Protein 2B68 (pdb70)

Organism: Magallana gigas (NCBI:txid29159)

InterPro domains:
  IPR001542 Defensin, invertebrate/fungal [PS51378] (23-60)
  IPR036574 Knottin, scorpion toxin-like superfamily [G3DSA:3.30.30.10] (29-65)
  IPR036574 Knottin, scorpion toxin-like superfamily [SSF57095] (23-61)

Nearest PDB structures (foldseek):
  2b68-assembly1_A  TM=9.540E-01  e=2.354E-07  Magallana gigas
  2mfj-assembly1_A  TM=7.494E-01  e=2.157E+00  Blomia tropicalis
  2kp0-assembly1_A  TM=7.037E-01  e=1.868E+00  synthetic construct
  2e0h-assembly1_A  TM=7.333E-01  e=3.834E+00  Olivierus martensii
  8vqc-assembly1_H  TM=6.838E-01  e=2.876E+00  Leiurus hebraeus

Sequence (43 aa):
GFGCPGNQLKCNNHCKSISCRAGYCDAATLWLRCTCTDCNGKKGFGCPGNQLKCNNHCKSISCRAGYCDAATLWLRCTCTDCNGKKGFGCPGNQLKCNNHCKSISCRAGYCDAATLWLRCTCTDCNGKKGFGCPGNQLKCNNHCKSISCRAGYCDAATLWLRCTCTDCNGKKGFGCPGNQLKCNNHCKSISCRAGYCDAATLWLRCTCTDCNGKKGFGCPGNQLKCNNHCKSISCRAGYCDAATLWLRCTCTDCNGKKGFGCPGNQLKCNNHCKSISCRAGYCDAATLWLRCTCTDCNGKKGFGCPGNQLKCNNHCKSISCRAGYCDAATLWLRCTCTDCNGKKGFGCPGNQLKCNNHCKSISCRAGYCDAATLWLRCTCTDCNGKKGFGCPGNQLKCNNHCKSISCRAGYCDAATLWLRCTCTDCNGKK

CATH classification: 3.30.30.10

Structure (mmCIF, N/CA/C/O backbone):
data_2B68
#
_entry.id   2B68
#
loop_
_atom_site.group_PDB
_atom_site.id
_atom_site.type_symbol
_atom_site.label_atom_id
_atom_site.label_alt_id
_atom_site.label_comp_id
_atom_site.label_asym_id
_atom_site.label_entity_id
_atom_site.label_seq_id
_atom_site.pdbx_PDB_ins_code
_atom_site.Cartn_x
_atom_site.Cartn_y
_atom_site.Cartn_z
_atom_site.occupancy
_atom_site.B_iso_or_equiv
_atom_site.auth_seq_id
_atom_site.auth_comp_id
_atom_site.auth_asym_id
_atom_site.auth_atom_id
_atom_site.pdbx_PDB_model_num
ATOM 1 N N . GLY A 1 1 ? 1.325 0.000 0.000 1.00 0.00 1 GLY A N 1
ATOM 2 C CA . GLY A 1 1 ? 2.073 0.000 -1.245 1.00 0.00 1 GLY A CA 1
ATOM 3 C C . GLY A 1 1 ? 3.578 -0.085 -0.981 1.00 0.00 1 GLY A C 1
ATOM 4 O O . GLY A 1 1 ? 4.053 -1.049 -0.383 1.00 0.00 1 GLY A O 1
ATOM 8 N N . PHE A 1 2 ? 4.286 0.937 -1.440 1.00 0.00 2 PHE A N 1
ATOM 9 C CA . PHE A 1 2 ? 5.726 0.990 -1.260 1.00 0.00 2 PHE A CA 1
ATOM 10 C C . PHE A 1 2 ? 6.268 2.384 -1.585 1.00 0.00 2 PHE A C 1
ATOM 11 O O . PHE A 1 2 ? 7.375 2.518 -2.105 1.00 0.00 2 PHE A O 1
ATOM 28 N N . GLY A 1 3 ? 5.464 3.386 -1.263 1.00 0.00 3 GLY A N 1
ATOM 29 C CA . GLY A 1 3 ? 5.849 4.765 -1.514 1.00 0.00 3 GLY A CA 1
ATOM 30 C C . GLY A 1 3 ? 4.628 5.687 -1.493 1.00 0.00 3 GLY A C 1
ATOM 31 O O . GLY A 1 3 ? 4.646 6.730 -0.841 1.00 0.00 3 GLY A O 1
ATOM 35 N N . CYS A 1 4 ? 3.598 5.270 -2.214 1.00 0.00 4 CYS A N 1
ATOM 36 C CA . CYS A 1 4 ? 2.372 6.045 -2.286 1.00 0.00 4 CYS A CA 1
ATOM 37 C C . CYS A 1 4 ? 1.743 6.080 -0.892 1.00 0.00 4 CYS A C 1
ATOM 38 O O . CYS A 1 4 ? 2.083 5.269 -0.033 1.00 0.00 4 CYS A O 1
ATOM 45 N N . PRO A 1 5 ? 0.812 7.055 -0.705 1.00 0.00 5 PRO A N 1
ATOM 46 C CA . PRO A 1 5 ? 0.468 7.975 -1.775 1.00 0.00 5 PRO A CA 1
ATOM 47 C C . PRO A 1 5 ? 1.569 9.018 -1.978 1.00 0.00 5 PRO A C 1
ATOM 48 O O . PRO A 1 5 ? 2.397 9.231 -1.093 1.00 0.00 5 PRO A O 1
ATOM 59 N N . GLY A 1 6 ? 1.543 9.640 -3.147 1.00 0.00 6 GLY A N 1
ATOM 60 C CA . GLY A 1 6 ? 2.529 10.656 -3.476 1.00 0.00 6 GLY A CA 1
ATOM 61 C C . GLY A 1 6 ? 3.901 10.027 -3.725 1.00 0.00 6 GLY A C 1
ATOM 62 O O . GLY A 1 6 ? 4.907 10.491 -3.190 1.00 0.00 6 GLY A O 1
ATOM 66 N N . ASN A 1 7 ? 3.899 8.980 -4.537 1.00 0.00 7 ASN A N 1
ATOM 67 C CA . ASN A 1 7 ? 5.131 8.283 -4.863 1.00 0.00 7 ASN A CA 1
ATOM 68 C C . ASN A 1 7 ? 4.834 7.179 -5.880 1.00 0.00 7 ASN A C 1
ATOM 69 O O . ASN A 1 7 ? 4.789 6.001 -5.528 1.00 0.00 7 ASN A O 1
ATOM 80 N N . GLN A 1 8 ? 4.639 7.599 -7.121 1.00 0.00 8 GLN A N 1
ATOM 81 C CA . GLN A 1 8 ? 4.347 6.661 -8.192 1.00 0.00 8 GLN A CA 1
ATOM 82 C C . GLN A 1 8 ? 5.644 6.197 -8.859 1.00 0.00 8 GLN A C 1
ATOM 83 O O . GLN A 1 8 ? 5.684 5.132 -9.473 1.00 0.00 8 GLN A O 1
ATOM 97 N N . LEU A 1 9 ? 6.673 7.020 -8.716 1.00 0.00 9 LEU A N 1
ATOM 98 C CA . LEU A 1 9 ? 7.967 6.708 -9.297 1.00 0.00 9 LEU A CA 1
ATOM 99 C C . LEU A 1 9 ? 8.691 5.698 -8.405 1.00 0.00 9 LEU A C 1
ATOM 100 O O . LEU A 1 9 ? 9.566 4.969 -8.870 1.00 0.00 9 LEU A O 1
ATOM 116 N N . LYS A 1 10 ? 8.300 5.688 -7.139 1.00 0.00 10 LYS A N 1
ATOM 117 C CA . LYS A 1 10 ? 8.901 4.779 -6.177 1.00 0.00 10 LYS A CA 1
ATOM 118 C C . LYS A 1 10 ? 8.415 3.356 -6.453 1.00 0.00 10 LYS A C 1
ATOM 119 O O . LYS A 1 10 ? 9.092 2.387 -6.113 1.00 0.00 10 LYS A O 1
ATOM 137 N N . CYS A 1 11 ? 7.244 3.274 -7.068 1.00 0.00 11 CYS A N 1
ATOM 138 C CA . CYS A 1 11 ? 6.658 1.984 -7.394 1.00 0.00 11 CYS A CA 1
ATOM 139 C C . CYS A 1 11 ? 7.349 1.446 -8.648 1.00 0.00 11 CYS A C 1
ATOM 140 O O . CYS A 1 11 ? 7.524 0.237 -8.794 1.00 0.00 11 CYS A O 1
ATOM 147 N N . ASN A 1 12 ? 7.724 2.370 -9.521 1.00 0.00 12 ASN A N 1
ATOM 148 C CA . ASN A 1 12 ? 8.393 2.003 -10.758 1.00 0.00 12 ASN A CA 1
ATOM 149 C C . ASN A 1 12 ? 9.831 1.580 -10.449 1.00 0.00 12 ASN A C 1
ATOM 150 O O . ASN A 1 12 ? 10.325 0.598 -11.001 1.00 0.00 12 ASN A O 1
ATOM 161 N N . ASN A 1 13 ? 10.462 2.343 -9.569 1.00 0.00 13 ASN A N 1
ATOM 162 C CA . ASN A 1 13 ? 11.833 2.060 -9.181 1.00 0.00 13 ASN A CA 1
ATOM 163 C C . ASN A 1 13 ? 11.869 0.775 -8.351 1.00 0.00 13 ASN A C 1
ATOM 164 O O . ASN A 1 13 ? 12.823 0.003 -8.438 1.00 0.00 13 ASN A O 1
ATOM 175 N N . HIS A 1 14 ? 10.818 0.585 -7.567 1.00 0.00 14 HIS A N 1
ATOM 176 C CA . HIS A 1 14 ? 10.718 -0.593 -6.723 1.00 0.00 14 HIS A CA 1
ATOM 177 C C . HIS A 1 14 ? 10.428 -1.821 -7.588 1.00 0.00 14 HIS A C 1
ATOM 178 O O . HIS A 1 14 ? 10.878 -2.923 -7.279 1.00 0.00 14 HIS A O 1
ATOM 192 N N . CYS A 1 15 ? 9.678 -1.589 -8.656 1.00 0.00 15 CYS A N 1
ATOM 193 C CA . CYS A 1 15 ? 9.323 -2.663 -9.568 1.00 0.00 15 CYS A CA 1
ATOM 194 C C . CYS A 1 15 ? 10.543 -2.978 -10.437 1.00 0.00 15 CYS A C 1
ATOM 195 O O . CYS A 1 15 ? 10.697 -4.103 -10.911 1.00 0.00 15 CYS A O 1
ATOM 202 N N . LYS A 1 16 ? 11.378 -1.966 -10.619 1.00 0.00 16 LYS A N 1
ATOM 203 C CA . LYS A 1 16 ? 12.578 -2.121 -11.422 1.00 0.00 16 LYS A CA 1
ATOM 204 C C . LYS A 1 16 ? 13.678 -2.758 -10.570 1.00 0.00 16 LYS A C 1
ATOM 205 O O . LYS A 1 16 ? 14.587 -3.395 -11.099 1.00 0.00 16 LYS A O 1
ATOM 223 N N . SER A 1 17 ? 13.558 -2.565 -9.264 1.00 0.00 17 SER A N 1
ATOM 224 C CA . SER A 1 17 ? 14.530 -3.113 -8.334 1.00 0.00 17 SER A CA 1
ATOM 225 C C . SER A 1 17 ? 14.182 -4.567 -8.010 1.00 0.00 17 SER A C 1
ATOM 226 O O . SER A 1 17 ? 15.070 -5.381 -7.760 1.00 0.00 17 SER A O 1
ATOM 234 N N . ILE A 1 18 ? 12.887 -4.849 -8.024 1.00 0.00 18 ILE A N 1
ATOM 235 C CA . ILE A 1 18 ? 12.411 -6.191 -7.734 1.00 0.00 18 ILE A CA 1
ATOM 236 C C . ILE A 1 18 ? 12.608 -7.075 -8.967 1.00 0.00 18 ILE A C 1
ATOM 237 O O . ILE A 1 18 ? 13.231 -8.133 -8.884 1.00 0.00 18 ILE A O 1
ATOM 253 N N . SER A 1 19 ? 12.067 -6.609 -10.083 1.00 0.00 19 SER A N 1
ATOM 254 C CA . SER A 1 19 ? 12.176 -7.344 -11.332 1.00 0.00 19 SER A CA 1
ATOM 255 C C . SER A 1 19 ? 10.927 -7.114 -12.185 1.00 0.00 19 SER A C 1
ATOM 256 O O . SER A 1 19 ? 10.138 -8.034 -12.398 1.00 0.00 19 SER A O 1
ATOM 264 N N . CYS A 1 20 ? 10.786 -5.882 -12.651 1.00 0.00 20 CYS A N 1
ATOM 265 C CA . CYS A 1 20 ? 9.646 -5.520 -13.476 1.00 0.00 20 CYS A CA 1
ATOM 266 C C . CYS A 1 20 ? 10.043 -4.323 -14.344 1.00 0.00 20 CYS A C 1
ATOM 267 O O . CYS A 1 20 ? 11.209 -3.935 -14.377 1.00 0.00 20 CYS A O 1
ATOM 274 N N . ARG A 1 21 ? 9.049 -3.772 -15.025 1.00 0.00 21 ARG A N 1
ATOM 275 C CA . ARG A 1 21 ? 9.279 -2.628 -15.891 1.00 0.00 21 ARG A CA 1
ATOM 276 C C . ARG A 1 21 ? 8.827 -1.340 -15.199 1.00 0.00 21 ARG A C 1
ATOM 277 O O . ARG A 1 21 ? 9.634 -0.441 -14.966 1.00 0.00 21 ARG A O 1
ATOM 297 N N . ALA A 1 22 ? 7.540 -1.292 -14.891 1.00 0.00 22 ALA A N 1
ATOM 298 C CA . ALA A 1 22 ? 6.971 -0.129 -14.231 1.00 0.00 22 ALA A CA 1
ATOM 299 C C . ALA A 1 22 ? 5.621 -0.505 -13.618 1.00 0.00 22 ALA A C 1
ATOM 300 O O . ALA A 1 22 ? 4.848 -1.250 -14.219 1.00 0.00 22 ALA A O 1
ATOM 307 N N . GLY A 1 23 ? 5.378 0.028 -12.429 1.00 0.00 23 GLY A N 1
ATOM 308 C CA . GLY A 1 23 ? 4.134 -0.242 -11.728 1.00 0.00 23 GLY A CA 1
ATOM 309 C C . GLY A 1 23 ? 3.315 1.038 -11.551 1.00 0.00 23 GLY A C 1
ATOM 310 O O . GLY A 1 23 ? 3.506 2.007 -12.283 1.00 0.00 23 GLY A O 1
ATOM 314 N N . TYR A 1 24 ? 2.421 0.999 -10.574 1.00 0.00 24 TYR A N 1
ATOM 315 C CA . TYR A 1 24 ? 1.572 2.144 -10.291 1.00 0.00 24 TYR A CA 1
ATOM 316 C C . TYR A 1 24 ? 0.744 1.914 -9.025 1.00 0.00 24 TYR A C 1
ATOM 317 O O . TYR A 1 24 ? 0.545 0.774 -8.608 1.00 0.00 24 TYR A O 1
ATOM 335 N N . CYS A 1 25 ? 0.284 3.014 -8.449 1.00 0.00 25 CYS A N 1
ATOM 336 C CA . CYS A 1 25 ? -0.517 2.946 -7.239 1.00 0.00 25 CYS A CA 1
ATOM 337 C C . CYS A 1 25 ? -1.981 2.756 -7.642 1.00 0.00 25 CYS A C 1
ATOM 338 O O . CYS A 1 25 ? -2.532 3.562 -8.390 1.00 0.00 25 CYS A O 1
ATOM 345 N N . ASP A 1 26 ? -2.568 1.685 -7.128 1.00 0.00 26 ASP A N 1
ATOM 346 C CA . ASP A 1 26 ? -3.957 1.379 -7.426 1.00 0.00 26 ASP A CA 1
ATOM 347 C C . ASP A 1 26 ? -4.762 2.679 -7.479 1.00 0.00 26 ASP A C 1
ATOM 348 O O . ASP A 1 26 ? -5.132 3.226 -6.441 1.00 0.00 26 ASP A O 1
ATOM 358 N N . ALA A 1 27 ? -5.008 3.135 -8.698 1.00 0.00 27 ALA A N 1
ATOM 359 C CA . ALA A 1 27 ? -5.762 4.361 -8.900 1.00 0.00 27 ALA A CA 1
ATOM 360 C C . ALA A 1 27 ? -7.215 4.136 -8.476 1.00 0.00 27 ALA A C 1
ATOM 361 O O . ALA A 1 27 ? -8.007 5.077 -8.438 1.00 0.00 27 ALA A O 1
ATOM 368 N N . ALA A 1 28 ? -7.521 2.885 -8.167 1.00 0.00 28 ALA A N 1
ATOM 369 C CA . ALA A 1 28 ? -8.865 2.525 -7.747 1.00 0.00 28 ALA A CA 1
ATOM 370 C C . ALA A 1 28 ? -8.905 2.412 -6.222 1.00 0.00 28 ALA A C 1
ATOM 371 O O . ALA A 1 28 ? -9.941 2.081 -5.647 1.00 0.00 28 ALA A O 1
ATOM 378 N N . THR A 1 29 ? -7.764 2.692 -5.610 1.00 0.00 29 THR A N 1
ATOM 379 C CA . THR A 1 29 ? -7.656 2.626 -4.162 1.00 0.00 29 THR A CA 1
ATOM 380 C C . THR A 1 29 ? -7.161 3.961 -3.603 1.00 0.00 29 THR A C 1
ATOM 381 O O . THR A 1 29 ? -6.591 4.009 -2.514 1.00 0.00 29 THR A O 1
ATOM 392 N N . LEU A 1 30 ? -7.397 5.013 -4.373 1.00 0.00 30 LEU A N 1
ATOM 393 C CA . LEU A 1 30 ? -6.983 6.345 -3.968 1.00 0.00 30 LEU A CA 1
ATOM 394 C C . LEU A 1 30 ? -5.455 6.431 -3.999 1.00 0.00 30 LEU A C 1
ATOM 395 O O . LEU A 1 30 ? -4.861 7.239 -3.288 1.00 0.00 30 LEU A O 1
ATOM 411 N N . TRP A 1 31 ? -4.864 5.586 -4.831 1.00 0.00 31 TRP A N 1
ATOM 412 C CA . TRP A 1 31 ? -3.417 5.557 -4.964 1.00 0.00 31 TRP A CA 1
ATOM 413 C C . TRP A 1 31 ? -2.818 5.370 -3.569 1.00 0.00 31 TRP A C 1
ATOM 414 O O . TRP A 1 31 ? -2.604 6.342 -2.846 1.00 0.00 31 TRP A O 1
ATOM 435 N N . LEU A 1 32 ? -2.563 4.114 -3.233 1.00 0.00 32 LEU A N 1
ATOM 436 C CA . LEU A 1 32 ? -1.993 3.787 -1.937 1.00 0.00 32 LEU A CA 1
ATOM 437 C C . LEU A 1 32 ? -1.025 2.612 -2.092 1.00 0.00 32 LEU A C 1
ATOM 438 O O . LEU A 1 32 ? 0.106 2.667 -1.612 1.00 0.00 32 LEU A O 1
ATOM 454 N N . ARG A 1 33 ? -1.505 1.576 -2.765 1.00 0.00 33 ARG A N 1
ATOM 455 C CA . ARG A 1 33 ? -0.697 0.390 -2.989 1.00 0.00 33 ARG A CA 1
ATOM 456 C C . ARG A 1 33 ? 0.390 0.677 -4.027 1.00 0.00 33 ARG A C 1
ATOM 457 O O . ARG A 1 33 ? 0.435 1.765 -4.600 1.00 0.00 33 ARG A O 1
ATOM 477 N N . CYS A 1 34 ? 1.239 -0.318 -4.238 1.00 0.00 34 CYS A N 1
ATOM 478 C CA . CYS A 1 34 ? 2.323 -0.186 -5.197 1.00 0.00 34 CYS A CA 1
ATOM 479 C C . CYS A 1 34 ? 2.359 -1.450 -6.058 1.00 0.00 34 CYS A C 1
ATOM 480 O O . CYS A 1 34 ? 3.128 -2.370 -5.784 1.00 0.00 34 CYS A O 1
ATOM 487 N N . THR A 1 35 ? 1.517 -1.456 -7.081 1.00 0.00 35 THR A N 1
ATOM 488 C CA . THR A 1 35 ? 1.443 -2.592 -7.984 1.00 0.00 35 THR A CA 1
ATOM 489 C C . THR A 1 35 ? 2.582 -2.538 -9.003 1.00 0.00 35 THR A C 1
ATOM 490 O O . THR A 1 35 ? 3.193 -1.489 -9.203 1.00 0.00 35 THR A O 1
ATOM 501 N N . CYS A 1 36 ? 2.835 -3.682 -9.622 1.00 0.00 36 CYS A N 1
ATOM 502 C CA . CYS A 1 36 ? 3.890 -3.779 -10.616 1.00 0.00 36 CYS A CA 1
ATOM 503 C C . CYS A 1 36 ? 3.271 -4.264 -11.928 1.00 0.00 36 CYS A C 1
ATOM 504 O O . CYS A 1 36 ? 2.533 -5.248 -11.945 1.00 0.00 36 CYS A O 1
ATOM 511 N N . THR A 1 37 ? 3.593 -3.550 -12.997 1.00 0.00 37 THR A N 1
ATOM 512 C CA . THR A 1 37 ? 3.078 -3.895 -14.311 1.00 0.00 37 THR A CA 1
ATOM 513 C C . THR A 1 37 ? 4.224 -4.030 -15.315 1.00 0.00 37 THR A C 1
ATOM 514 O O . THR A 1 37 ? 5.229 -3.327 -15.214 1.00 0.00 37 THR A O 1
ATOM 525 N N . ASP A 1 38 ? 4.036 -4.938 -16.261 1.00 0.00 38 ASP A N 1
ATOM 526 C CA . ASP A 1 38 ? 5.042 -5.174 -17.283 1.00 0.00 38 ASP A CA 1
ATOM 527 C C . ASP A 1 38 ? 6.350 -5.603 -16.615 1.00 0.00 38 ASP A C 1
ATOM 528 O O . ASP A 1 38 ? 6.973 -4.820 -15.900 1.00 0.00 38 ASP A O 1
ATOM 538 N N . CYS A 1 39 ? 6.728 -6.847 -16.871 1.00 0.00 39 CYS A N 1
ATOM 539 C CA . CYS A 1 39 ? 7.950 -7.390 -16.304 1.00 0.00 39 CYS A CA 1
ATOM 540 C C . CYS A 1 39 ? 8.671 -8.189 -17.392 1.00 0.00 39 CYS A C 1
ATOM 541 O O . CYS A 1 39 ? 8.032 -8.773 -18.265 1.00 0.00 39 CYS A O 1
ATOM 548 N N . ASN A 1 40 ? 9.993 -8.189 -17.303 1.00 0.00 40 ASN A N 1
ATOM 549 C CA . ASN A 1 40 ? 10.808 -8.906 -18.269 1.00 0.00 40 ASN A CA 1
ATOM 550 C C . ASN A 1 40 ? 11.463 -10.108 -17.585 1.00 0.00 40 ASN A C 1
ATOM 551 O O . ASN A 1 40 ? 12.644 -10.065 -17.243 1.00 0.00 40 ASN A O 1
ATOM 562 N N . GLY A 1 41 ? 10.667 -11.151 -17.405 1.00 0.00 41 GLY A N 1
ATOM 563 C CA . GLY A 1 41 ? 11.154 -12.363 -16.767 1.00 0.00 41 GLY A CA 1
ATOM 564 C C . GLY A 1 41 ? 10.192 -13.530 -17.000 1.00 0.00 41 GLY A C 1
ATOM 565 O O . GLY A 1 41 ? 9.671 -14.109 -16.049 1.00 0.00 41 GLY A O 1
ATOM 569 N N . LYS A 1 42 ? 9.987 -13.841 -18.272 1.00 0.00 42 LYS A N 1
ATOM 570 C CA . LYS A 1 42 ? 9.097 -14.928 -18.642 1.00 0.00 42 LYS A CA 1
ATOM 571 C C . LYS A 1 42 ? 9.726 -15.730 -19.783 1.00 0.00 42 LYS A C 1
ATOM 572 O O . LYS A 1 42 ? 10.065 -15.173 -20.825 1.00 0.00 42 LYS A O 1
ATOM 590 N N . LYS A 1 43 ? 9.863 -17.027 -19.546 1.00 0.00 43 LYS A N 1
ATOM 591 C CA . LYS A 1 43 ? 10.446 -17.911 -20.541 1.00 0.00 43 LYS A CA 1
ATOM 592 C C . LYS A 1 43 ? 11.659 -17.229 -21.176 1.00 0.00 43 LYS A C 1
ATOM 593 O O . LYS A 1 43 ? 11.909 -17.384 -22.370 1.00 0.00 43 LYS A O 1
ATOM 611 N N . GLY A 1 1 ? 1.552 1.202 1.183 1.00 0.00 1 GLY A N 2
ATOM 612 C CA . GLY A 1 1 ? 2.083 1.330 -0.163 1.00 0.00 1 GLY A CA 2
ATOM 613 C C . GLY A 1 1 ? 3.613 1.312 -0.153 1.00 0.00 1 GLY A C 2
ATOM 614 O O . GLY A 1 1 ? 4.232 1.496 0.893 1.00 0.00 1 GLY A O 2
ATOM 618 N N . PHE A 1 2 ? 4.178 1.090 -1.331 1.00 0.00 2 PHE A N 2
ATOM 619 C CA . PHE A 1 2 ? 5.624 1.045 -1.470 1.00 0.00 2 PHE A CA 2
ATOM 620 C C . PHE A 1 2 ? 6.189 2.436 -1.761 1.00 0.00 2 PHE A C 2
ATOM 621 O O . PHE A 1 2 ? 7.284 2.564 -2.307 1.00 0.00 2 PHE A O 2
ATOM 638 N N . GLY A 1 3 ? 5.418 3.445 -1.383 1.00 0.00 3 GLY A N 2
ATOM 639 C CA . GLY A 1 3 ? 5.828 4.823 -1.596 1.00 0.00 3 GLY A CA 2
ATOM 640 C C . GLY A 1 3 ? 4.616 5.755 -1.640 1.00 0.00 3 GLY A C 2
ATOM 641 O O . GLY A 1 3 ? 4.632 6.828 -1.038 1.00 0.00 3 GLY A O 2
ATOM 645 N N . CYS A 1 4 ? 3.595 5.313 -2.357 1.00 0.00 4 CYS A N 2
ATOM 646 C CA . CYS A 1 4 ? 2.376 6.094 -2.488 1.00 0.00 4 CYS A CA 2
ATOM 647 C C . CYS A 1 4 ? 1.662 6.099 -1.135 1.00 0.00 4 CYS A C 2
ATOM 648 O O . CYS A 1 4 ? 1.934 5.256 -0.282 1.00 0.00 4 CYS A O 2
ATOM 655 N N . PRO A 1 5 ? 0.737 7.082 -0.977 1.00 0.00 5 PRO A N 2
ATOM 656 C CA . PRO A 1 5 ? 0.475 8.041 -2.038 1.00 0.00 5 PRO A CA 2
ATOM 657 C C . PRO A 1 5 ? 1.602 9.069 -2.138 1.00 0.00 5 PRO A C 2
ATOM 658 O O . PRO A 1 5 ? 2.346 9.276 -1.181 1.00 0.00 5 PRO A O 2
ATOM 669 N N . GLY A 1 6 ? 1.694 9.687 -3.307 1.00 0.00 6 GLY A N 2
ATOM 670 C CA . GLY A 1 6 ? 2.719 10.690 -3.544 1.00 0.00 6 GLY A CA 2
ATOM 671 C C . GLY A 1 6 ? 4.090 10.038 -3.733 1.00 0.00 6 GLY A C 2
ATOM 672 O O . GLY A 1 6 ? 5.046 10.382 -3.040 1.00 0.00 6 GLY A O 2
ATOM 676 N N . ASN A 1 7 ? 4.142 9.107 -4.676 1.00 0.00 7 ASN A N 2
ATOM 677 C CA . ASN A 1 7 ? 5.381 8.405 -4.965 1.00 0.00 7 ASN A CA 2
ATOM 678 C C . ASN A 1 7 ? 5.100 7.278 -5.962 1.00 0.00 7 ASN A C 2
ATOM 679 O O . ASN A 1 7 ? 5.053 6.108 -5.584 1.00 0.00 7 ASN A O 2
ATOM 690 N N . GLN A 1 8 ? 4.924 7.668 -7.215 1.00 0.00 8 GLN A N 2
ATOM 691 C CA . GLN A 1 8 ? 4.651 6.706 -8.268 1.00 0.00 8 GLN A CA 2
ATOM 692 C C . GLN A 1 8 ? 5.958 6.235 -8.909 1.00 0.00 8 GLN A C 2
ATOM 693 O O . GLN A 1 8 ? 5.987 5.207 -9.585 1.00 0.00 8 GLN A O 2
ATOM 707 N N . LEU A 1 9 ? 7.009 7.008 -8.673 1.00 0.00 9 LEU A N 2
ATOM 708 C CA . LEU A 1 9 ? 8.315 6.682 -9.219 1.00 0.00 9 LEU A CA 2
ATOM 709 C C . LEU A 1 9 ? 8.993 5.645 -8.321 1.00 0.00 9 LEU A C 2
ATOM 710 O O . LEU A 1 9 ? 9.877 4.916 -8.767 1.00 0.00 9 LEU A O 2
ATOM 726 N N . LYS A 1 10 ? 8.553 5.613 -7.072 1.00 0.00 10 LYS A N 2
ATOM 727 C CA . LYS A 1 10 ? 9.106 4.677 -6.108 1.00 0.00 10 LYS A CA 2
ATOM 728 C C . LYS A 1 10 ? 8.582 3.271 -6.408 1.00 0.00 10 LYS A C 2
ATOM 729 O O . LYS A 1 10 ? 9.232 2.279 -6.081 1.00 0.00 10 LYS A O 2
ATOM 747 N N . CYS A 1 11 ? 7.412 3.231 -7.028 1.00 0.00 11 CYS A N 2
ATOM 748 C CA . CYS A 1 11 ? 6.793 1.964 -7.377 1.00 0.00 11 CYS A CA 2
ATOM 749 C C . CYS A 1 11 ? 7.488 1.417 -8.627 1.00 0.00 11 CYS A C 2
ATOM 750 O O . CYS A 1 11 ? 7.615 0.204 -8.790 1.00 0.00 11 CYS A O 2
ATOM 757 N N . ASN A 1 12 ? 7.920 2.339 -9.475 1.00 0.00 12 ASN A N 2
ATOM 758 C CA . ASN A 1 12 ? 8.599 1.963 -10.704 1.00 0.00 12 ASN A CA 2
ATOM 759 C C . ASN A 1 12 ? 10.051 1.601 -10.389 1.00 0.00 12 ASN A C 2
ATOM 760 O O . ASN A 1 12 ? 10.640 0.750 -11.055 1.00 0.00 12 ASN A O 2
ATOM 771 N N . ASN A 1 13 ? 10.586 2.264 -9.375 1.00 0.00 13 ASN A N 2
ATOM 772 C CA . ASN A 1 13 ? 11.959 2.021 -8.963 1.00 0.00 13 ASN A CA 2
ATOM 773 C C . ASN A 1 13 ? 12.024 0.722 -8.158 1.00 0.00 13 ASN A C 2
ATOM 774 O O . ASN A 1 13 ? 13.040 0.029 -8.171 1.00 0.00 13 ASN A O 2
ATOM 785 N N . HIS A 1 14 ? 10.926 0.431 -7.476 1.00 0.00 14 HIS A N 2
ATOM 786 C CA . HIS A 1 14 ? 10.845 -0.773 -6.666 1.00 0.00 14 HIS A CA 2
ATOM 787 C C . HIS A 1 14 ? 10.513 -1.970 -7.559 1.00 0.00 14 HIS A C 2
ATOM 788 O O . HIS A 1 14 ? 10.951 -3.088 -7.292 1.00 0.00 14 HIS A O 2
ATOM 802 N N . CYS A 1 15 ? 9.740 -1.695 -8.600 1.00 0.00 15 CYS A N 2
ATOM 803 C CA . CYS A 1 15 ? 9.343 -2.736 -9.533 1.00 0.00 15 CYS A CA 2
ATOM 804 C C . CYS A 1 15 ? 10.535 -3.047 -10.441 1.00 0.00 15 CYS A C 2
ATOM 805 O O . CYS A 1 15 ? 10.720 -4.189 -10.858 1.00 0.00 15 CYS A O 2
ATOM 812 N N . LYS A 1 16 ? 11.312 -2.010 -10.718 1.00 0.00 16 LYS A N 2
ATOM 813 C CA . LYS A 1 16 ? 12.482 -2.159 -11.569 1.00 0.00 16 LYS A CA 2
ATOM 814 C C . LYS A 1 16 ? 13.638 -2.726 -10.744 1.00 0.00 16 LYS A C 2
ATOM 815 O O . LYS A 1 16 ? 14.517 -3.398 -11.281 1.00 0.00 16 LYS A O 2
ATOM 833 N N . SER A 1 17 ? 13.600 -2.434 -9.452 1.00 0.00 17 SER A N 2
ATOM 834 C CA . SER A 1 17 ? 14.635 -2.907 -8.548 1.00 0.00 17 SER A CA 2
ATOM 835 C C . SER A 1 17 ? 14.411 -4.385 -8.223 1.00 0.00 17 SER A C 2
ATOM 836 O O . SER A 1 17 ? 15.368 -5.140 -8.057 1.00 0.00 17 SER A O 2
ATOM 844 N N . ILE A 1 18 ? 13.141 -4.754 -8.143 1.00 0.00 18 ILE A N 2
ATOM 845 C CA . ILE A 1 18 ? 12.779 -6.130 -7.842 1.00 0.00 18 ILE A CA 2
ATOM 846 C C . ILE A 1 18 ? 12.988 -6.992 -9.088 1.00 0.00 18 ILE A C 2
ATOM 847 O O . ILE A 1 18 ? 13.712 -7.986 -9.045 1.00 0.00 18 ILE A O 2
ATOM 863 N N . SER A 1 19 ? 12.341 -6.582 -10.168 1.00 0.00 19 SER A N 2
ATOM 864 C CA . SER A 1 19 ? 12.446 -7.305 -11.425 1.00 0.00 19 SER A CA 2
ATOM 865 C C . SER A 1 19 ? 11.149 -7.160 -12.222 1.00 0.00 19 SER A C 2
ATOM 866 O O . SER A 1 19 ? 10.435 -8.138 -12.437 1.00 0.00 19 SER A O 2
ATOM 874 N N . CYS A 1 20 ? 10.883 -5.931 -12.641 1.00 0.00 20 CYS A N 2
ATOM 875 C CA . CYS A 1 20 ? 9.684 -5.646 -13.410 1.00 0.00 20 CYS A CA 2
ATOM 876 C C . CYS A 1 20 ? 9.946 -4.402 -14.263 1.00 0.00 20 CYS A C 2
ATOM 877 O O . CYS A 1 20 ? 11.056 -3.875 -14.274 1.00 0.00 20 CYS A O 2
ATOM 884 N N . ARG A 1 21 ? 8.903 -3.971 -14.957 1.00 0.00 21 ARG A N 2
ATOM 885 C CA . ARG A 1 21 ? 9.005 -2.799 -15.810 1.00 0.00 21 ARG A CA 2
ATOM 886 C C . ARG A 1 21 ? 8.688 -1.531 -15.013 1.00 0.00 21 ARG A C 2
ATOM 887 O O . ARG A 1 21 ? 9.543 -0.661 -14.859 1.00 0.00 21 ARG A O 2
ATOM 907 N N . ALA A 1 22 ? 7.457 -1.469 -14.528 1.00 0.00 22 ALA A N 2
ATOM 908 C CA . ALA A 1 22 ? 7.017 -0.322 -13.752 1.00 0.00 22 ALA A CA 2
ATOM 909 C C . ALA A 1 22 ? 5.615 -0.593 -13.201 1.00 0.00 22 ALA A C 2
ATOM 910 O O . ALA A 1 22 ? 4.812 -1.268 -13.844 1.00 0.00 22 ALA A O 2
ATOM 917 N N . GLY A 1 23 ? 5.363 -0.052 -12.019 1.00 0.00 23 GLY A N 2
ATOM 918 C CA . GLY A 1 23 ? 4.072 -0.227 -11.374 1.00 0.00 23 GLY A CA 2
ATOM 919 C C . GLY A 1 23 ? 3.359 1.116 -11.205 1.00 0.00 23 GLY A C 2
ATOM 920 O O . GLY A 1 23 ? 3.891 2.159 -11.580 1.00 0.00 23 GLY A O 2
ATOM 924 N N . TYR A 1 24 ? 2.163 1.046 -10.638 1.00 0.00 24 TYR A N 2
ATOM 925 C CA . TYR A 1 24 ? 1.371 2.244 -10.413 1.00 0.00 24 TYR A CA 2
ATOM 926 C C . TYR A 1 24 ? 0.573 2.137 -9.112 1.00 0.00 24 TYR A C 2
ATOM 927 O O . TYR A 1 24 ? 0.382 1.042 -8.585 1.00 0.00 24 TYR A O 2
ATOM 945 N N . CYS A 1 25 ? 0.129 3.289 -8.631 1.00 0.00 25 CYS A N 2
ATOM 946 C CA . CYS A 1 25 ? -0.644 3.338 -7.401 1.00 0.00 25 CYS A CA 2
ATOM 947 C C . CYS A 1 25 ? -2.111 3.071 -7.745 1.00 0.00 25 CYS A C 2
ATOM 948 O O . CYS A 1 25 ? -2.739 3.854 -8.455 1.00 0.00 25 CYS A O 2
ATOM 955 N N . ASP A 1 26 ? -2.614 1.961 -7.224 1.00 0.00 26 ASP A N 2
ATOM 956 C CA . ASP A 1 26 ? -3.994 1.579 -7.467 1.00 0.00 26 ASP A CA 2
ATOM 957 C C . ASP A 1 26 ? -4.872 2.833 -7.469 1.00 0.00 26 ASP A C 2
ATOM 958 O O . ASP A 1 26 ? -5.229 3.347 -6.410 1.00 0.00 26 ASP A O 2
ATOM 968 N N . ALA A 1 27 ? -5.195 3.289 -8.670 1.00 0.00 27 ALA A N 2
ATOM 969 C CA . ALA A 1 27 ? -6.024 4.472 -8.824 1.00 0.00 27 ALA A CA 2
ATOM 970 C C . ALA A 1 27 ? -7.452 4.151 -8.377 1.00 0.00 27 ALA A C 2
ATOM 971 O O . ALA A 1 27 ? -8.303 5.036 -8.321 1.00 0.00 27 ALA A O 2
ATOM 978 N N . ALA A 1 28 ? -7.670 2.880 -8.071 1.00 0.00 28 ALA A N 2
ATOM 979 C CA . ALA A 1 28 ? -8.980 2.431 -7.631 1.00 0.00 28 ALA A CA 2
ATOM 980 C C . ALA A 1 28 ? -8.971 2.257 -6.111 1.00 0.00 28 ALA A C 2
ATOM 981 O O . ALA A 1 28 ? -9.977 1.866 -5.522 1.00 0.00 28 ALA A O 2
ATOM 988 N N . THR A 1 29 ? -7.824 2.559 -5.520 1.00 0.00 29 THR A N 2
ATOM 989 C CA . THR A 1 29 ? -7.672 2.441 -4.079 1.00 0.00 29 THR A CA 2
ATOM 990 C C . THR A 1 29 ? -7.175 3.762 -3.487 1.00 0.00 29 THR A C 2
ATOM 991 O O . THR A 1 29 ? -6.496 3.770 -2.462 1.00 0.00 29 THR A O 2
ATOM 1002 N N . LEU A 1 30 ? -7.536 4.847 -4.157 1.00 0.00 30 LEU A N 2
ATOM 1003 C CA . LEU A 1 30 ? -7.137 6.170 -3.709 1.00 0.00 30 LEU A CA 2
ATOM 1004 C C . LEU A 1 30 ? -5.613 6.291 -3.783 1.00 0.00 30 LEU A C 2
ATOM 1005 O O . LEU A 1 30 ? -4.998 6.959 -2.954 1.00 0.00 30 LEU A O 2
ATOM 1021 N N . TRP A 1 31 ? -5.047 5.634 -4.786 1.00 0.00 31 TRP A N 2
ATOM 1022 C CA . TRP A 1 31 ? -3.608 5.659 -4.980 1.00 0.00 31 TRP A CA 2
ATOM 1023 C C . TRP A 1 31 ? -2.944 5.436 -3.619 1.00 0.00 31 TRP A C 2
ATOM 1024 O O . TRP A 1 31 ? -2.628 6.394 -2.915 1.00 0.00 31 TRP A O 2
ATOM 1045 N N . LEU A 1 32 ? -2.752 4.167 -3.290 1.00 0.00 32 LEU A N 2
ATOM 1046 C CA . LEU A 1 32 ? -2.130 3.808 -2.027 1.00 0.00 32 LEU A CA 2
ATOM 1047 C C . LEU A 1 32 ? -1.163 2.644 -2.252 1.00 0.00 32 LEU A C 2
ATOM 1048 O O . LEU A 1 32 ? 0.007 2.725 -1.881 1.00 0.00 32 LEU A O 2
ATOM 1064 N N . ARG A 1 33 ? -1.686 1.590 -2.858 1.00 0.00 33 ARG A N 2
ATOM 1065 C CA . ARG A 1 33 ? -0.883 0.412 -3.139 1.00 0.00 33 ARG A CA 2
ATOM 1066 C C . ARG A 1 33 ? 0.120 0.705 -4.256 1.00 0.00 33 ARG A C 2
ATOM 1067 O O . ARG A 1 33 ? 0.171 1.822 -4.771 1.00 0.00 33 ARG A O 2
ATOM 1087 N N . CYS A 1 34 ? 0.891 -0.316 -4.598 1.00 0.00 34 CYS A N 2
ATOM 1088 C CA . CYS A 1 34 ? 1.890 -0.181 -5.646 1.00 0.00 34 CYS A CA 2
ATOM 1089 C C . CYS A 1 34 ? 1.950 -1.497 -6.425 1.00 0.00 34 CYS A C 2
ATOM 1090 O O . CYS A 1 34 ? 2.729 -2.386 -6.087 1.00 0.00 34 CYS A O 2
ATOM 1097 N N . THR A 1 35 ? 1.116 -1.578 -7.451 1.00 0.00 35 THR A N 2
ATOM 1098 C CA . THR A 1 35 ? 1.065 -2.770 -8.280 1.00 0.00 35 THR A CA 2
ATOM 1099 C C . THR A 1 35 ? 2.149 -2.717 -9.359 1.00 0.00 35 THR A C 2
ATOM 1100 O O . THR A 1 35 ? 2.293 -1.711 -10.051 1.00 0.00 35 THR A O 2
ATOM 1111 N N . CYS A 1 36 ? 2.886 -3.814 -9.467 1.00 0.00 36 CYS A N 2
ATOM 1112 C CA . CYS A 1 36 ? 3.953 -3.904 -10.448 1.00 0.00 36 CYS A CA 2
ATOM 1113 C C . CYS A 1 36 ? 3.352 -4.398 -11.766 1.00 0.00 36 CYS A C 2
ATOM 1114 O O . CYS A 1 36 ? 2.830 -5.510 -11.836 1.00 0.00 36 CYS A O 2
ATOM 1121 N N . THR A 1 37 ? 3.446 -3.548 -12.778 1.00 0.00 37 THR A N 2
ATOM 1122 C CA . THR A 1 37 ? 2.918 -3.885 -14.090 1.00 0.00 37 THR A CA 2
ATOM 1123 C C . THR A 1 37 ? 4.058 -4.041 -15.099 1.00 0.00 37 THR A C 2
ATOM 1124 O O . THR A 1 37 ? 5.051 -3.318 -15.036 1.00 0.00 37 THR A O 2
ATOM 1135 N N . ASP A 1 38 ? 3.876 -4.991 -16.005 1.00 0.00 38 ASP A N 2
ATOM 1136 C CA . ASP A 1 38 ? 4.877 -5.252 -17.026 1.00 0.00 38 ASP A CA 2
ATOM 1137 C C . ASP A 1 38 ? 6.186 -5.670 -16.355 1.00 0.00 38 ASP A C 2
ATOM 1138 O O . ASP A 1 38 ? 6.576 -5.101 -15.337 1.00 0.00 38 ASP A O 2
ATOM 1148 N N . CYS A 1 39 ? 6.830 -6.662 -16.954 1.00 0.00 39 CYS A N 2
ATOM 1149 C CA . CYS A 1 39 ? 8.088 -7.163 -16.426 1.00 0.00 39 CYS A CA 2
ATOM 1150 C C . CYS A 1 39 ? 8.866 -7.810 -17.574 1.00 0.00 39 CYS A C 2
ATOM 1151 O O . CYS A 1 39 ? 8.286 -8.164 -18.599 1.00 0.00 39 CYS A O 2
ATOM 1158 N N . ASN A 1 40 ? 10.166 -7.947 -17.363 1.00 0.00 40 ASN A N 2
ATOM 1159 C CA . ASN A 1 40 ? 11.029 -8.545 -18.367 1.00 0.00 40 ASN A CA 2
ATOM 1160 C C . ASN A 1 40 ? 11.537 -9.896 -17.857 1.00 0.00 40 ASN A C 2
ATOM 1161 O O . ASN A 1 40 ? 12.697 -10.021 -17.469 1.00 0.00 40 ASN A O 2
ATOM 1172 N N . GLY A 1 41 ? 10.642 -10.872 -17.874 1.00 0.00 41 GLY A N 2
ATOM 1173 C CA . GLY A 1 41 ? 10.984 -12.208 -17.418 1.00 0.00 41 GLY A CA 2
ATOM 1174 C C . GLY A 1 41 ? 9.727 -13.006 -17.063 1.00 0.00 41 GLY A C 2
ATOM 1175 O O . GLY A 1 41 ? 8.638 -12.704 -17.549 1.00 0.00 41 GLY A O 2
ATOM 1179 N N . LYS A 1 42 ? 9.920 -14.010 -16.221 1.00 0.00 42 LYS A N 2
ATOM 1180 C CA . LYS A 1 42 ? 8.816 -14.853 -15.795 1.00 0.00 42 LYS A CA 2
ATOM 1181 C C . LYS A 1 42 ? 8.219 -15.558 -17.016 1.00 0.00 42 LYS A C 2
ATOM 1182 O O . LYS A 1 42 ? 7.668 -14.910 -17.904 1.00 0.00 42 LYS A O 2
ATOM 1200 N N . LYS A 1 43 ? 8.350 -16.876 -17.020 1.00 0.00 43 LYS A N 2
ATOM 1201 C CA . LYS A 1 43 ? 7.831 -17.677 -18.116 1.00 0.00 43 LYS A CA 2
ATOM 1202 C C . LYS A 1 43 ? 6.855 -18.718 -17.565 1.00 0.00 43 LYS A C 2
ATOM 1203 O O . LYS A 1 43 ? 6.675 -19.780 -18.157 1.00 0.00 43 LYS A O 2
ATOM 1221 N N . GLY A 1 1 ? 2.076 1.521 -0.749 1.00 0.00 1 GLY A N 3
ATOM 1222 C CA . GLY A 1 1 ? 2.782 0.273 -0.515 1.00 0.00 1 GLY A CA 3
ATOM 1223 C C . GLY A 1 1 ? 4.267 0.525 -0.242 1.00 0.00 1 GLY A C 3
ATOM 1224 O O . GLY A 1 1 ? 4.737 0.329 0.877 1.00 0.00 1 GLY A O 3
ATOM 1228 N N . PHE A 1 2 ? 4.962 0.955 -1.285 1.00 0.00 2 PHE A N 3
ATOM 1229 C CA . PHE A 1 2 ? 6.383 1.235 -1.171 1.00 0.00 2 PHE A CA 3
ATOM 1230 C C . PHE A 1 2 ? 6.691 2.679 -1.575 1.00 0.00 2 PHE A C 3
ATOM 1231 O O . PHE A 1 2 ? 7.740 2.955 -2.155 1.00 0.00 2 PHE A O 3
ATOM 1248 N N . GLY A 1 3 ? 5.756 3.562 -1.253 1.00 0.00 3 GLY A N 3
ATOM 1249 C CA . GLY A 1 3 ? 5.914 4.970 -1.576 1.00 0.00 3 GLY A CA 3
ATOM 1250 C C . GLY A 1 3 ? 4.564 5.690 -1.562 1.00 0.00 3 GLY A C 3
ATOM 1251 O O . GLY A 1 3 ? 4.426 6.747 -0.948 1.00 0.00 3 GLY A O 3
ATOM 1255 N N . CYS A 1 4 ? 3.603 5.090 -2.248 1.00 0.00 4 CYS A N 3
ATOM 1256 C CA . CYS A 1 4 ? 2.269 5.660 -2.322 1.00 0.00 4 CYS A CA 3
ATOM 1257 C C . CYS A 1 4 ? 1.620 5.548 -0.941 1.00 0.00 4 CYS A C 3
ATOM 1258 O O . CYS A 1 4 ? 1.930 4.634 -0.178 1.00 0.00 4 CYS A O 3
ATOM 1265 N N . PRO A 1 5 ? 0.708 6.516 -0.654 1.00 0.00 5 PRO A N 3
ATOM 1266 C CA . PRO A 1 5 ? 0.400 7.563 -1.613 1.00 0.00 5 PRO A CA 3
ATOM 1267 C C . PRO A 1 5 ? 1.527 8.595 -1.679 1.00 0.00 5 PRO A C 3
ATOM 1268 O O . PRO A 1 5 ? 2.306 8.729 -0.737 1.00 0.00 5 PRO A O 3
ATOM 1279 N N . GLY A 1 6 ? 1.577 9.298 -2.801 1.00 0.00 6 GLY A N 3
ATOM 1280 C CA . GLY A 1 6 ? 2.596 10.315 -3.003 1.00 0.00 6 GLY A CA 3
ATOM 1281 C C . GLY A 1 6 ? 3.945 9.679 -3.342 1.00 0.00 6 GLY A C 3
ATOM 1282 O O . GLY A 1 6 ? 4.933 9.901 -2.644 1.00 0.00 6 GLY A O 3
ATOM 1286 N N . ASN A 1 7 ? 3.944 8.902 -4.415 1.00 0.00 7 ASN A N 3
ATOM 1287 C CA . ASN A 1 7 ? 5.156 8.232 -4.855 1.00 0.00 7 ASN A CA 3
ATOM 1288 C C . ASN A 1 7 ? 4.799 7.184 -5.911 1.00 0.00 7 ASN A C 3
ATOM 1289 O O . ASN A 1 7 ? 4.722 5.994 -5.609 1.00 0.00 7 ASN A O 3
ATOM 1300 N N . GLN A 1 8 ? 4.592 7.664 -7.129 1.00 0.00 8 GLN A N 3
ATOM 1301 C CA . GLN A 1 8 ? 4.245 6.783 -8.231 1.00 0.00 8 GLN A CA 3
ATOM 1302 C C . GLN A 1 8 ? 5.509 6.319 -8.958 1.00 0.00 8 GLN A C 3
ATOM 1303 O O . GLN A 1 8 ? 5.485 5.322 -9.677 1.00 0.00 8 GLN A O 3
ATOM 1317 N N . LEU A 1 9 ? 6.582 7.066 -8.745 1.00 0.00 9 LEU A N 3
ATOM 1318 C CA . LEU A 1 9 ? 7.854 6.744 -9.371 1.00 0.00 9 LEU A CA 3
ATOM 1319 C C . LEU A 1 9 ? 8.605 5.735 -8.501 1.00 0.00 9 LEU A C 3
ATOM 1320 O O . LEU A 1 9 ? 9.443 4.983 -8.998 1.00 0.00 9 LEU A O 3
ATOM 1336 N N . LYS A 1 10 ? 8.277 5.749 -7.217 1.00 0.00 10 LYS A N 3
ATOM 1337 C CA . LYS A 1 10 ? 8.911 4.844 -6.273 1.00 0.00 10 LYS A CA 3
ATOM 1338 C C . LYS A 1 10 ? 8.407 3.421 -6.520 1.00 0.00 10 LYS A C 3
ATOM 1339 O O . LYS A 1 10 ? 9.064 2.452 -6.143 1.00 0.00 10 LYS A O 3
ATOM 1357 N N . CYS A 1 11 ? 7.245 3.341 -7.152 1.00 0.00 11 CYS A N 3
ATOM 1358 C CA . CYS A 1 11 ? 6.645 2.052 -7.453 1.00 0.00 11 CYS A CA 3
ATOM 1359 C C . CYS A 1 11 ? 7.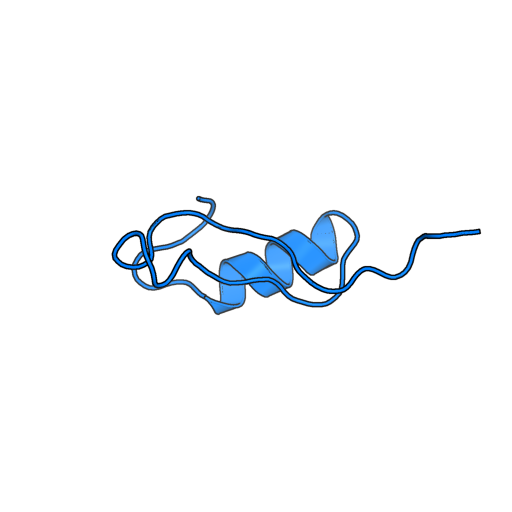346 1.473 -8.684 1.00 0.00 11 CYS A C 3
ATOM 1360 O O . CYS A 1 11 ? 7.563 0.265 -8.768 1.00 0.00 11 CYS A O 3
ATOM 1367 N N . ASN A 1 12 ? 7.681 2.362 -9.609 1.00 0.00 12 ASN A N 3
ATOM 1368 C CA . ASN A 1 12 ? 8.352 1.953 -10.830 1.00 0.00 12 ASN A CA 3
ATOM 1369 C C . ASN A 1 12 ? 9.813 1.621 -10.518 1.00 0.00 12 ASN A C 3
ATOM 1370 O O . ASN A 1 12 ? 10.381 0.698 -11.098 1.00 0.00 12 ASN A O 3
ATOM 1381 N N . ASN A 1 13 ? 10.378 2.393 -9.602 1.00 0.00 13 ASN A N 3
ATOM 1382 C CA . ASN A 1 13 ? 11.761 2.193 -9.205 1.00 0.00 13 ASN A CA 3
ATOM 1383 C C . ASN A 1 13 ? 11.868 0.915 -8.370 1.00 0.00 13 ASN A C 3
ATOM 1384 O O . ASN A 1 13 ? 12.861 0.193 -8.458 1.00 0.00 13 ASN A O 3
ATOM 1395 N N . HIS A 1 14 ? 10.833 0.673 -7.580 1.00 0.00 14 HIS A N 3
ATOM 1396 C CA . HIS A 1 14 ? 10.798 -0.505 -6.732 1.00 0.00 14 HIS A CA 3
ATOM 1397 C C . HIS A 1 14 ? 10.532 -1.746 -7.586 1.00 0.00 14 HIS A C 3
ATOM 1398 O O . HIS A 1 14 ? 11.028 -2.830 -7.283 1.00 0.00 14 HIS A O 3
ATOM 1412 N N . CYS A 1 15 ? 9.751 -1.545 -8.637 1.00 0.00 15 CYS A N 3
ATOM 1413 C CA . CYS A 1 15 ? 9.413 -2.634 -9.537 1.00 0.00 15 CYS A CA 3
ATOM 1414 C C . CYS A 1 15 ? 10.641 -2.947 -10.395 1.00 0.00 15 CYS A C 3
ATOM 1415 O O . CYS A 1 15 ? 10.849 -4.091 -10.793 1.00 0.00 15 CYS A O 3
ATOM 1422 N N . LYS A 1 16 ? 11.423 -1.909 -10.652 1.00 0.00 16 LYS A N 3
ATOM 1423 C CA . LYS A 1 16 ? 12.625 -2.059 -11.455 1.00 0.00 16 LYS A CA 3
ATOM 1424 C C . LYS A 1 16 ? 13.749 -2.623 -10.582 1.00 0.00 16 LYS A C 3
ATOM 1425 O O . LYS A 1 16 ? 14.674 -3.257 -11.089 1.00 0.00 16 LYS A O 3
ATOM 1443 N N . SER A 1 17 ? 13.631 -2.372 -9.287 1.00 0.00 17 SER A N 3
ATOM 1444 C CA . SER A 1 17 ? 14.625 -2.848 -8.339 1.00 0.00 17 SER A CA 3
ATOM 1445 C C . SER A 1 17 ? 14.384 -4.326 -8.025 1.00 0.00 17 SER A C 3
ATOM 1446 O O . SER A 1 17 ? 15.330 -5.081 -7.811 1.00 0.00 17 SER A O 3
ATOM 1454 N N . ILE A 1 18 ? 13.111 -4.695 -8.009 1.00 0.00 18 ILE A N 3
ATOM 1455 C CA . ILE A 1 18 ? 12.734 -6.068 -7.725 1.00 0.00 18 ILE A CA 3
ATOM 1456 C C . ILE A 1 18 ? 12.964 -6.924 -8.971 1.00 0.00 18 ILE A C 3
ATOM 1457 O O . ILE A 1 18 ? 13.705 -7.905 -8.928 1.00 0.00 18 ILE A O 3
ATOM 1473 N N . SER A 1 19 ? 12.315 -6.522 -10.055 1.00 0.00 19 SER A N 3
ATOM 1474 C CA . SER A 1 19 ? 12.440 -7.240 -11.312 1.00 0.00 19 SER A CA 3
ATOM 1475 C C . SER A 1 19 ? 11.140 -7.129 -12.109 1.00 0.00 19 SER A C 3
ATOM 1476 O O . SER A 1 19 ? 10.434 -8.119 -12.294 1.00 0.00 19 SER A O 3
ATOM 1484 N N . CYS A 1 20 ? 10.863 -5.914 -12.562 1.00 0.00 20 CYS A N 3
ATOM 1485 C CA . CYS A 1 20 ? 9.659 -5.660 -13.336 1.00 0.00 20 CYS A CA 3
ATOM 1486 C C . CYS A 1 20 ? 9.928 -4.477 -14.268 1.00 0.00 20 CYS A C 3
ATOM 1487 O O . CYS A 1 20 ? 11.053 -3.984 -14.343 1.00 0.00 20 CYS A O 3
ATOM 1494 N N . ARG A 1 21 ? 8.877 -4.055 -14.955 1.00 0.00 21 ARG A N 3
ATOM 1495 C CA . ARG A 1 21 ? 8.986 -2.939 -15.878 1.00 0.00 21 ARG A CA 3
ATOM 1496 C C . ARG A 1 21 ? 8.654 -1.626 -15.166 1.00 0.00 21 ARG A C 3
ATOM 1497 O O . ARG A 1 21 ? 9.499 -0.736 -15.074 1.00 0.00 21 ARG A O 3
ATOM 1517 N N . ALA A 1 22 ? 7.425 -1.547 -14.680 1.00 0.00 22 ALA A N 3
ATOM 1518 C CA . ALA A 1 22 ? 6.972 -0.358 -13.978 1.00 0.00 22 ALA A CA 3
ATOM 1519 C C . ALA A 1 22 ? 5.603 -0.631 -13.352 1.00 0.00 22 ALA A C 3
ATOM 1520 O O . ALA A 1 22 ? 4.799 -1.377 -13.909 1.00 0.00 22 ALA A O 3
ATOM 1527 N N . GLY A 1 23 ? 5.380 -0.012 -12.202 1.00 0.00 23 GLY A N 3
ATOM 1528 C CA . GLY A 1 23 ? 4.122 -0.179 -11.493 1.00 0.00 23 GLY A CA 3
ATOM 1529 C C . GLY A 1 23 ? 3.403 1.162 -11.330 1.00 0.00 23 GLY A C 3
ATOM 1530 O O . GLY A 1 23 ? 3.873 2.186 -11.823 1.00 0.00 23 GLY A O 3
ATOM 1534 N N . TYR A 1 24 ? 2.275 1.111 -10.636 1.00 0.00 24 TYR A N 3
ATOM 1535 C CA . TYR A 1 24 ? 1.487 2.309 -10.402 1.00 0.00 24 TYR A CA 3
ATOM 1536 C C . TYR A 1 24 ? 0.692 2.196 -9.099 1.00 0.00 24 TYR A C 3
ATOM 1537 O O . TYR A 1 24 ? 0.578 1.112 -8.529 1.00 0.00 24 TYR A O 3
ATOM 1555 N N . CYS A 1 25 ? 0.164 3.330 -8.665 1.00 0.00 25 CYS A N 3
ATOM 1556 C CA . CYS A 1 25 ? -0.617 3.373 -7.440 1.00 0.00 25 CYS A CA 3
ATOM 1557 C C . CYS A 1 25 ? -2.083 3.122 -7.796 1.00 0.00 25 CYS A C 3
ATOM 1558 O O . CYS A 1 25 ? -2.704 3.925 -8.491 1.00 0.00 25 CYS A O 3
ATOM 1565 N N . ASP A 1 26 ? -2.595 2.003 -7.305 1.00 0.00 26 ASP A N 3
ATOM 1566 C CA . ASP A 1 26 ? -3.977 1.636 -7.562 1.00 0.00 26 ASP A CA 3
ATOM 1567 C C . ASP A 1 26 ? -4.849 2.894 -7.533 1.00 0.00 26 ASP A C 3
ATOM 1568 O O . ASP A 1 26 ? -5.235 3.360 -6.463 1.00 0.00 26 ASP A O 3
ATOM 1578 N N . ALA A 1 27 ? -5.133 3.406 -8.722 1.00 0.00 27 ALA A N 3
ATOM 1579 C CA . ALA A 1 27 ? -5.950 4.600 -8.846 1.00 0.00 27 ALA A CA 3
ATOM 1580 C C . ALA A 1 27 ? -7.354 4.309 -8.312 1.00 0.00 27 ALA A C 3
ATOM 1581 O O . ALA A 1 27 ? -8.156 5.224 -8.132 1.00 0.00 27 ALA A O 3
ATOM 1588 N N . ALA A 1 28 ? -7.609 3.030 -8.075 1.00 0.00 28 ALA A N 3
ATOM 1589 C CA . ALA A 1 28 ? -8.902 2.608 -7.565 1.00 0.00 28 ALA A CA 3
ATOM 1590 C C . ALA A 1 28 ? -8.828 2.478 -6.043 1.00 0.00 28 ALA A C 3
ATOM 1591 O O . ALA A 1 28 ? -9.810 2.111 -5.399 1.00 0.00 28 ALA A O 3
ATOM 1598 N N . THR A 1 29 ? -7.655 2.786 -5.510 1.00 0.00 29 THR A N 3
ATOM 1599 C CA . THR A 1 29 ? -7.440 2.709 -4.076 1.00 0.00 29 THR A CA 3
ATOM 1600 C C . THR A 1 29 ? -6.868 4.027 -3.551 1.00 0.00 29 THR A C 3
ATOM 1601 O O . THR A 1 29 ? -6.232 4.055 -2.498 1.00 0.00 29 THR A O 3
ATOM 1612 N N . LEU A 1 30 ? -7.115 5.086 -4.307 1.00 0.00 30 LEU A N 3
ATOM 1613 C CA . LEU A 1 30 ? -6.632 6.403 -3.931 1.00 0.00 30 LEU A CA 3
ATOM 1614 C C . LEU A 1 30 ? -5.106 6.431 -4.034 1.00 0.00 30 LEU A C 3
ATOM 1615 O O . LEU A 1 30 ? -4.435 7.036 -3.199 1.00 0.00 30 LEU A O 3
ATOM 1631 N N . TRP A 1 31 ? -4.603 5.769 -5.066 1.00 0.00 31 TRP A N 3
ATOM 1632 C CA . TRP A 1 31 ? -3.168 5.710 -5.289 1.00 0.00 31 TRP A CA 3
ATOM 1633 C C . TRP A 1 31 ? -2.487 5.496 -3.936 1.00 0.00 31 TRP A C 3
ATOM 1634 O O . TRP A 1 31 ? -1.878 6.416 -3.391 1.00 0.00 31 TRP A O 3
ATOM 1655 N N . LEU A 1 32 ? -2.613 4.278 -3.432 1.00 0.00 32 LEU A N 3
ATOM 1656 C CA . LEU A 1 32 ? -2.017 3.931 -2.152 1.00 0.00 32 LEU A CA 3
ATOM 1657 C C . LEU A 1 32 ? -1.132 2.695 -2.326 1.00 0.00 32 LEU A C 3
ATOM 1658 O O . LEU A 1 32 ? -0.016 2.649 -1.808 1.00 0.00 32 LEU A O 3
ATOM 1674 N N . ARG A 1 33 ? -1.662 1.724 -3.055 1.00 0.00 33 ARG A N 3
ATOM 1675 C CA . ARG A 1 33 ? -0.934 0.491 -3.302 1.00 0.00 33 ARG A CA 3
ATOM 1676 C C . ARG A 1 33 ? 0.177 0.727 -4.329 1.00 0.00 33 ARG A C 3
ATOM 1677 O O . ARG A 1 33 ? 0.323 1.833 -4.845 1.00 0.00 33 ARG A O 3
ATOM 1697 N N . CYS A 1 34 ? 0.929 -0.331 -4.593 1.00 0.00 34 CYS A N 3
ATOM 1698 C CA . CYS A 1 34 ? 2.020 -0.252 -5.549 1.00 0.00 34 CYS A CA 3
ATOM 1699 C C . CYS A 1 34 ? 2.036 -1.545 -6.367 1.00 0.00 34 CYS A C 3
ATOM 1700 O O . CYS A 1 34 ? 2.755 -2.486 -6.033 1.00 0.00 34 CYS A O 3
ATOM 1707 N N . THR A 1 35 ? 1.235 -1.550 -7.422 1.00 0.00 35 THR A N 3
ATOM 1708 C CA . THR A 1 35 ? 1.148 -2.712 -8.290 1.00 0.00 35 THR A CA 3
ATOM 1709 C C . THR A 1 35 ? 2.245 -2.665 -9.355 1.00 0.00 35 THR A C 3
ATOM 1710 O O . THR A 1 35 ? 2.457 -1.631 -9.987 1.00 0.00 35 THR A O 3
ATOM 1721 N N . CYS A 1 36 ? 2.913 -3.797 -9.522 1.00 0.00 36 CYS A N 3
ATOM 1722 C CA . CYS A 1 36 ? 3.983 -3.899 -10.500 1.00 0.00 36 CYS A CA 3
ATOM 1723 C C . CYS A 1 36 ? 3.395 -4.455 -11.798 1.00 0.00 36 CYS A C 3
ATOM 1724 O O . CYS A 1 36 ? 2.930 -5.592 -11.836 1.00 0.00 36 CYS A O 3
ATOM 1731 N N . THR A 1 37 ? 3.436 -3.626 -12.832 1.00 0.00 37 THR A N 3
ATOM 1732 C CA . THR A 1 37 ? 2.914 -4.021 -14.129 1.00 0.00 37 THR A CA 3
ATOM 1733 C C . THR A 1 37 ? 4.053 -4.186 -15.135 1.00 0.00 37 THR A C 3
ATOM 1734 O O . THR A 1 37 ? 5.029 -3.437 -15.103 1.00 0.00 37 THR A O 3
ATOM 1745 N N . ASP A 1 38 ? 3.894 -5.173 -16.004 1.00 0.00 38 ASP A N 3
ATOM 1746 C CA . ASP A 1 38 ? 4.898 -5.446 -17.019 1.00 0.00 38 ASP A CA 3
ATOM 1747 C C . ASP A 1 38 ? 6.217 -5.815 -16.337 1.00 0.00 38 ASP A C 3
ATOM 1748 O O . ASP A 1 38 ? 6.670 -5.115 -15.434 1.00 0.00 38 ASP A O 3
ATOM 1758 N N . CYS A 1 39 ? 6.797 -6.914 -16.797 1.00 0.00 39 CYS A N 3
ATOM 1759 C CA . CYS A 1 39 ? 8.055 -7.384 -16.243 1.00 0.00 39 CYS A CA 3
ATOM 1760 C C . CYS A 1 39 ? 8.826 -8.108 -17.349 1.00 0.00 39 CYS A C 3
ATOM 1761 O O . CYS A 1 39 ? 8.227 -8.657 -18.272 1.00 0.00 39 CYS A O 3
ATOM 1768 N N . ASN A 1 40 ? 10.145 -8.086 -17.218 1.00 0.00 40 ASN A N 3
ATOM 1769 C CA . ASN A 1 40 ? 11.004 -8.733 -18.196 1.00 0.00 40 ASN A CA 3
ATOM 1770 C C . ASN A 1 40 ? 11.317 -10.157 -17.729 1.00 0.00 40 ASN A C 3
ATOM 1771 O O . ASN A 1 40 ? 12.440 -10.448 -17.320 1.00 0.00 40 ASN A O 3
ATOM 1782 N N . GLY A 1 41 ? 10.303 -11.007 -17.807 1.00 0.00 41 GLY A N 3
ATOM 1783 C CA . GLY A 1 41 ? 10.456 -12.394 -17.398 1.00 0.00 41 GLY A CA 3
ATOM 1784 C C . GLY A 1 41 ? 9.183 -13.192 -17.684 1.00 0.00 41 GLY A C 3
ATOM 1785 O O . GLY A 1 41 ? 8.656 -13.866 -16.799 1.00 0.00 41 GLY A O 3
ATOM 1789 N N . LYS A 1 42 ? 8.725 -13.092 -18.922 1.00 0.00 42 LYS A N 3
ATOM 1790 C CA . LYS A 1 42 ? 7.524 -13.797 -19.336 1.00 0.00 42 LYS A CA 3
ATOM 1791 C C . LYS A 1 42 ? 6.364 -13.400 -18.421 1.00 0.00 42 LYS A C 3
ATOM 1792 O O . LYS A 1 42 ? 5.931 -14.190 -17.584 1.00 0.00 42 LYS A O 3
ATOM 1810 N N . LYS A 1 43 ? 5.894 -12.177 -18.613 1.00 0.00 43 LYS A N 3
ATOM 1811 C CA . LYS A 1 43 ? 4.792 -11.665 -17.815 1.00 0.00 43 LYS A CA 3
ATOM 1812 C C . LYS A 1 43 ? 5.126 -11.826 -16.331 1.00 0.00 43 LYS A C 3
ATOM 1813 O O . LYS A 1 43 ? 5.195 -10.842 -15.597 1.00 0.00 43 LYS A O 3
ATOM 1831 N N . GLY A 1 1 ? 5.642 0.744 3.256 1.00 0.00 1 GLY A N 4
ATOM 1832 C CA . GLY A 1 1 ? 5.417 1.949 2.477 1.00 0.00 1 GLY A CA 4
ATOM 1833 C C . GLY A 1 1 ? 6.349 1.999 1.263 1.00 0.00 1 GLY A C 4
ATOM 1834 O O . GLY A 1 1 ? 7.508 2.393 1.382 1.00 0.00 1 GLY A O 4
ATOM 1838 N N . PHE A 1 2 ? 5.807 1.593 0.124 1.00 0.00 2 PHE A N 4
ATOM 1839 C CA . PHE A 1 2 ? 6.574 1.587 -1.110 1.00 0.00 2 PHE A CA 4
ATOM 1840 C C . PHE A 1 2 ? 6.790 3.010 -1.629 1.00 0.00 2 PHE A C 4
ATOM 1841 O O . PHE A 1 2 ? 7.652 3.242 -2.476 1.00 0.00 2 PHE A O 4
ATOM 1858 N N . GLY A 1 3 ? 5.994 3.926 -1.099 1.00 0.00 3 GLY A N 4
ATOM 1859 C CA . GLY A 1 3 ? 6.087 5.321 -1.498 1.00 0.00 3 GLY A CA 4
ATOM 1860 C C . GLY A 1 3 ? 4.704 5.975 -1.532 1.00 0.00 3 GLY A C 4
ATOM 1861 O O . GLY A 1 3 ? 4.534 7.100 -1.066 1.00 0.00 3 GLY A O 4
ATOM 1865 N N . CYS A 1 4 ? 3.751 5.241 -2.088 1.00 0.00 4 CYS A N 4
ATOM 1866 C CA . CYS A 1 4 ? 2.389 5.735 -2.189 1.00 0.00 4 CYS A CA 4
ATOM 1867 C C . CYS A 1 4 ? 1.734 5.626 -0.810 1.00 0.00 4 CYS A C 4
ATOM 1868 O O . CYS A 1 4 ? 2.075 4.742 -0.026 1.00 0.00 4 CYS A O 4
ATOM 1875 N N . PRO A 1 5 ? 0.781 6.561 -0.549 1.00 0.00 5 PRO A N 4
ATOM 1876 C CA . PRO A 1 5 ? 0.438 7.573 -1.534 1.00 0.00 5 PRO A CA 4
ATOM 1877 C C . PRO A 1 5 ? 1.523 8.650 -1.614 1.00 0.00 5 PRO A C 4
ATOM 1878 O O . PRO A 1 5 ? 2.255 8.872 -0.651 1.00 0.00 5 PRO A O 4
ATOM 1889 N N . GLY A 1 6 ? 1.591 9.291 -2.772 1.00 0.00 6 GLY A N 4
ATOM 1890 C CA . GLY A 1 6 ? 2.573 10.339 -2.991 1.00 0.00 6 GLY A CA 4
ATOM 1891 C C . GLY A 1 6 ? 3.929 9.746 -3.381 1.00 0.00 6 GLY A C 4
ATOM 1892 O O . GLY A 1 6 ? 4.919 9.933 -2.676 1.00 0.00 6 GLY A O 4
ATOM 1896 N N . ASN A 1 7 ? 3.930 9.044 -4.505 1.00 0.00 7 ASN A N 4
ATOM 1897 C CA . ASN A 1 7 ? 5.148 8.423 -4.998 1.00 0.00 7 ASN A CA 4
ATOM 1898 C C . ASN A 1 7 ? 4.784 7.296 -5.966 1.00 0.00 7 ASN A C 4
ATOM 1899 O O . ASN A 1 7 ? 4.787 6.124 -5.591 1.00 0.00 7 ASN A O 4
ATOM 1910 N N . GLN A 1 8 ? 4.480 7.689 -7.195 1.00 0.00 8 GLN A N 4
ATOM 1911 C CA . GLN A 1 8 ? 4.115 6.726 -8.220 1.00 0.00 8 GLN A CA 4
ATOM 1912 C C . GLN A 1 8 ? 5.360 6.262 -8.979 1.00 0.00 8 GLN A C 4
ATOM 1913 O O . GLN A 1 8 ? 5.313 5.271 -9.707 1.00 0.00 8 GLN A O 4
ATOM 1927 N N . LEU A 1 9 ? 6.443 6.998 -8.782 1.00 0.00 9 LEU A N 4
ATOM 1928 C CA . LEU A 1 9 ? 7.698 6.673 -9.439 1.00 0.00 9 LEU A CA 4
ATOM 1929 C C . LEU A 1 9 ? 8.494 5.708 -8.558 1.00 0.00 9 LEU A C 4
ATOM 1930 O O . LEU A 1 9 ? 9.326 4.950 -9.057 1.00 0.00 9 LEU A O 4
ATOM 1946 N N . LYS A 1 10 ? 8.213 5.767 -7.265 1.00 0.00 10 LYS A N 4
ATOM 1947 C CA . LYS A 1 10 ? 8.893 4.908 -6.311 1.00 0.00 10 LYS A CA 4
ATOM 1948 C C . LYS A 1 10 ? 8.395 3.471 -6.481 1.00 0.00 10 LYS A C 4
ATOM 1949 O O . LYS A 1 10 ? 9.083 2.523 -6.105 1.00 0.00 10 LYS A O 4
ATOM 1967 N N . CYS A 1 11 ? 7.204 3.355 -7.049 1.00 0.00 11 CYS A N 4
ATOM 1968 C CA . CYS A 1 11 ? 6.606 2.049 -7.273 1.00 0.00 11 CYS A CA 4
ATOM 1969 C C . CYS A 1 11 ? 7.274 1.418 -8.496 1.00 0.00 11 CYS A C 4
ATOM 1970 O O . CYS A 1 11 ? 7.544 0.218 -8.510 1.00 0.00 11 CYS A O 4
ATOM 1977 N N . ASN A 1 12 ? 7.524 2.255 -9.492 1.00 0.00 12 ASN A N 4
ATOM 1978 C CA . ASN A 1 12 ? 8.156 1.795 -10.716 1.00 0.00 12 ASN A CA 4
ATOM 1979 C C . ASN A 1 12 ? 9.633 1.503 -10.444 1.00 0.00 12 ASN A C 4
ATOM 1980 O O . ASN A 1 12 ? 10.197 0.564 -11.005 1.00 0.00 12 ASN A O 4
ATOM 1991 N N . ASN A 1 13 ? 10.217 2.323 -9.583 1.00 0.00 13 ASN A N 4
ATOM 1992 C CA . ASN A 1 13 ? 11.617 2.164 -9.229 1.00 0.00 13 ASN A CA 4
ATOM 1993 C C . ASN A 1 13 ? 11.791 0.880 -8.417 1.00 0.00 13 ASN A C 4
ATOM 1994 O O . ASN A 1 13 ? 12.763 0.149 -8.605 1.00 0.00 13 ASN A O 4
ATOM 2005 N N . HIS A 1 14 ? 10.834 0.643 -7.533 1.00 0.00 14 HIS A N 4
ATOM 2006 C CA . HIS A 1 14 ? 10.870 -0.542 -6.691 1.00 0.00 14 HIS A CA 4
ATOM 2007 C C . HIS A 1 14 ? 10.588 -1.782 -7.540 1.00 0.00 14 HIS A C 4
ATOM 2008 O O . HIS A 1 14 ? 11.139 -2.852 -7.284 1.00 0.00 14 HIS A O 4
ATOM 2022 N N . CYS A 1 15 ? 9.729 -1.599 -8.531 1.00 0.00 15 CYS A N 4
ATOM 2023 C CA . CYS A 1 15 ? 9.367 -2.690 -9.420 1.00 0.00 15 CYS A CA 4
ATOM 2024 C C . CYS A 1 15 ? 10.564 -2.991 -10.325 1.00 0.00 15 CYS A C 4
ATOM 2025 O O . CYS A 1 15 ? 10.739 -4.123 -10.772 1.00 0.00 15 CYS A O 4
ATOM 2032 N N . LYS A 1 16 ? 11.357 -1.958 -10.566 1.00 0.00 16 LYS A N 4
ATOM 2033 C CA . LYS A 1 16 ? 12.532 -2.097 -11.409 1.00 0.00 16 LYS A CA 4
ATOM 2034 C C . LYS A 1 16 ? 13.675 -2.699 -10.588 1.00 0.00 16 LYS A C 4
ATOM 2035 O O . LYS A 1 16 ? 14.559 -3.355 -11.137 1.00 0.00 16 LYS A O 4
ATOM 2053 N N . SER A 1 17 ? 13.619 -2.453 -9.287 1.00 0.00 17 SER A N 4
ATOM 2054 C CA . SER A 1 17 ? 14.639 -2.962 -8.386 1.00 0.00 17 SER A CA 4
ATOM 2055 C C . SER A 1 17 ? 14.392 -4.445 -8.100 1.00 0.00 17 SER A C 4
ATOM 2056 O O . SER A 1 17 ? 15.336 -5.212 -7.926 1.00 0.00 17 SER A O 4
ATOM 2064 N N . ILE A 1 18 ? 13.116 -4.802 -8.063 1.00 0.00 18 ILE A N 4
ATOM 2065 C CA . ILE A 1 18 ? 12.733 -6.179 -7.802 1.00 0.00 18 ILE A CA 4
ATOM 2066 C C . ILE A 1 18 ? 12.922 -7.007 -9.075 1.00 0.00 18 ILE A C 4
ATOM 2067 O O . ILE A 1 18 ? 13.643 -8.003 -9.070 1.00 0.00 18 ILE A O 4
ATOM 2083 N N . SER A 1 19 ? 12.261 -6.564 -10.134 1.00 0.00 19 SER A N 4
ATOM 2084 C CA . SER A 1 19 ? 12.348 -7.251 -11.411 1.00 0.00 19 SER A CA 4
ATOM 2085 C C . SER A 1 19 ? 11.052 -7.052 -12.200 1.00 0.00 19 SER A C 4
ATOM 2086 O O . SER A 1 19 ? 10.300 -8.000 -12.416 1.00 0.00 19 SER A O 4
ATOM 2094 N N . CYS A 1 20 ? 10.832 -5.811 -12.611 1.00 0.00 20 CYS A N 4
ATOM 2095 C CA . CYS A 1 20 ? 9.640 -5.476 -13.372 1.00 0.00 20 CYS A CA 4
ATOM 2096 C C . CYS A 1 20 ? 9.961 -4.270 -14.259 1.00 0.00 20 CYS A C 4
ATOM 2097 O O . CYS A 1 20 ? 11.046 -3.698 -14.165 1.00 0.00 20 CYS A O 4
ATOM 2104 N N . ARG A 1 21 ? 8.997 -3.920 -15.097 1.00 0.00 21 ARG A N 4
ATOM 2105 C CA . ARG A 1 21 ? 9.163 -2.794 -15.999 1.00 0.00 21 ARG A CA 4
ATOM 2106 C C . ARG A 1 21 ? 8.760 -1.493 -15.303 1.00 0.00 21 ARG A C 4
ATOM 2107 O O . ARG A 1 21 ? 9.576 -0.582 -15.161 1.00 0.00 21 ARG A O 4
ATOM 2127 N N . ALA A 1 22 ? 7.504 -1.445 -14.888 1.00 0.00 22 ALA A N 4
ATOM 2128 C CA . ALA A 1 22 ? 6.982 -0.271 -14.210 1.00 0.00 22 ALA A CA 4
ATOM 2129 C C . ALA A 1 22 ? 5.606 -0.593 -13.625 1.00 0.00 22 ALA A C 4
ATOM 2130 O O . ALA A 1 22 ? 4.829 -1.334 -14.227 1.00 0.00 22 ALA A O 4
ATOM 2137 N N . GLY A 1 23 ? 5.345 -0.021 -12.459 1.00 0.00 23 GLY A N 4
ATOM 2138 C CA . GLY A 1 23 ? 4.075 -0.238 -11.786 1.00 0.00 23 GLY A CA 4
ATOM 2139 C C . GLY A 1 23 ? 3.311 1.078 -11.618 1.00 0.00 23 GLY A C 4
ATOM 2140 O O . GLY A 1 23 ? 3.511 2.017 -12.387 1.00 0.00 23 GLY A O 4
ATOM 2144 N N . TYR A 1 24 ? 2.454 1.102 -10.609 1.00 0.00 24 TYR A N 4
ATOM 2145 C CA . TYR A 1 24 ? 1.660 2.287 -10.331 1.00 0.00 24 TYR A CA 4
ATOM 2146 C C . TYR A 1 24 ? 0.844 2.112 -9.048 1.00 0.00 24 TYR A C 4
ATOM 2147 O O . TYR A 1 24 ? 0.738 1.005 -8.522 1.00 0.00 24 TYR A O 4
ATOM 2165 N N . CYS A 1 25 ? 0.292 3.221 -8.580 1.00 0.00 25 CYS A N 4
ATOM 2166 C CA . CYS A 1 25 ? -0.510 3.205 -7.368 1.00 0.00 25 CYS A CA 4
ATOM 2167 C C . CYS A 1 25 ? -1.971 2.972 -7.762 1.00 0.00 25 CYS A C 4
ATOM 2168 O O . CYS A 1 25 ? -2.551 3.763 -8.503 1.00 0.00 25 CYS A O 4
ATOM 2175 N N . ASP A 1 26 ? -2.522 1.883 -7.247 1.00 0.00 26 ASP A N 4
ATOM 2176 C CA . ASP A 1 26 ? -3.904 1.536 -7.535 1.00 0.00 26 ASP A CA 4
ATOM 2177 C C . ASP A 1 26 ? -4.750 2.810 -7.559 1.00 0.00 26 ASP A C 4
ATOM 2178 O O . ASP A 1 26 ? -5.160 3.308 -6.511 1.00 0.00 26 ASP A O 4
ATOM 2188 N N . ALA A 1 27 ? -4.988 3.302 -8.766 1.00 0.00 27 ALA A N 4
ATOM 2189 C CA . ALA A 1 27 ? -5.778 4.509 -8.941 1.00 0.00 27 ALA A CA 4
ATOM 2190 C C . ALA A 1 27 ? -7.210 4.247 -8.472 1.00 0.00 27 ALA A C 4
ATOM 2191 O O . ALA A 1 27 ? -8.010 5.175 -8.358 1.00 0.00 27 ALA A O 4
ATOM 2198 N N . ALA A 1 28 ? -7.492 2.978 -8.212 1.00 0.00 28 ALA A N 4
ATOM 2199 C CA . ALA A 1 28 ? -8.814 2.582 -7.758 1.00 0.00 28 ALA A CA 4
ATOM 2200 C C . ALA A 1 28 ? -8.807 2.452 -6.233 1.00 0.00 28 ALA A C 4
ATOM 2201 O O . ALA A 1 28 ? -9.808 2.057 -5.637 1.00 0.00 28 ALA A O 4
ATOM 2208 N N . THR A 1 29 ? -7.669 2.791 -5.647 1.00 0.00 29 THR A N 4
ATOM 2209 C CA . THR A 1 29 ? -7.519 2.716 -4.205 1.00 0.00 29 THR A CA 4
ATOM 2210 C C . THR A 1 29 ? -6.955 4.030 -3.658 1.00 0.00 29 THR A C 4
ATOM 2211 O O . THR A 1 29 ? -6.396 4.061 -2.563 1.00 0.00 29 THR A O 4
ATOM 2222 N N . LEU A 1 30 ? -7.123 5.082 -4.447 1.00 0.00 30 LEU A N 4
ATOM 2223 C CA . LEU A 1 30 ? -6.637 6.394 -4.055 1.00 0.00 30 LEU A CA 4
ATOM 2224 C C . LEU A 1 30 ? -5.108 6.400 -4.092 1.00 0.00 30 LEU A C 4
ATOM 2225 O O . LEU A 1 30 ? -4.465 7.009 -3.239 1.00 0.00 30 LEU A O 4
ATOM 2241 N N . TRP A 1 31 ? -4.569 5.714 -5.090 1.00 0.00 31 TRP A N 4
ATOM 2242 C CA . TRP A 1 31 ? -3.127 5.633 -5.248 1.00 0.00 31 TRP A CA 4
ATOM 2243 C C . TRP A 1 31 ? -2.509 5.440 -3.862 1.00 0.00 31 TRP A C 4
ATOM 2244 O O . TRP A 1 31 ? -1.878 6.351 -3.328 1.00 0.00 31 TRP A O 4
ATOM 2265 N N . LEU A 1 32 ? -2.713 4.249 -3.319 1.00 0.00 32 LEU A N 4
ATOM 2266 C CA . LEU A 1 32 ? -2.183 3.926 -2.005 1.00 0.00 32 LEU A CA 4
ATOM 2267 C C . LEU A 1 32 ? -1.265 2.706 -2.116 1.00 0.00 32 LEU A C 4
ATOM 2268 O O . LEU A 1 32 ? -0.206 2.663 -1.491 1.00 0.00 32 LEU A O 4
ATOM 2284 N N . ARG A 1 33 ? -1.704 1.745 -2.915 1.00 0.00 33 ARG A N 4
ATOM 2285 C CA . ARG A 1 33 ? -0.935 0.529 -3.115 1.00 0.00 33 ARG A CA 4
ATOM 2286 C C . ARG A 1 33 ? 0.202 0.777 -4.109 1.00 0.00 33 ARG A C 4
ATOM 2287 O O . ARG A 1 33 ? 0.308 1.863 -4.679 1.00 0.00 33 ARG A O 4
ATOM 2307 N N . CYS A 1 34 ? 1.024 -0.247 -4.287 1.00 0.00 34 CYS A N 4
ATOM 2308 C CA . CYS A 1 34 ? 2.149 -0.153 -5.202 1.00 0.00 34 CYS A CA 4
ATOM 2309 C C . CYS A 1 34 ? 2.188 -1.428 -6.047 1.00 0.00 34 CYS A C 4
ATOM 2310 O O . CYS A 1 34 ? 2.905 -2.372 -5.719 1.00 0.00 34 CYS A O 4
ATOM 2317 N N . THR A 1 35 ? 1.409 -1.415 -7.118 1.00 0.00 35 THR A N 4
ATOM 2318 C CA . THR A 1 35 ? 1.346 -2.558 -8.012 1.00 0.00 35 THR A CA 4
ATOM 2319 C C . THR A 1 35 ? 2.490 -2.507 -9.025 1.00 0.00 35 THR A C 4
ATOM 2320 O O . THR A 1 35 ? 3.079 -1.450 -9.250 1.00 0.00 35 THR A O 4
ATOM 2331 N N . CYS A 1 36 ? 2.773 -3.662 -9.611 1.00 0.00 36 CYS A N 4
ATOM 2332 C CA . CYS A 1 36 ? 3.837 -3.762 -10.595 1.00 0.00 36 CYS A CA 4
ATOM 2333 C C . CYS A 1 36 ? 3.237 -4.294 -11.898 1.00 0.00 36 CYS A C 4
ATOM 2334 O O . CYS A 1 36 ? 2.570 -5.327 -11.902 1.00 0.00 36 CYS A O 4
ATOM 2341 N N . THR A 1 37 ? 3.495 -3.563 -12.973 1.00 0.00 37 THR A N 4
ATOM 2342 C CA . THR A 1 37 ? 2.990 -3.949 -14.279 1.00 0.00 37 THR A CA 4
ATOM 2343 C C . THR A 1 37 ? 4.146 -4.145 -15.263 1.00 0.00 37 THR A C 4
ATOM 2344 O O . THR A 1 37 ? 5.140 -3.422 -15.209 1.00 0.00 37 THR A O 4
ATOM 2355 N N . ASP A 1 38 ? 3.977 -5.126 -16.137 1.00 0.00 38 ASP A N 4
ATOM 2356 C CA . ASP A 1 38 ? 4.994 -5.425 -17.130 1.00 0.00 38 ASP A CA 4
ATOM 2357 C C . ASP A 1 38 ? 6.296 -5.806 -16.423 1.00 0.00 38 ASP A C 4
ATOM 2358 O O . ASP A 1 38 ? 6.841 -5.018 -15.651 1.00 0.00 38 ASP A O 4
ATOM 2368 N N . CYS A 1 39 ? 6.756 -7.015 -16.710 1.00 0.00 39 CYS A N 4
ATOM 2369 C CA . CYS A 1 39 ? 7.984 -7.510 -16.111 1.00 0.00 39 CYS A CA 4
ATOM 2370 C C . CYS A 1 39 ? 8.719 -8.357 -17.152 1.00 0.00 39 CYS A C 4
ATOM 2371 O O . CYS A 1 39 ? 8.093 -8.947 -18.031 1.00 0.00 39 CYS A O 4
ATOM 2378 N N . ASN A 1 40 ? 10.037 -8.389 -17.017 1.00 0.00 40 ASN A N 4
ATOM 2379 C CA . ASN A 1 40 ? 10.864 -9.154 -17.935 1.00 0.00 40 ASN A CA 4
ATOM 2380 C C . ASN A 1 40 ? 11.503 -10.325 -17.184 1.00 0.00 40 ASN A C 4
ATOM 2381 O O . ASN A 1 40 ? 12.677 -10.269 -16.825 1.00 0.00 40 ASN A O 4
ATOM 2392 N N . GLY A 1 41 ? 10.700 -11.357 -16.971 1.00 0.00 41 GLY A N 4
ATOM 2393 C CA . GLY A 1 41 ? 11.172 -12.539 -16.270 1.00 0.00 41 GLY A CA 4
ATOM 2394 C C . GLY A 1 41 ? 10.045 -13.560 -16.095 1.00 0.00 41 GLY A C 4
ATOM 2395 O O . GLY A 1 41 ? 9.049 -13.281 -15.431 1.00 0.00 41 GLY A O 4
ATOM 2399 N N . LYS A 1 42 ? 10.242 -14.720 -16.702 1.00 0.00 42 LYS A N 4
ATOM 2400 C CA . LYS A 1 42 ? 9.254 -15.783 -16.623 1.00 0.00 42 LYS A CA 4
ATOM 2401 C C . LYS A 1 42 ? 9.536 -16.642 -15.388 1.00 0.00 42 LYS A C 4
ATOM 2402 O O . LYS A 1 42 ? 10.662 -17.091 -15.183 1.00 0.00 42 LYS A O 4
ATOM 2420 N N . LYS A 1 43 ? 8.491 -16.845 -14.597 1.00 0.00 43 LYS A N 4
ATOM 2421 C CA . LYS A 1 43 ? 8.611 -17.642 -13.389 1.00 0.00 43 LYS A CA 4
ATOM 2422 C C . LYS A 1 43 ? 7.450 -18.635 -13.320 1.00 0.00 43 LYS A C 4
ATOM 2423 O O . LYS A 1 43 ? 6.871 -18.847 -12.255 1.00 0.00 43 LYS A O 4
ATOM 2441 N N . GLY A 1 1 ? 2.767 -0.384 -1.149 1.00 0.00 1 GLY A N 5
ATOM 2442 C CA . GLY A 1 1 ? 3.012 1.027 -1.392 1.00 0.00 1 GLY A CA 5
ATOM 2443 C C . GLY A 1 1 ? 4.490 1.284 -1.692 1.00 0.00 1 GLY A C 5
ATOM 2444 O O . GLY A 1 1 ? 4.861 1.530 -2.839 1.00 0.00 1 GLY A O 5
ATOM 2448 N N . PHE A 1 2 ? 5.295 1.216 -0.641 1.00 0.00 2 PHE A N 5
ATOM 2449 C CA . PHE A 1 2 ? 6.724 1.437 -0.778 1.00 0.00 2 PHE A CA 5
ATOM 2450 C C . PHE A 1 2 ? 7.012 2.828 -1.347 1.00 0.00 2 PHE A C 5
ATOM 2451 O O . PHE A 1 2 ? 7.985 3.016 -2.075 1.00 0.00 2 PHE A O 5
ATOM 2468 N N . GLY A 1 3 ? 6.147 3.768 -0.994 1.00 0.00 3 GLY A N 5
ATOM 2469 C CA . GLY A 1 3 ? 6.296 5.136 -1.461 1.00 0.00 3 GLY A CA 5
ATOM 2470 C C . GLY A 1 3 ? 4.940 5.843 -1.525 1.00 0.00 3 GLY A C 5
ATOM 2471 O O . GLY A 1 3 ? 4.812 6.986 -1.085 1.00 0.00 3 GLY A O 5
ATOM 2475 N N . CYS A 1 4 ? 3.964 5.137 -2.074 1.00 0.00 4 CYS A N 5
ATOM 2476 C CA . CYS A 1 4 ? 2.624 5.683 -2.200 1.00 0.00 4 CYS A CA 5
ATOM 2477 C C . CYS A 1 4 ? 1.939 5.596 -0.835 1.00 0.00 4 CYS A C 5
ATOM 2478 O O . CYS A 1 4 ? 2.362 4.828 0.028 1.00 0.00 4 CYS A O 5
ATOM 2485 N N . PRO A 1 5 ? 0.864 6.415 -0.678 1.00 0.00 5 PRO A N 5
ATOM 2486 C CA . PRO A 1 5 ? 0.430 7.293 -1.751 1.00 0.00 5 PRO A CA 5
ATOM 2487 C C . PRO A 1 5 ? 1.368 8.494 -1.890 1.00 0.00 5 PRO A C 5
ATOM 2488 O O . PRO A 1 5 ? 2.090 8.834 -0.955 1.00 0.00 5 PRO A O 5
ATOM 2499 N N . GLY A 1 6 ? 1.325 9.103 -3.066 1.00 0.00 6 GLY A N 5
ATOM 2500 C CA . GLY A 1 6 ? 2.162 10.259 -3.340 1.00 0.00 6 GLY A CA 5
ATOM 2501 C C . GLY A 1 6 ? 3.599 9.834 -3.652 1.00 0.00 6 GLY A C 5
ATOM 2502 O O . GLY A 1 6 ? 4.549 10.400 -3.114 1.00 0.00 6 GLY A O 5
ATOM 2506 N N . ASN A 1 7 ? 3.712 8.839 -4.521 1.00 0.00 7 ASN A N 5
ATOM 2507 C CA . ASN A 1 7 ? 5.017 8.333 -4.911 1.00 0.00 7 ASN A CA 5
ATOM 2508 C C . ASN A 1 7 ? 4.836 7.087 -5.782 1.00 0.00 7 ASN A C 5
ATOM 2509 O O . ASN A 1 7 ? 4.965 5.963 -5.299 1.00 0.00 7 ASN A O 5
ATOM 2520 N N . GLN A 1 8 ? 4.539 7.330 -7.051 1.00 0.00 8 GLN A N 5
ATOM 2521 C CA . GLN A 1 8 ? 4.338 6.243 -7.993 1.00 0.00 8 GLN A CA 5
ATOM 2522 C C . GLN A 1 8 ? 5.660 5.878 -8.672 1.00 0.00 8 GLN A C 5
ATOM 2523 O O . GLN A 1 8 ? 5.857 4.735 -9.081 1.00 0.00 8 GLN A O 5
ATOM 2537 N N . LEU A 1 9 ? 6.531 6.871 -8.770 1.00 0.00 9 LEU A N 5
ATOM 2538 C CA . LEU A 1 9 ? 7.829 6.670 -9.392 1.00 0.00 9 LEU A CA 5
ATOM 2539 C C . LEU A 1 9 ? 8.672 5.744 -8.514 1.00 0.00 9 LEU A C 5
ATOM 2540 O O . LEU A 1 9 ? 9.547 5.036 -9.012 1.00 0.00 9 LEU A O 5
ATOM 2556 N N . LYS A 1 10 ? 8.381 5.779 -7.222 1.00 0.00 10 LYS A N 5
ATOM 2557 C CA . LYS A 1 10 ? 9.102 4.951 -6.270 1.00 0.00 10 LYS A CA 5
ATOM 2558 C C . LYS A 1 10 ? 8.680 3.492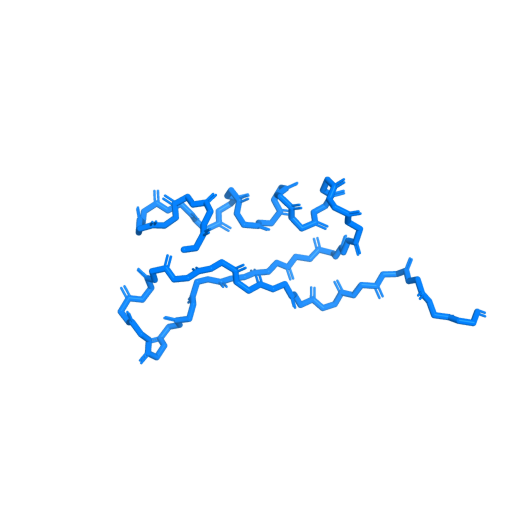 -6.446 1.00 0.00 10 LYS A C 5
ATOM 2559 O O . LYS A 1 10 ? 9.442 2.579 -6.133 1.00 0.00 10 LYS A O 5
ATOM 2577 N N . CYS A 1 11 ? 7.465 3.317 -6.947 1.00 0.00 11 CYS A N 5
ATOM 2578 C CA . CYS A 1 11 ? 6.932 1.984 -7.169 1.00 0.00 11 CYS A CA 5
ATOM 2579 C C . CYS A 1 11 ? 7.526 1.439 -8.470 1.00 0.00 11 CYS A C 5
ATOM 2580 O O . CYS A 1 11 ? 7.770 0.239 -8.591 1.00 0.00 11 CYS A O 5
ATOM 2587 N N . ASN A 1 12 ? 7.741 2.348 -9.411 1.00 0.00 12 ASN A N 5
ATOM 2588 C CA . ASN A 1 12 ? 8.301 1.974 -10.698 1.00 0.00 12 ASN A CA 5
ATOM 2589 C C . ASN A 1 12 ? 9.778 1.615 -10.522 1.00 0.00 12 A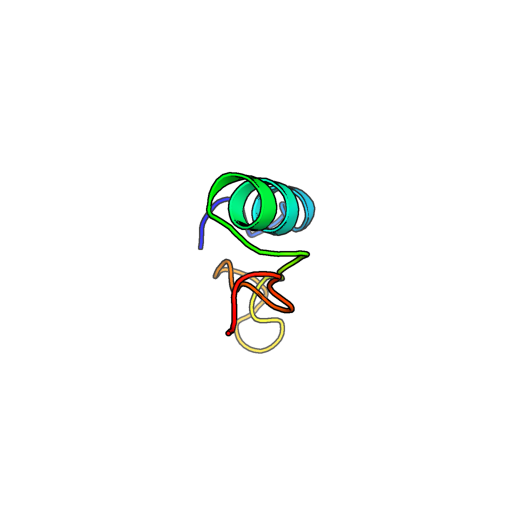SN A C 5
ATOM 2590 O O . ASN A 1 12 ? 10.271 0.675 -11.145 1.00 0.00 12 ASN A O 5
ATOM 2601 N N . ASN A 1 13 ? 10.443 2.384 -9.672 1.00 0.00 13 ASN A N 5
ATOM 2602 C CA . ASN A 1 13 ? 11.854 2.158 -9.407 1.00 0.00 13 ASN A CA 5
ATOM 2603 C C . ASN A 1 13 ? 12.015 0.893 -8.563 1.00 0.00 13 ASN A C 5
ATOM 2604 O O . ASN A 1 13 ? 12.966 0.136 -8.748 1.00 0.00 13 ASN A O 5
ATOM 2615 N N . HIS A 1 14 ? 11.068 0.701 -7.655 1.00 0.00 14 HIS A N 5
ATOM 2616 C CA . HIS A 1 14 ? 11.093 -0.461 -6.782 1.00 0.00 14 HIS A CA 5
ATOM 2617 C C . HIS A 1 14 ? 10.747 -1.715 -7.588 1.00 0.00 14 HIS A C 5
ATOM 2618 O O . HIS A 1 14 ? 11.201 -2.811 -7.262 1.00 0.00 14 HIS A O 5
ATOM 2632 N N . CYS A 1 15 ? 9.946 -1.512 -8.624 1.00 0.00 15 CYS A N 5
ATOM 2633 C CA . CYS A 1 15 ? 9.535 -2.613 -9.479 1.00 0.00 15 CYS A CA 5
ATOM 2634 C C . CYS A 1 15 ? 10.677 -2.921 -10.448 1.00 0.00 15 CYS A C 5
ATOM 2635 O O . CYS A 1 15 ? 10.841 -4.062 -10.877 1.00 0.00 15 CYS A O 5
ATOM 2642 N N . LYS A 1 16 ? 11.438 -1.884 -10.766 1.00 0.00 16 LYS A N 5
ATOM 2643 C CA . LYS A 1 16 ? 12.561 -2.029 -11.678 1.00 0.00 16 LYS A CA 5
ATOM 2644 C C . LYS A 1 16 ? 13.759 -2.598 -10.916 1.00 0.00 16 LYS A C 5
ATOM 2645 O O . LYS A 1 16 ? 14.654 -3.193 -11.515 1.00 0.00 16 LYS A O 5
ATOM 2663 N N . SER A 1 17 ? 13.738 -2.397 -9.606 1.00 0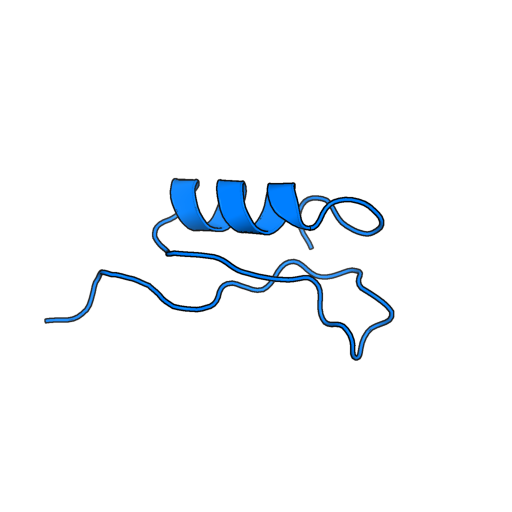.00 17 SER A N 5
ATOM 2664 C CA . SER A 1 17 ? 14.812 -2.883 -8.757 1.00 0.00 17 SER A CA 5
ATOM 2665 C C . SER A 1 17 ? 14.543 -4.333 -8.352 1.00 0.00 17 SER A C 5
ATOM 2666 O O . SER A 1 17 ? 15.474 -5.127 -8.219 1.00 0.00 17 SER A O 5
ATOM 2674 N N . ILE A 1 18 ? 13.267 -4.635 -8.166 1.00 0.00 18 ILE A N 5
ATOM 2675 C CA . ILE A 1 18 ? 12.864 -5.977 -7.779 1.00 0.00 18 ILE A CA 5
ATOM 2676 C C . ILE A 1 18 ? 12.999 -6.914 -8.980 1.00 0.00 18 ILE A C 5
ATOM 2677 O O . ILE A 1 18 ? 13.663 -7.945 -8.897 1.00 0.00 18 ILE A O 5
ATOM 2693 N N . SER A 1 19 ? 12.358 -6.520 -10.072 1.00 0.00 19 SER A N 5
ATOM 2694 C CA . SER A 1 19 ? 12.399 -7.311 -11.290 1.00 0.00 19 SER A CA 5
ATOM 2695 C C . SER A 1 19 ? 11.095 -7.137 -12.070 1.00 0.00 19 SER A C 5
ATOM 2696 O O . SER A 1 19 ? 10.326 -8.084 -12.220 1.00 0.00 19 SER A O 5
ATOM 2704 N N . CYS A 1 20 ? 10.886 -5.919 -12.547 1.00 0.00 20 CYS A N 5
ATOM 2705 C CA . CYS A 1 20 ? 9.688 -5.608 -13.308 1.00 0.00 20 CYS A CA 5
ATOM 2706 C C . CYS A 1 20 ? 9.980 -4.390 -14.187 1.00 0.00 20 CYS A C 5
ATOM 2707 O O . CYS A 1 20 ? 11.104 -3.889 -14.207 1.00 0.00 20 CYS A O 5
ATOM 2714 N N . ARG A 1 21 ? 8.949 -3.947 -14.892 1.00 0.00 21 ARG A N 5
ATOM 2715 C CA . ARG A 1 21 ? 9.081 -2.797 -15.769 1.00 0.00 21 ARG A CA 5
ATOM 2716 C C . ARG A 1 21 ? 8.714 -1.514 -15.021 1.00 0.00 21 ARG A C 5
ATOM 2717 O O . ARG A 1 21 ? 9.542 -0.615 -14.881 1.00 0.00 21 ARG A O 5
ATOM 2737 N N . ALA A 1 22 ? 7.472 -1.469 -14.561 1.00 0.00 22 ALA A N 5
ATOM 2738 C CA . ALA A 1 22 ? 6.985 -0.311 -13.831 1.00 0.00 22 ALA A CA 5
ATOM 2739 C C . ALA A 1 22 ? 5.588 -0.609 -13.285 1.00 0.00 22 ALA A C 5
ATOM 2740 O O . ALA A 1 22 ? 4.804 -1.311 -13.922 1.00 0.00 22 ALA A O 5
ATOM 2747 N N . GLY A 1 23 ? 5.317 -0.060 -12.109 1.00 0.00 23 GLY A N 5
ATOM 2748 C CA . GLY A 1 23 ? 4.028 -0.258 -11.469 1.00 0.00 23 GLY A CA 5
ATOM 2749 C C . GLY A 1 23 ? 3.323 1.079 -11.232 1.00 0.00 23 GLY A C 5
ATOM 2750 O O . GLY A 1 23 ? 3.902 2.139 -11.461 1.00 0.00 23 GLY A O 5
ATOM 2754 N N . TYR A 1 24 ? 2.083 0.984 -10.775 1.00 0.00 24 TYR A N 5
ATOM 2755 C CA . TYR A 1 24 ? 1.293 2.173 -10.504 1.00 0.00 24 TYR A CA 5
ATOM 2756 C C . TYR A 1 24 ? 0.459 2.000 -9.233 1.00 0.00 24 TYR A C 5
ATOM 2757 O O . TYR A 1 24 ? 0.074 0.884 -8.886 1.00 0.00 24 TYR A O 5
ATOM 2775 N N . CYS A 1 25 ? 0.207 3.120 -8.572 1.00 0.00 25 CYS A N 5
ATOM 2776 C CA . CYS A 1 25 ? -0.573 3.105 -7.346 1.00 0.00 25 CYS A CA 5
ATOM 2777 C C . CYS A 1 25 ? -2.050 2.965 -7.719 1.00 0.00 25 CYS A C 5
ATOM 2778 O O . CYS A 1 25 ? -2.599 3.807 -8.427 1.00 0.00 25 CYS A O 5
ATOM 2785 N N . ASP A 1 26 ? -2.654 1.894 -7.223 1.00 0.00 26 ASP A N 5
ATOM 2786 C CA . ASP A 1 26 ? -4.056 1.632 -7.495 1.00 0.00 26 ASP A CA 5
ATOM 2787 C C . ASP A 1 26 ? -4.815 2.959 -7.562 1.00 0.00 26 ASP A C 5
ATOM 2788 O O . ASP A 1 26 ? -5.061 3.590 -6.535 1.00 0.00 26 ASP A O 5
ATOM 2798 N N . ALA A 1 27 ? -5.164 3.344 -8.781 1.00 0.00 27 ALA A N 5
ATOM 2799 C CA . ALA A 1 27 ? -5.889 4.585 -8.995 1.00 0.00 27 ALA A CA 5
ATOM 2800 C C . ALA A 1 27 ? -7.334 4.413 -8.525 1.00 0.00 27 ALA A C 5
ATOM 2801 O O . ALA A 1 27 ? -8.127 5.352 -8.587 1.00 0.00 27 ALA A O 5
ATOM 2808 N N . ALA A 1 28 ? -7.635 3.207 -8.065 1.00 0.00 28 ALA A N 5
ATOM 2809 C CA . ALA A 1 28 ? -8.971 2.900 -7.587 1.00 0.00 28 ALA A CA 5
ATOM 2810 C C . ALA A 1 28 ? -8.934 2.718 -6.068 1.00 0.00 28 ALA A C 5
ATOM 2811 O O . ALA A 1 28 ? -9.932 2.332 -5.460 1.00 0.00 28 ALA A O 5
ATOM 2818 N N . THR A 1 29 ? -7.773 3.005 -5.498 1.00 0.00 29 THR A N 5
ATOM 2819 C CA . THR A 1 29 ? -7.593 2.878 -4.061 1.00 0.00 29 THR A CA 5
ATOM 2820 C C . THR A 1 29 ? -6.983 4.157 -3.485 1.00 0.00 29 THR A C 5
ATOM 2821 O O . THR A 1 29 ? -6.488 4.161 -2.359 1.00 0.00 29 THR A O 5
ATOM 2832 N N . LEU A 1 30 ? -7.039 5.213 -4.283 1.00 0.00 30 LEU A N 5
ATOM 2833 C CA . LEU A 1 30 ? -6.499 6.496 -3.867 1.00 0.00 30 LEU A CA 5
ATOM 2834 C C . LEU A 1 30 ? -4.982 6.496 -4.070 1.00 0.00 30 LEU A C 5
ATOM 2835 O O . LEU A 1 30 ? -4.269 7.278 -3.444 1.00 0.00 30 LEU A O 5
ATOM 2851 N N . TRP A 1 31 ? -4.535 5.610 -4.948 1.00 0.00 31 TRP A N 5
ATOM 2852 C CA . TRP A 1 31 ? -3.116 5.497 -5.241 1.00 0.00 31 TRP A CA 5
ATOM 2853 C C . TRP A 1 31 ? -2.384 5.209 -3.929 1.00 0.00 31 TRP A C 5
ATOM 2854 O O . TRP A 1 31 ? -1.332 5.788 -3.661 1.00 0.00 31 TRP A O 5
ATOM 2875 N N . LEU A 1 32 ? -2.968 4.313 -3.147 1.00 0.00 32 LEU A N 5
ATOM 2876 C CA . LEU A 1 32 ? -2.383 3.941 -1.870 1.00 0.00 32 LEU A CA 5
ATOM 2877 C C . LEU A 1 32 ? -1.533 2.682 -2.051 1.00 0.00 32 LEU A C 5
ATOM 2878 O O . LEU A 1 32 ? -0.530 2.502 -1.362 1.00 0.00 32 LEU A O 5
ATOM 2894 N N . ARG A 1 33 ? -1.963 1.844 -2.983 1.00 0.00 33 ARG A N 5
ATOM 2895 C CA . ARG A 1 33 ? -1.253 0.608 -3.263 1.00 0.00 33 ARG A CA 5
ATOM 2896 C C . ARG A 1 33 ? -0.141 0.855 -4.285 1.00 0.00 33 ARG A C 5
ATOM 2897 O O . ARG A 1 33 ? 0.115 1.996 -4.666 1.00 0.00 33 ARG A O 5
ATOM 2917 N N . CYS A 1 34 ? 0.490 -0.234 -4.701 1.00 0.00 34 CYS A N 5
ATOM 2918 C CA . CYS A 1 34 ? 1.567 -0.150 -5.672 1.00 0.00 34 CYS A CA 5
ATOM 2919 C C . CYS A 1 34 ? 1.688 -1.504 -6.374 1.00 0.00 34 CYS A C 5
ATOM 2920 O O . CYS A 1 34 ? 2.351 -2.410 -5.873 1.00 0.00 34 CYS A O 5
ATOM 2927 N N . THR A 1 35 ? 1.036 -1.598 -7.524 1.00 0.00 35 THR A N 5
ATOM 2928 C CA . THR A 1 35 ? 1.061 -2.825 -8.300 1.00 0.00 35 THR A CA 5
ATOM 2929 C C . THR A 1 35 ? 2.131 -2.745 -9.391 1.00 0.00 35 THR A C 5
ATOM 2930 O O . THR A 1 35 ? 2.183 -1.772 -10.143 1.00 0.00 35 THR A O 5
ATOM 2941 N N . CYS A 1 36 ? 2.957 -3.779 -9.444 1.00 0.00 36 CYS A N 5
ATOM 2942 C CA . CYS A 1 36 ? 4.022 -3.837 -10.430 1.00 0.00 36 CYS A CA 5
ATOM 2943 C C . CYS A 1 36 ? 3.444 -4.405 -11.729 1.00 0.00 36 CYS A C 5
ATOM 2944 O O . CYS A 1 36 ? 2.976 -5.542 -11.759 1.00 0.00 36 CYS A O 5
ATOM 2951 N N . THR A 1 37 ? 3.495 -3.587 -12.770 1.00 0.00 37 THR A N 5
ATOM 2952 C CA . THR A 1 37 ? 2.982 -3.994 -14.067 1.00 0.00 37 THR A CA 5
ATOM 2953 C C . THR A 1 37 ? 4.127 -4.141 -15.071 1.00 0.00 37 THR A C 5
ATOM 2954 O O . THR A 1 37 ? 5.110 -3.404 -15.009 1.00 0.00 37 THR A O 5
ATOM 2965 N N . ASP A 1 38 ? 3.961 -5.097 -15.972 1.00 0.00 38 ASP A N 5
ATOM 2966 C CA . ASP A 1 38 ? 4.969 -5.350 -16.988 1.00 0.00 38 ASP A CA 5
ATOM 2967 C C . ASP A 1 38 ? 6.281 -5.749 -16.310 1.00 0.00 38 ASP A C 5
ATOM 2968 O O . ASP A 1 38 ? 6.757 -5.053 -15.414 1.00 0.00 38 ASP A O 5
ATOM 2978 N N . CYS A 1 39 ? 6.829 -6.867 -16.764 1.00 0.00 39 CYS A N 5
ATOM 2979 C CA . CYS A 1 39 ? 8.077 -7.366 -16.212 1.00 0.00 39 CYS A CA 5
ATOM 2980 C C . CYS A 1 39 ? 8.834 -8.099 -17.322 1.00 0.00 39 CYS A C 5
ATOM 2981 O O . CYS A 1 39 ? 8.227 -8.588 -18.274 1.00 0.00 39 CYS A O 5
ATOM 2988 N N . ASN A 1 40 ? 10.147 -8.151 -17.163 1.00 0.00 40 ASN A N 5
ATOM 2989 C CA . ASN A 1 40 ? 10.994 -8.816 -18.141 1.00 0.00 40 ASN A CA 5
ATOM 2990 C C . ASN A 1 40 ? 11.354 -10.212 -17.630 1.00 0.00 40 ASN A C 5
ATOM 2991 O O . ASN A 1 40 ? 12.480 -10.44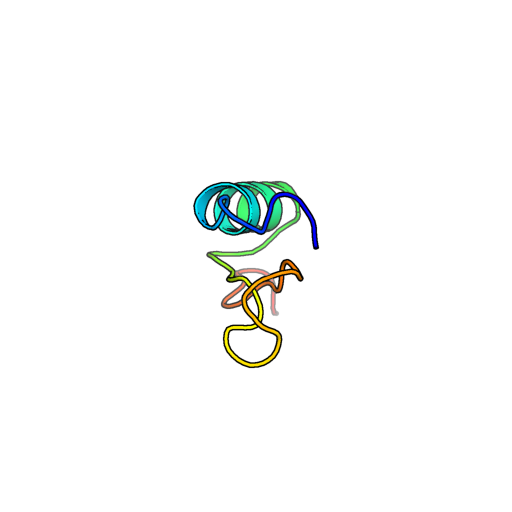7 -17.191 1.00 0.00 40 ASN A O 5
ATOM 3002 N N . GLY A 1 41 ? 10.377 -11.105 -17.705 1.00 0.00 41 GLY A N 5
ATOM 3003 C CA . GLY A 1 41 ? 10.577 -12.473 -17.256 1.00 0.00 41 GLY A CA 5
ATOM 3004 C C . GLY A 1 41 ? 10.152 -12.638 -15.796 1.00 0.00 41 GLY A C 5
ATOM 3005 O O . GLY A 1 41 ? 10.997 -12.748 -14.909 1.00 0.00 41 GLY A O 5
ATOM 3009 N N . LYS A 1 42 ? 8.844 -12.651 -15.591 1.00 0.00 42 LYS A N 5
ATOM 3010 C CA . LYS A 1 42 ? 8.297 -12.802 -14.254 1.00 0.00 42 LYS A CA 5
ATOM 3011 C C . LYS A 1 42 ? 6.769 -12.805 -14.330 1.00 0.00 42 LYS A C 5
ATOM 3012 O O . LYS A 1 42 ? 6.180 -12.045 -15.096 1.00 0.00 42 LYS A O 5
ATOM 3030 N N . LYS A 1 43 ? 6.170 -13.669 -13.523 1.00 0.00 43 LYS A N 5
ATOM 3031 C CA . LYS A 1 43 ? 4.722 -13.781 -13.489 1.00 0.00 43 LYS A CA 5
ATOM 3032 C C . LYS A 1 43 ? 4.310 -14.673 -12.316 1.00 0.00 43 LYS A C 5
ATOM 3033 O O . LYS A 1 43 ? 3.218 -14.523 -11.771 1.00 0.00 43 LYS A O 5
ATOM 3051 N N . GLY A 1 1 ? 2.101 -0.358 -1.744 1.00 0.00 1 GLY A N 6
ATOM 3052 C CA . GLY A 1 1 ? 2.247 1.065 -1.489 1.00 0.00 1 GLY A CA 6
ATOM 3053 C C . GLY A 1 1 ? 3.583 1.366 -0.807 1.00 0.00 1 GLY A C 6
ATOM 3054 O O . GLY A 1 1 ? 3.615 1.776 0.352 1.00 0.00 1 GLY A O 6
ATOM 3058 N N . PHE A 1 2 ? 4.655 1.150 -1.556 1.00 0.00 2 PHE A N 6
ATOM 3059 C CA . PHE A 1 2 ? 5.991 1.392 -1.039 1.00 0.00 2 PHE A CA 6
ATOM 3060 C C . PHE A 1 2 ? 6.200 2.877 -0.736 1.00 0.00 2 PHE A C 6
ATOM 3061 O O . PHE A 1 2 ? 6.748 3.231 0.307 1.00 0.00 2 PHE A O 6
ATOM 3078 N N . GLY A 1 3 ? 5.753 3.707 -1.667 1.00 0.00 3 GLY A N 6
ATOM 3079 C CA . GLY A 1 3 ? 5.885 5.146 -1.513 1.00 0.00 3 GLY A CA 6
ATOM 3080 C C . GLY A 1 3 ? 4.512 5.820 -1.465 1.00 0.00 3 GLY A C 6
ATOM 3081 O O . GLY A 1 3 ? 4.337 6.832 -0.787 1.00 0.00 3 GLY A O 6
ATOM 3085 N N . CYS A 1 4 ? 3.575 5.232 -2.194 1.00 0.00 4 CYS A N 6
ATOM 3086 C CA . CYS A 1 4 ? 2.223 5.764 -2.243 1.00 0.00 4 CYS A CA 6
ATOM 3087 C C . CYS A 1 4 ? 1.619 5.675 -0.840 1.00 0.00 4 CYS A C 6
ATOM 3088 O O . CYS A 1 4 ? 1.986 4.799 -0.057 1.00 0.00 4 CYS A O 6
ATOM 3095 N N . PRO A 1 5 ? 0.682 6.618 -0.556 1.00 0.00 5 PRO A N 6
ATOM 3096 C CA . PRO A 1 5 ? 0.307 7.619 -1.539 1.00 0.00 5 PRO A CA 6
ATOM 3097 C C . PRO A 1 5 ? 1.392 8.690 -1.673 1.00 0.00 5 PRO A C 6
ATOM 3098 O O . PRO A 1 5 ? 2.210 8.866 -0.773 1.00 0.00 5 PRO A O 6
ATOM 3109 N N . GLY A 1 6 ? 1.364 9.377 -2.806 1.00 0.00 6 GLY A N 6
ATOM 3110 C CA . GLY A 1 6 ? 2.335 10.425 -3.070 1.00 0.00 6 GLY A CA 6
ATOM 3111 C C . GLY A 1 6 ? 3.706 9.831 -3.401 1.00 0.00 6 GLY A C 6
ATOM 3112 O O . GLY A 1 6 ? 4.706 10.180 -2.776 1.00 0.00 6 GLY A O 6
ATOM 3116 N N . ASN A 1 7 ? 3.708 8.944 -4.385 1.00 0.00 7 ASN A N 6
ATOM 3117 C CA . ASN A 1 7 ? 4.940 8.298 -4.808 1.00 0.00 7 ASN A CA 6
ATOM 3118 C C . ASN A 1 7 ? 4.624 7.266 -5.892 1.00 0.00 7 ASN A C 6
ATOM 3119 O O . ASN A 1 7 ? 4.560 6.068 -5.614 1.00 0.00 7 ASN A O 6
ATOM 3130 N N . GLN A 1 8 ? 4.434 7.766 -7.104 1.00 0.00 8 GLN A N 6
ATOM 3131 C CA . GLN A 1 8 ? 4.125 6.903 -8.230 1.00 0.00 8 GLN A CA 6
ATOM 3132 C C . GLN A 1 8 ? 5.413 6.469 -8.934 1.00 0.00 8 GLN A C 6
ATOM 3133 O O . GLN A 1 8 ? 5.404 5.531 -9.731 1.00 0.00 8 GLN A O 6
ATOM 3147 N N . LEU A 1 9 ? 6.489 7.172 -8.616 1.00 0.00 9 LEU A N 6
ATOM 3148 C CA . LEU A 1 9 ? 7.782 6.873 -9.208 1.00 0.00 9 LEU A CA 6
ATOM 3149 C C . LEU A 1 9 ? 8.505 5.837 -8.345 1.00 0.00 9 LEU A C 6
ATOM 3150 O O . LEU A 1 9 ? 9.305 5.051 -8.853 1.00 0.00 9 LEU A O 6
ATOM 3166 N N . LYS A 1 10 ? 8.199 5.868 -7.057 1.00 0.00 10 LYS A N 6
ATOM 3167 C CA . LYS A 1 10 ? 8.809 4.942 -6.119 1.00 0.00 10 LYS A CA 6
ATOM 3168 C C . LYS A 1 10 ? 8.338 3.520 -6.433 1.00 0.00 10 LYS A C 6
ATOM 3169 O O . LYS A 1 10 ? 9.051 2.554 -6.167 1.00 0.00 10 LYS A O 6
ATOM 3187 N N . CYS A 1 11 ? 7.141 3.439 -6.994 1.00 0.00 11 CYS A N 6
ATOM 3188 C CA . CYS A 1 11 ? 6.566 2.152 -7.347 1.00 0.00 11 CYS A CA 6
ATOM 3189 C C . CYS A 1 11 ? 7.331 1.598 -8.550 1.00 0.00 11 CYS A C 6
ATOM 3190 O O . CYS A 1 11 ? 7.651 0.411 -8.594 1.00 0.00 11 CYS A O 6
ATOM 3197 N N . ASN A 1 12 ? 7.602 2.483 -9.498 1.00 0.00 12 ASN A N 6
ATOM 3198 C CA . ASN A 1 12 ? 8.323 2.097 -10.699 1.00 0.00 12 ASN A CA 6
ATOM 3199 C C . ASN A 1 12 ? 9.732 1.637 -10.316 1.00 0.00 12 ASN A C 6
ATOM 3200 O O . ASN A 1 12 ? 10.137 0.525 -10.650 1.00 0.00 12 ASN A O 6
ATOM 3211 N N . ASN A 1 13 ? 10.439 2.517 -9.622 1.00 0.00 13 ASN A N 6
ATOM 3212 C CA . ASN A 1 13 ? 11.794 2.215 -9.192 1.00 0.00 13 ASN A CA 6
ATOM 3213 C C . ASN A 1 13 ? 11.807 0.863 -8.475 1.00 0.00 13 ASN A C 6
ATOM 3214 O O . ASN A 1 13 ? 12.713 0.058 -8.680 1.00 0.00 13 ASN A O 6
ATOM 3225 N N . HIS A 1 14 ? 10.790 0.656 -7.650 1.00 0.00 14 HIS A N 6
ATOM 3226 C CA . HIS A 1 14 ? 10.674 -0.584 -6.902 1.00 0.00 14 HIS A CA 6
ATOM 3227 C C . HIS A 1 14 ? 10.572 -1.762 -7.874 1.00 0.00 14 HIS A C 6
ATOM 3228 O O . HIS A 1 14 ? 11.342 -2.715 -7.781 1.00 0.00 14 HIS A O 6
ATOM 3242 N N . CYS A 1 15 ? 9.616 -1.654 -8.784 1.00 0.00 15 CYS A N 6
ATOM 3243 C CA . CYS A 1 15 ? 9.403 -2.699 -9.773 1.00 0.00 15 CYS A CA 6
ATOM 3244 C C . CYS A 1 15 ? 10.746 -3.012 -10.436 1.00 0.00 15 CYS A C 6
ATOM 3245 O O . CYS A 1 15 ? 11.048 -4.171 -10.716 1.00 0.00 15 CYS A O 6
ATOM 3252 N N . LYS A 1 16 ? 11.515 -1.960 -10.668 1.00 0.00 16 LYS A N 6
ATOM 3253 C CA . LYS A 1 16 ? 12.819 -2.108 -11.294 1.00 0.00 16 LYS A CA 6
ATOM 3254 C C . LYS A 1 16 ? 13.767 -2.816 -10.324 1.00 0.00 16 LYS A C 6
ATOM 3255 O O . LYS A 1 16 ? 14.686 -3.516 -10.747 1.00 0.00 16 LYS A O 6
ATOM 3273 N N . SER A 1 17 ? 13.512 -2.608 -9.040 1.00 0.00 17 SER A N 6
ATOM 3274 C CA . SER A 1 17 ? 14.332 -3.218 -8.007 1.00 0.00 17 SER A CA 6
ATOM 3275 C C . SER A 1 17 ? 14.108 -4.731 -7.986 1.00 0.00 17 SER A C 6
ATOM 3276 O O . SER A 1 17 ? 15.053 -5.500 -7.808 1.00 0.00 17 SER A O 6
ATOM 3284 N N . ILE A 1 18 ? 12.854 -5.114 -8.170 1.00 0.00 18 ILE A N 6
ATOM 3285 C CA . ILE A 1 18 ? 12.494 -6.523 -8.174 1.00 0.00 18 ILE A CA 6
ATOM 3286 C C . ILE A 1 18 ? 12.806 -7.119 -9.549 1.00 0.00 18 ILE A C 6
ATOM 3287 O O . ILE A 1 18 ? 12.946 -8.334 -9.684 1.00 0.00 18 ILE A O 6
ATOM 3303 N N . SER A 1 19 ? 12.907 -6.238 -10.533 1.00 0.00 19 SER A N 6
ATOM 3304 C CA . SER A 1 19 ? 13.201 -6.663 -11.890 1.00 0.00 19 SER A CA 6
ATOM 3305 C C . SER A 1 19 ? 11.901 -6.986 -12.630 1.00 0.00 19 SER A C 6
ATOM 3306 O O . SER A 1 19 ? 11.650 -8.139 -12.975 1.00 0.00 19 SER A O 6
ATOM 3314 N N . CYS A 1 20 ? 11.110 -5.947 -12.852 1.00 0.00 20 CYS A N 6
ATOM 3315 C CA . CYS A 1 20 ? 9.843 -6.106 -13.544 1.00 0.00 20 CYS A CA 6
ATOM 3316 C C . CYS A 1 20 ? 9.827 -5.157 -14.743 1.00 0.00 20 CYS A C 6
ATOM 3317 O O . CYS A 1 20 ? 10.273 -5.518 -15.831 1.00 0.00 20 CYS A O 6
ATOM 3324 N N . ARG A 1 21 ? 9.309 -3.961 -14.505 1.00 0.00 21 ARG A N 6
ATOM 3325 C CA . ARG A 1 21 ? 9.230 -2.957 -15.552 1.00 0.00 21 ARG A CA 6
ATOM 3326 C C . ARG A 1 21 ? 8.826 -1.605 -14.961 1.00 0.00 21 ARG A C 6
ATOM 3327 O O . ARG A 1 21 ? 9.627 -0.672 -14.933 1.00 0.00 21 ARG A O 6
ATOM 3347 N N . ALA A 1 22 ? 7.583 -1.542 -14.505 1.00 0.00 22 ALA A N 6
ATOM 3348 C CA . ALA A 1 22 ? 7.063 -0.319 -13.916 1.00 0.00 22 ALA A CA 6
ATOM 3349 C C . ALA A 1 22 ? 5.652 -0.575 -13.384 1.00 0.00 22 ALA A C 6
ATOM 3350 O O . ALA A 1 22 ? 4.863 -1.276 -14.016 1.00 0.00 22 ALA A O 6
ATOM 3357 N N . GLY A 1 23 ? 5.376 0.007 -12.225 1.00 0.00 23 GLY A N 6
ATOM 3358 C CA . GLY A 1 23 ? 4.074 -0.149 -11.601 1.00 0.00 23 GLY A CA 6
ATOM 3359 C C . GLY A 1 23 ? 3.390 1.206 -11.412 1.00 0.00 23 GLY A C 6
ATOM 3360 O O . GLY A 1 23 ? 3.810 2.204 -11.996 1.00 0.00 23 GLY A O 6
ATOM 3364 N N . TYR A 1 24 ? 2.349 1.199 -10.593 1.00 0.00 24 TYR A N 6
ATOM 3365 C CA . TYR A 1 24 ? 1.603 2.415 -10.321 1.00 0.00 24 TYR A CA 6
ATOM 3366 C C . TYR A 1 24 ? 0.771 2.275 -9.045 1.00 0.00 24 TYR A C 6
ATOM 3367 O O . TYR A 1 24 ? 0.609 1.172 -8.524 1.00 0.00 24 TYR A O 6
ATOM 3385 N N . CYS A 1 25 ? 0.266 3.407 -8.577 1.00 0.00 25 CYS A N 6
ATOM 3386 C CA . CYS A 1 25 ? -0.545 3.423 -7.371 1.00 0.00 25 CYS A CA 6
ATOM 3387 C C . CYS A 1 25 ? -1.995 3.133 -7.764 1.00 0.00 25 CYS A C 6
ATOM 3388 O O . CYS A 1 25 ? -2.612 3.907 -8.494 1.00 0.00 25 CYS A O 6
ATOM 3395 N N . ASP A 1 26 ? -2.498 2.014 -7.262 1.00 0.00 26 ASP A N 6
ATOM 3396 C CA . ASP A 1 26 ? -3.864 1.612 -7.551 1.00 0.00 26 ASP A CA 6
ATOM 3397 C C . ASP A 1 26 ? -4.767 2.846 -7.543 1.00 0.00 26 ASP A C 6
ATOM 3398 O O . ASP A 1 26 ? -5.199 3.297 -6.483 1.00 0.00 26 ASP A O 6
ATOM 3408 N N . ALA A 1 27 ? -5.026 3.359 -8.736 1.00 0.00 27 ALA A N 6
ATOM 3409 C CA . ALA A 1 27 ? -5.870 4.533 -8.881 1.00 0.00 27 ALA A CA 6
ATOM 3410 C C . ALA A 1 27 ? -7.277 4.209 -8.372 1.00 0.00 27 ALA A C 6
ATOM 3411 O O . ALA A 1 27 ? -8.098 5.107 -8.195 1.00 0.00 27 ALA A O 6
ATOM 3418 N N . ALA A 1 28 ? -7.511 2.924 -8.153 1.00 0.00 28 ALA A N 6
ATOM 3419 C CA . ALA A 1 28 ? -8.804 2.470 -7.670 1.00 0.00 28 ALA A CA 6
ATOM 3420 C C . ALA A 1 28 ? -8.766 2.371 -6.143 1.00 0.00 28 ALA A C 6
ATOM 3421 O O . ALA A 1 28 ? -9.765 2.021 -5.516 1.00 0.00 28 ALA A O 6
ATOM 3428 N N . THR A 1 29 ? -7.603 2.682 -5.590 1.00 0.00 29 THR A N 6
ATOM 3429 C CA . THR A 1 29 ? -7.422 2.632 -4.149 1.00 0.00 29 THR A CA 6
ATOM 3430 C C . THR A 1 29 ? -6.905 3.975 -3.630 1.00 0.00 29 THR A C 6
ATOM 3431 O O . THR A 1 29 ? -6.312 4.041 -2.554 1.00 0.00 29 THR A O 6
ATOM 3442 N N . LEU A 1 30 ? -7.147 5.011 -4.418 1.00 0.00 30 LEU A N 6
ATOM 3443 C CA . LEU A 1 30 ? -6.712 6.348 -4.051 1.00 0.00 30 LEU A CA 6
ATOM 3444 C C . LEU A 1 30 ? -5.185 6.414 -4.099 1.00 0.00 30 LEU A C 6
ATOM 3445 O O . LEU A 1 30 ? -4.560 7.043 -3.246 1.00 0.00 30 LEU A O 6
ATOM 3461 N N . TRP A 1 31 ? -4.627 5.758 -5.105 1.00 0.00 31 TRP A N 6
ATOM 3462 C CA . TRP A 1 31 ? -3.184 5.734 -5.276 1.00 0.00 31 TRP A CA 6
ATOM 3463 C C . TRP A 1 31 ? -2.548 5.556 -3.896 1.00 0.00 31 TRP A C 6
ATOM 3464 O O . TRP A 1 31 ? -1.980 6.499 -3.344 1.00 0.00 31 TRP A O 6
ATOM 3485 N N . LEU A 1 32 ? -2.664 4.343 -3.378 1.00 0.00 32 LEU A N 6
ATOM 3486 C CA . LEU A 1 32 ? -2.107 4.031 -2.072 1.00 0.00 32 LEU A CA 6
ATOM 3487 C C . LEU A 1 32 ? -1.187 2.813 -2.194 1.00 0.00 32 LEU A C 6
ATOM 3488 O O . LEU A 1 32 ? -0.099 2.794 -1.621 1.00 0.00 32 LEU A O 6
ATOM 3504 N N . ARG A 1 33 ? -1.659 1.828 -2.944 1.00 0.00 33 ARG A N 6
ATOM 3505 C CA . ARG A 1 33 ? -0.892 0.610 -3.147 1.00 0.00 33 ARG A CA 6
ATOM 3506 C C . ARG A 1 33 ? 0.207 0.842 -4.186 1.00 0.00 33 ARG A C 6
ATOM 3507 O O . ARG A 1 33 ? 0.327 1.937 -4.733 1.00 0.00 33 ARG A O 6
ATOM 3527 N N . CYS A 1 34 ? 0.982 -0.205 -4.425 1.00 0.00 34 CYS A N 6
ATOM 3528 C CA . CYS A 1 34 ? 2.067 -0.130 -5.388 1.00 0.00 34 CYS A CA 6
ATOM 3529 C C . CYS A 1 34 ? 2.085 -1.429 -6.195 1.00 0.00 34 CYS A C 6
ATOM 3530 O O . CYS A 1 34 ? 2.797 -2.370 -5.847 1.00 0.00 34 CYS A O 6
ATOM 3537 N N . THR A 1 35 ? 1.294 -1.439 -7.258 1.00 0.00 35 THR A N 6
ATOM 3538 C CA . THR A 1 35 ? 1.210 -2.608 -8.117 1.00 0.00 35 THR A CA 6
ATOM 3539 C C . THR A 1 35 ? 2.254 -2.526 -9.232 1.00 0.00 35 THR A C 6
ATOM 3540 O O . THR A 1 35 ? 2.296 -1.549 -9.978 1.00 0.00 35 THR A O 6
ATOM 3551 N N . CYS A 1 36 ? 3.072 -3.566 -9.311 1.00 0.00 36 CYS A N 6
ATOM 3552 C CA . CYS A 1 36 ? 4.114 -3.624 -10.322 1.00 0.00 36 CYS A CA 6
ATOM 3553 C C . CYS A 1 36 ? 3.517 -4.237 -11.591 1.00 0.00 36 CYS A C 6
ATOM 3554 O O . CYS A 1 36 ? 2.990 -5.348 -11.559 1.00 0.00 36 CYS A O 6
ATOM 3561 N N . THR A 1 37 ? 3.623 -3.487 -12.678 1.00 0.00 37 THR A N 6
ATOM 3562 C CA . THR A 1 37 ? 3.101 -3.943 -13.955 1.00 0.00 37 THR A CA 6
ATOM 3563 C C . THR A 1 37 ? 4.239 -4.129 -14.960 1.00 0.00 37 THR A C 6
ATOM 3564 O O . THR A 1 37 ? 5.279 -3.483 -14.852 1.00 0.00 37 THR A O 6
ATOM 3575 N N . ASP A 1 38 ? 4.002 -5.017 -15.915 1.00 0.00 38 ASP A N 6
ATOM 3576 C CA . ASP A 1 38 ? 4.995 -5.297 -16.939 1.00 0.00 38 ASP A CA 6
ATOM 3577 C C . ASP A 1 38 ? 6.256 -5.862 -16.281 1.00 0.00 38 ASP A C 6
ATOM 3578 O O . ASP A 1 38 ? 6.826 -5.236 -15.388 1.00 0.00 38 ASP A O 6
ATOM 3588 N N . CYS A 1 39 ? 6.653 -7.036 -16.747 1.00 0.00 39 CYS A N 6
ATOM 3589 C CA . CYS A 1 39 ? 7.835 -7.691 -16.213 1.00 0.00 39 CYS A CA 6
ATOM 3590 C C . CYS A 1 39 ? 8.464 -8.529 -17.329 1.00 0.00 39 CYS A C 6
ATOM 3591 O O . CYS A 1 39 ? 7.770 -8.973 -18.242 1.00 0.00 39 CYS A O 6
ATOM 3598 N N . ASN A 1 40 ? 9.771 -8.718 -17.218 1.00 0.00 40 ASN A N 6
ATOM 3599 C CA . ASN A 1 40 ? 10.501 -9.495 -18.206 1.00 0.00 40 ASN A CA 6
ATOM 3600 C C . ASN A 1 40 ? 10.506 -10.966 -17.789 1.00 0.00 40 ASN A C 6
ATOM 3601 O O . ASN A 1 40 ? 11.534 -11.491 -17.362 1.00 0.00 40 ASN A O 6
ATOM 3612 N N . GLY A 1 41 ? 9.347 -11.591 -17.927 1.00 0.00 41 GLY A N 6
ATOM 3613 C CA . GLY A 1 41 ? 9.205 -12.994 -17.570 1.00 0.00 41 GLY A CA 6
ATOM 3614 C C . GLY A 1 41 ? 7.903 -13.234 -16.804 1.00 0.00 41 GLY A C 6
ATOM 3615 O O . GLY A 1 41 ? 7.923 -13.467 -15.596 1.00 0.00 41 GLY A O 6
ATOM 3619 N N . LYS A 1 42 ? 6.801 -13.173 -17.538 1.00 0.00 42 LYS A N 6
ATOM 3620 C CA . LYS A 1 42 ? 5.492 -13.383 -16.942 1.00 0.00 42 LYS A CA 6
ATOM 3621 C C . LYS A 1 42 ? 4.655 -14.271 -17.863 1.00 0.00 42 LYS A C 6
ATOM 3622 O O . LYS A 1 42 ? 4.935 -14.375 -19.056 1.00 0.00 42 LYS A O 6
ATOM 3640 N N . LYS A 1 43 ? 3.641 -14.889 -17.274 1.00 0.00 43 LYS A N 6
ATOM 3641 C CA . LYS A 1 43 ? 2.761 -15.766 -18.027 1.00 0.00 43 LYS A CA 6
ATOM 3642 C C . LYS A 1 43 ? 3.575 -16.925 -18.607 1.00 0.00 43 LYS A C 6
ATOM 3643 O O . LYS A 1 43 ? 3.330 -17.357 -19.732 1.00 0.00 43 LYS A O 6
ATOM 3661 N N . GLY A 1 1 ? 2.927 -0.139 1.574 1.00 0.00 1 GLY A N 7
ATOM 3662 C CA . GLY A 1 1 ? 3.374 1.214 1.295 1.00 0.00 1 GLY A CA 7
ATOM 3663 C C . GLY A 1 1 ? 4.764 1.212 0.655 1.00 0.00 1 GLY A C 7
ATOM 3664 O O . GLY A 1 1 ? 5.760 1.482 1.324 1.00 0.00 1 GLY A O 7
ATOM 3668 N N . PHE A 1 2 ? 4.786 0.905 -0.633 1.00 0.00 2 PHE A N 7
ATOM 3669 C CA . PHE A 1 2 ? 6.037 0.863 -1.372 1.00 0.00 2 PHE A CA 7
ATOM 3670 C C . PHE A 1 2 ? 6.440 2.261 -1.846 1.00 0.00 2 PHE A C 7
ATOM 3671 O O . PHE A 1 2 ? 7.351 2.406 -2.659 1.00 0.00 2 PHE A O 7
ATOM 3688 N N . GLY A 1 3 ? 5.741 3.255 -1.317 1.00 0.00 3 GLY A N 7
ATOM 3689 C CA . GLY A 1 3 ? 6.015 4.636 -1.676 1.00 0.00 3 GLY A CA 7
ATOM 3690 C C . GLY A 1 3 ? 4.744 5.484 -1.603 1.00 0.00 3 GLY A C 7
ATOM 3691 O O . GLY A 1 3 ? 4.764 6.595 -1.075 1.00 0.00 3 GLY A O 7
ATOM 3695 N N . CYS A 1 4 ? 3.668 4.927 -2.139 1.00 0.00 4 CYS A N 7
ATOM 3696 C CA . CYS A 1 4 ? 2.390 5.619 -2.142 1.00 0.00 4 CYS A CA 7
ATOM 3697 C C . CYS A 1 4 ? 1.768 5.483 -0.750 1.00 0.00 4 CYS A C 7
ATOM 3698 O O . CYS A 1 4 ? 2.148 4.604 0.020 1.00 0.00 4 CYS A O 7
ATOM 3705 N N . PRO A 1 5 ? 0.798 6.392 -0.463 1.00 0.00 5 PRO A N 7
ATOM 3706 C CA . PRO A 1 5 ? 0.408 7.401 -1.433 1.00 0.00 5 PRO A CA 7
ATOM 3707 C C . PRO A 1 5 ? 1.462 8.506 -1.529 1.00 0.00 5 PRO A C 7
ATOM 3708 O O . PRO A 1 5 ? 2.224 8.725 -0.588 1.00 0.00 5 PRO A O 7
ATOM 3719 N N . GLY A 1 6 ? 1.472 9.173 -2.673 1.00 0.00 6 GLY A N 7
ATOM 3720 C CA . GLY A 1 6 ? 2.420 10.249 -2.905 1.00 0.00 6 GLY A CA 7
ATOM 3721 C C . GLY A 1 6 ? 3.792 9.697 -3.299 1.00 0.00 6 GLY A C 7
ATOM 3722 O O . GLY A 1 6 ? 4.793 9.989 -2.648 1.00 0.00 6 GLY A O 7
ATOM 3726 N N . ASN A 1 7 ? 3.792 8.908 -4.363 1.00 0.00 7 ASN A N 7
ATOM 3727 C CA . ASN A 1 7 ? 5.024 8.312 -4.852 1.00 0.00 7 ASN A CA 7
ATOM 3728 C C . ASN A 1 7 ? 4.687 7.133 -5.766 1.00 0.00 7 ASN A C 7
ATOM 3729 O O . ASN A 1 7 ? 4.711 5.980 -5.334 1.00 0.00 7 ASN A O 7
ATOM 3740 N N . GLN A 1 8 ? 4.381 7.460 -7.013 1.00 0.00 8 GLN A N 7
ATOM 3741 C CA . GLN A 1 8 ? 4.040 6.442 -7.992 1.00 0.00 8 GLN A CA 7
ATOM 3742 C C . GLN A 1 8 ? 5.292 5.990 -8.745 1.00 0.00 8 GLN A C 7
ATOM 3743 O O . GLN A 1 8 ? 5.371 4.847 -9.195 1.00 0.00 8 GLN A O 7
ATOM 3757 N N . LEU A 1 9 ? 6.240 6.909 -8.860 1.00 0.00 9 LEU A N 7
ATOM 3758 C CA . LEU A 1 9 ? 7.485 6.618 -9.550 1.00 0.00 9 LEU A CA 7
ATOM 3759 C C . LEU A 1 9 ? 8.328 5.669 -8.697 1.00 0.00 9 LEU A C 7
ATOM 3760 O O . LEU A 1 9 ? 9.168 4.938 -9.219 1.00 0.00 9 LEU A O 7
ATOM 3776 N N . LYS A 1 10 ? 8.074 5.711 -7.397 1.00 0.00 10 LYS A N 7
ATOM 3777 C CA . LYS A 1 10 ? 8.799 4.863 -6.465 1.00 0.00 10 LYS A CA 7
ATOM 3778 C C . LYS A 1 10 ? 8.362 3.410 -6.657 1.00 0.00 10 LYS A C 7
ATOM 3779 O O . LYS A 1 10 ? 9.128 2.487 -6.385 1.00 0.00 10 LYS A O 7
ATOM 3797 N N . CYS A 1 11 ? 7.132 3.252 -7.125 1.00 0.00 11 CYS A N 7
ATOM 3798 C CA . CYS A 1 11 ? 6.584 1.927 -7.357 1.00 0.00 11 CYS A CA 7
ATOM 3799 C C . CYS A 1 11 ? 7.257 1.339 -8.598 1.00 0.00 11 CYS A C 7
ATOM 3800 O O . CYS A 1 11 ? 7.456 0.128 -8.686 1.00 0.00 11 CYS A O 7
ATOM 3807 N N . ASN A 1 12 ? 7.590 2.223 -9.527 1.00 0.00 12 ASN A N 7
ATOM 3808 C CA . ASN A 1 12 ? 8.238 1.807 -10.759 1.00 0.00 12 ASN A CA 7
ATOM 3809 C C . ASN A 1 12 ? 9.711 1.505 -10.479 1.00 0.00 12 ASN A C 7
ATOM 3810 O O . ASN A 1 12 ? 10.239 0.492 -10.935 1.00 0.00 12 ASN A O 7
ATOM 3821 N N . ASN A 1 13 ? 10.335 2.403 -9.731 1.00 0.00 13 ASN A N 7
ATOM 3822 C CA . ASN A 1 13 ? 11.737 2.247 -9.385 1.00 0.00 13 ASN A CA 7
ATOM 3823 C C . ASN A 1 13 ? 11.902 1.018 -8.489 1.00 0.00 13 ASN A C 7
ATOM 3824 O O . ASN A 1 13 ? 12.969 0.408 -8.457 1.00 0.00 13 ASN A O 7
ATOM 3835 N N . HIS A 1 14 ? 10.830 0.692 -7.782 1.00 0.00 14 HIS A N 7
ATOM 3836 C CA . HIS A 1 14 ? 10.843 -0.455 -6.889 1.00 0.00 14 HIS A CA 7
ATOM 3837 C C . HIS A 1 14 ? 10.710 -1.742 -7.703 1.00 0.00 14 HIS A C 7
ATOM 3838 O O . HIS A 1 14 ? 11.476 -2.685 -7.508 1.00 0.00 14 HIS A O 7
ATOM 3852 N N . CYS A 1 15 ? 9.734 -1.741 -8.599 1.00 0.00 15 CYS A N 7
ATOM 3853 C CA . CYS A 1 15 ? 9.492 -2.898 -9.443 1.00 0.00 15 CYS A CA 7
ATOM 3854 C C . CYS A 1 15 ? 10.706 -3.090 -10.354 1.00 0.00 15 CYS A C 7
ATOM 3855 O O . CYS A 1 15 ? 10.948 -4.191 -10.847 1.00 0.00 15 CYS A O 7
ATOM 3862 N N . LYS A 1 16 ? 11.437 -2.004 -10.550 1.00 0.00 16 LYS A N 7
ATOM 3863 C CA . LYS A 1 16 ? 12.620 -2.039 -11.393 1.00 0.00 16 LYS A CA 7
ATOM 3864 C C . LYS A 1 16 ? 13.810 -2.546 -10.574 1.00 0.00 16 LYS A C 7
ATOM 3865 O O . LYS A 1 16 ? 14.666 -3.260 -11.093 1.00 0.00 16 LYS A O 7
ATOM 3883 N N . SER A 1 17 ? 13.823 -2.157 -9.308 1.00 0.00 17 SER A N 7
ATOM 3884 C CA . SER A 1 17 ? 14.893 -2.563 -8.412 1.00 0.00 17 SER A CA 7
ATOM 3885 C C . SER A 1 17 ? 14.802 -4.064 -8.135 1.00 0.00 17 SER A C 7
ATOM 3886 O O . SER A 1 17 ? 15.819 -4.725 -7.933 1.00 0.00 17 SER A O 7
ATOM 3894 N N . ILE A 1 18 ? 13.573 -4.560 -8.132 1.00 0.00 18 ILE A N 7
ATOM 3895 C CA . ILE A 1 18 ? 13.336 -5.972 -7.883 1.00 0.00 18 ILE A CA 7
ATOM 3896 C C . ILE A 1 18 ? 13.598 -6.762 -9.167 1.00 0.00 18 ILE A C 7
ATOM 3897 O O . ILE A 1 18 ? 14.432 -7.666 -9.183 1.00 0.00 18 ILE A O 7
ATOM 3913 N N . SER A 1 19 ? 12.869 -6.394 -10.210 1.00 0.00 19 SER A N 7
ATOM 3914 C CA . SER A 1 19 ? 13.013 -7.059 -11.494 1.00 0.00 19 SER A CA 7
ATOM 3915 C C . SER A 1 19 ? 11.664 -7.098 -12.216 1.00 0.00 19 SER A C 7
ATOM 3916 O O . SER A 1 19 ? 11.069 -8.162 -12.370 1.00 0.00 19 SER A O 7
ATOM 3924 N N . CYS A 1 20 ? 11.223 -5.923 -12.641 1.00 0.00 20 CYS A N 7
ATOM 3925 C CA . CYS A 1 20 ? 9.956 -5.809 -13.344 1.00 0.00 20 CYS A CA 7
ATOM 3926 C C . CYS A 1 20 ? 10.066 -4.661 -14.349 1.00 0.00 20 CYS A C 7
ATOM 3927 O O . CYS A 1 20 ? 11.164 -4.196 -14.647 1.00 0.00 20 CYS A O 7
ATOM 3934 N N . ARG A 1 21 ? 8.912 -4.238 -14.845 1.00 0.00 21 ARG A N 7
ATOM 3935 C CA . ARG A 1 21 ? 8.865 -3.153 -15.810 1.00 0.00 21 ARG A CA 7
ATOM 3936 C C . ARG A 1 21 ? 8.551 -1.831 -15.108 1.00 0.00 21 ARG A C 7
ATOM 3937 O O . ARG A 1 21 ? 9.357 -0.902 -15.138 1.00 0.00 21 ARG A O 7
ATOM 3957 N N . ALA A 1 22 ? 7.379 -1.788 -14.492 1.00 0.00 22 ALA A N 7
ATOM 3958 C CA . ALA A 1 22 ? 6.949 -0.595 -13.783 1.00 0.00 22 ALA A CA 7
ATOM 3959 C C . ALA A 1 22 ? 5.533 -0.809 -13.244 1.00 0.00 22 ALA A C 7
ATOM 3960 O O . ALA A 1 22 ? 4.707 -1.445 -13.896 1.00 0.00 22 ALA A O 7
ATOM 3967 N N . GLY A 1 23 ? 5.298 -0.265 -12.059 1.00 0.00 23 GLY A N 7
ATOM 3968 C CA . GLY A 1 23 ? 3.995 -0.388 -11.425 1.00 0.00 23 GLY A CA 7
ATOM 3969 C C . GLY A 1 23 ? 3.369 0.987 -11.188 1.00 0.00 23 GLY A C 7
ATOM 3970 O O . GLY A 1 23 ? 3.982 2.012 -11.480 1.00 0.00 23 GLY A O 7
ATOM 3974 N N . TYR A 1 24 ? 2.153 0.965 -10.662 1.00 0.00 24 TYR A N 7
ATOM 3975 C CA . TYR A 1 24 ? 1.435 2.196 -10.383 1.00 0.00 24 TYR A CA 7
ATOM 3976 C C . TYR A 1 24 ? 0.601 2.069 -9.107 1.00 0.00 24 TYR A C 7
ATOM 3977 O O . TYR A 1 24 ? 0.354 0.962 -8.631 1.00 0.00 24 TYR A O 7
ATOM 3995 N N . CYS A 1 25 ? 0.191 3.217 -8.588 1.00 0.00 25 CYS A N 7
ATOM 3996 C CA . CYS A 1 25 ? -0.610 3.248 -7.376 1.00 0.00 25 CYS A CA 7
ATOM 3997 C C . CYS A 1 25 ? -2.083 3.121 -7.771 1.00 0.00 25 CYS A C 7
ATOM 3998 O O . CYS A 1 25 ? -2.618 3.982 -8.468 1.00 0.00 25 CYS A O 7
ATOM 4005 N N . ASP A 1 26 ? -2.696 2.042 -7.307 1.00 0.00 26 ASP A N 7
ATOM 4006 C CA . ASP A 1 26 ? -4.097 1.793 -7.602 1.00 0.00 26 ASP A CA 7
ATOM 4007 C C . ASP A 1 26 ? -4.858 3.121 -7.604 1.00 0.00 26 ASP A C 7
ATOM 4008 O O . ASP A 1 26 ? -5.189 3.652 -6.545 1.00 0.00 26 ASP A O 7
ATOM 4018 N N . ALA A 1 27 ? -5.112 3.618 -8.806 1.00 0.00 27 ALA A N 7
ATOM 4019 C CA . ALA A 1 27 ? -5.827 4.873 -8.959 1.00 0.00 27 ALA A CA 7
ATOM 4020 C C . ALA A 1 27 ? -7.271 4.694 -8.483 1.00 0.00 27 ALA A C 7
ATOM 4021 O O . ALA A 1 27 ? -8.026 5.663 -8.402 1.00 0.00 27 ALA A O 7
ATOM 4028 N N . ALA A 1 28 ? 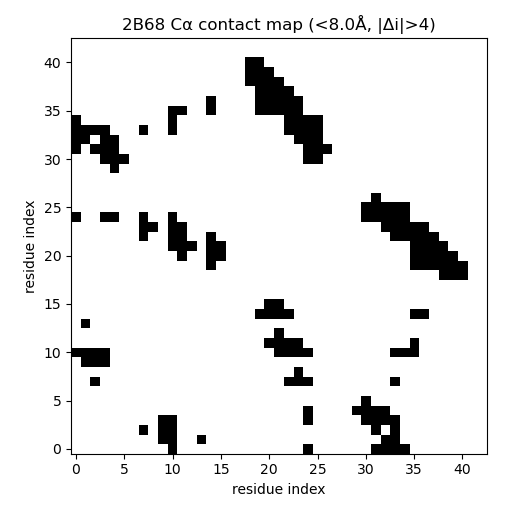-7.611 3.450 -8.181 1.00 0.00 28 ALA A N 7
ATOM 4029 C CA . ALA A 1 28 ? -8.950 3.132 -7.716 1.00 0.00 28 ALA A CA 7
ATOM 4030 C C . ALA A 1 28 ? -8.929 2.960 -6.196 1.00 0.00 28 ALA A C 7
ATOM 4031 O O . ALA A 1 28 ? -9.946 2.623 -5.591 1.00 0.00 28 ALA A O 7
ATOM 4038 N N . THR A 1 29 ? -7.759 3.198 -5.621 1.00 0.00 29 THR A N 7
ATOM 4039 C CA . THR A 1 29 ? -7.593 3.073 -4.183 1.00 0.00 29 THR A CA 7
ATOM 4040 C C . THR A 1 29 ? -6.949 4.338 -3.609 1.00 0.00 29 THR A C 7
ATOM 4041 O O . THR A 1 29 ? -6.387 4.311 -2.515 1.00 0.00 29 THR A O 7
ATOM 4052 N N . LEU A 1 30 ? -7.053 5.416 -4.372 1.00 0.00 30 LEU A N 7
ATOM 4053 C CA . LEU A 1 30 ? -6.489 6.687 -3.954 1.00 0.00 30 LEU A CA 7
ATOM 4054 C C . LEU A 1 30 ? -4.963 6.611 -4.031 1.00 0.00 30 LEU A C 7
ATOM 4055 O O . LEU A 1 30 ? -4.266 7.182 -3.192 1.00 0.00 30 LEU A O 7
ATOM 4071 N N . TRP A 1 31 ? -4.487 5.905 -5.046 1.00 0.00 31 TRP A N 7
ATOM 4072 C CA . TRP A 1 31 ? -3.056 5.749 -5.243 1.00 0.00 31 TRP A CA 7
ATOM 4073 C C . TRP A 1 31 ? -2.416 5.489 -3.877 1.00 0.00 31 TRP A C 7
ATOM 4074 O O . TRP A 1 31 ? -1.715 6.348 -3.344 1.00 0.00 31 TRP A O 7
ATOM 4095 N N . LEU A 1 32 ? -2.680 4.302 -3.353 1.00 0.00 32 LEU A N 7
ATOM 4096 C CA . LEU A 1 32 ? -2.138 3.919 -2.060 1.00 0.00 32 LEU A CA 7
ATOM 4097 C C . LEU A 1 32 ? -1.280 2.663 -2.223 1.00 0.00 32 LEU A C 7
ATOM 4098 O O . LEU A 1 32 ? -0.212 2.553 -1.623 1.00 0.00 32 LEU A O 7
ATOM 4114 N N . ARG A 1 33 ? -1.780 1.745 -3.037 1.00 0.00 33 ARG A N 7
ATOM 4115 C CA . ARG A 1 33 ? -1.074 0.500 -3.286 1.00 0.00 33 ARG A CA 7
ATOM 4116 C C . ARG A 1 33 ? 0.034 0.717 -4.320 1.00 0.00 33 ARG A C 7
ATOM 4117 O O . ARG A 1 33 ? 0.254 1.839 -4.773 1.00 0.00 33 ARG A O 7
ATOM 4137 N N . CYS A 1 34 ? 0.702 -0.375 -4.662 1.00 0.00 34 CYS A N 7
ATOM 4138 C CA . CYS A 1 34 ? 1.781 -0.319 -5.633 1.00 0.00 34 CYS A CA 7
ATOM 4139 C C . CYS A 1 34 ? 1.796 -1.635 -6.412 1.00 0.00 34 CYS A C 7
ATOM 4140 O O . CYS A 1 34 ? 2.480 -2.582 -6.026 1.00 0.00 34 CYS A O 7
ATOM 4147 N N . THR A 1 35 ? 1.032 -1.654 -7.495 1.00 0.00 35 THR A N 7
ATOM 4148 C CA . THR A 1 35 ? 0.949 -2.839 -8.331 1.00 0.00 35 THR A CA 7
ATOM 4149 C C . THR A 1 35 ? 2.037 -2.810 -9.407 1.00 0.00 35 THR A C 7
ATOM 4150 O O . THR A 1 35 ? 2.144 -1.844 -10.161 1.00 0.00 35 THR A O 7
ATOM 4161 N N . CYS A 1 36 ? 2.815 -3.881 -9.444 1.00 0.00 36 CYS A N 7
ATOM 4162 C CA . CYS A 1 36 ? 3.891 -3.991 -10.415 1.00 0.00 36 CYS A CA 7
ATOM 4163 C C . CYS A 1 36 ? 3.306 -4.530 -11.722 1.00 0.00 36 CYS A C 7
ATOM 4164 O O . CYS A 1 36 ? 2.837 -5.666 -11.774 1.00 0.00 36 CYS A O 7
ATOM 4171 N N . THR A 1 37 ? 3.351 -3.690 -12.745 1.00 0.00 37 THR A N 7
ATOM 4172 C CA . THR A 1 37 ? 2.831 -4.068 -14.048 1.00 0.00 37 THR A CA 7
ATOM 4173 C C . THR A 1 37 ? 3.976 -4.256 -15.045 1.00 0.00 37 THR A C 7
ATOM 4174 O O . THR A 1 37 ? 4.967 -3.529 -15.003 1.00 0.00 37 THR A O 7
ATOM 4185 N N . ASP A 1 38 ? 3.802 -5.237 -15.919 1.00 0.00 38 ASP A N 7
ATOM 4186 C CA . ASP A 1 38 ? 4.808 -5.531 -16.925 1.00 0.00 38 ASP A CA 7
ATOM 4187 C C . ASP A 1 38 ? 6.120 -5.905 -16.234 1.00 0.00 38 ASP A C 7
ATOM 4188 O O . ASP A 1 38 ? 6.451 -5.357 -15.183 1.00 0.00 38 ASP A O 7
ATOM 4198 N N . CYS A 1 39 ? 6.832 -6.838 -16.851 1.00 0.00 39 CYS A N 7
ATOM 4199 C CA . CYS A 1 39 ? 8.101 -7.292 -16.308 1.00 0.00 39 CYS A CA 7
ATOM 4200 C C . CYS A 1 39 ? 8.931 -7.876 -17.452 1.00 0.00 39 CYS A C 7
ATOM 4201 O O . CYS A 1 39 ? 8.405 -8.147 -18.530 1.00 0.00 39 CYS A O 7
ATOM 4208 N N . ASN A 1 40 ? 10.215 -8.053 -17.178 1.00 0.00 40 ASN A N 7
ATOM 4209 C CA . ASN A 1 40 ? 11.124 -8.600 -18.171 1.00 0.00 40 ASN A CA 7
ATOM 4210 C C . ASN A 1 40 ? 11.861 -9.800 -17.575 1.00 0.00 40 ASN A C 7
ATOM 4211 O O . ASN A 1 40 ? 13.022 -9.690 -17.185 1.00 0.00 40 ASN A O 7
ATOM 4222 N N . GLY A 1 41 ? 11.156 -10.922 -17.522 1.00 0.00 41 GLY A N 7
ATOM 4223 C CA . GLY A 1 41 ? 11.729 -12.141 -16.979 1.00 0.00 41 GLY A CA 7
ATOM 4224 C C . GLY A 1 41 ? 10.652 -13.011 -16.329 1.00 0.00 41 GLY A C 7
ATOM 4225 O O . GLY A 1 41 ? 10.707 -13.281 -15.130 1.00 0.00 41 GLY A O 7
ATOM 4229 N N . LYS A 1 42 ? 9.696 -13.425 -17.148 1.00 0.00 42 LYS A N 7
ATOM 4230 C CA . LYS A 1 42 ? 8.607 -14.259 -16.667 1.00 0.00 42 LYS A CA 7
ATOM 4231 C C . LYS A 1 42 ? 8.822 -15.697 -17.144 1.00 0.00 42 LYS A C 7
ATOM 4232 O O . LYS A 1 42 ? 9.450 -15.924 -18.177 1.00 0.00 42 LYS A O 7
ATOM 4250 N N . LYS A 1 43 ? 8.289 -16.629 -16.369 1.00 0.00 43 LYS A N 7
ATOM 4251 C CA . LYS A 1 43 ? 8.415 -18.039 -16.700 1.00 0.00 43 LYS A CA 7
ATOM 4252 C C . LYS A 1 43 ? 9.898 -18.402 -16.812 1.00 0.00 43 LYS A C 7
ATOM 4253 O O . LYS A 1 43 ? 10.469 -18.362 -17.900 1.00 0.00 43 LYS A O 7
ATOM 4271 N N . GLY A 1 1 ? 1.611 1.185 -0.152 1.00 0.00 1 GLY A N 8
ATOM 4272 C CA . GLY A 1 1 ? 2.222 0.068 -0.850 1.00 0.00 1 GLY A CA 8
ATOM 4273 C C . GLY A 1 1 ? 3.737 0.045 -0.629 1.00 0.00 1 GLY A C 8
ATOM 4274 O O . GLY A 1 1 ? 4.244 -0.775 0.133 1.00 0.00 1 GLY A O 8
ATOM 4278 N N . PHE A 1 2 ? 4.415 0.956 -1.310 1.00 0.00 2 PHE A N 8
ATOM 4279 C CA . PHE A 1 2 ? 5.861 1.052 -1.199 1.00 0.00 2 PHE A CA 8
ATOM 4280 C C . PHE A 1 2 ? 6.356 2.427 -1.650 1.00 0.00 2 PHE A C 8
ATOM 4281 O O . PHE A 1 2 ? 7.369 2.530 -2.340 1.00 0.00 2 PHE A O 8
ATOM 4298 N N . GLY A 1 3 ? 5.619 3.450 -1.242 1.00 0.00 3 GLY A N 8
ATOM 4299 C CA . GLY A 1 3 ? 5.971 4.814 -1.595 1.00 0.00 3 GLY A CA 8
ATOM 4300 C C . GLY A 1 3 ? 4.741 5.723 -1.564 1.00 0.00 3 GLY A C 8
ATOM 4301 O O . GLY A 1 3 ? 4.781 6.809 -0.986 1.00 0.00 3 GLY A O 8
ATOM 4305 N N . CYS A 1 4 ? 3.676 5.247 -2.192 1.00 0.00 4 CYS A N 8
ATOM 4306 C CA . CYS A 1 4 ? 2.436 6.004 -2.244 1.00 0.00 4 CYS A CA 8
ATOM 4307 C C . CYS A 1 4 ? 1.778 5.941 -0.864 1.00 0.00 4 CYS A C 8
ATOM 4308 O O . CYS A 1 4 ? 2.102 5.072 -0.057 1.00 0.00 4 CYS A O 8
ATOM 4315 N N . PRO A 1 5 ? 0.842 6.899 -0.630 1.00 0.00 5 PRO A N 8
ATOM 4316 C CA . PRO A 1 5 ? 0.518 7.891 -1.640 1.00 0.00 5 PRO A CA 8
ATOM 4317 C C . PRO A 1 5 ? 1.621 8.947 -1.745 1.00 0.00 5 PRO A C 8
ATOM 4318 O O . PRO A 1 5 ? 2.431 9.097 -0.832 1.00 0.00 5 PRO A O 8
ATOM 4329 N N . GLY A 1 6 ? 1.616 9.651 -2.868 1.00 0.00 6 GLY A N 8
ATOM 4330 C CA . GLY A 1 6 ? 2.606 10.688 -3.105 1.00 0.00 6 GLY A CA 8
ATOM 4331 C C . GLY A 1 6 ? 3.964 10.079 -3.460 1.00 0.00 6 GLY A C 8
ATOM 4332 O O . GLY A 1 6 ? 4.982 10.437 -2.870 1.00 0.00 6 GLY A O 8
ATOM 4336 N N . ASN A 1 7 ? 3.935 9.169 -4.423 1.00 0.00 7 ASN A N 8
ATOM 4337 C CA . ASN A 1 7 ? 5.150 8.506 -4.863 1.00 0.00 7 ASN A CA 8
ATOM 4338 C C . ASN A 1 7 ? 4.787 7.361 -5.811 1.00 0.00 7 ASN A C 8
ATOM 4339 O O . ASN A 1 7 ? 4.776 6.199 -5.410 1.00 0.00 7 ASN A O 8
ATOM 4350 N N . GLN A 1 8 ? 4.499 7.731 -7.051 1.00 0.00 8 GLN A N 8
ATOM 4351 C CA . GLN A 1 8 ? 4.137 6.749 -8.059 1.00 0.00 8 GLN A CA 8
ATOM 4352 C C . GLN A 1 8 ? 5.384 6.265 -8.801 1.00 0.00 8 GLN A C 8
ATOM 4353 O O . GLN A 1 8 ? 5.388 5.174 -9.369 1.00 0.00 8 GLN A O 8
ATOM 4367 N N . LEU A 1 9 ? 6.413 7.099 -8.771 1.00 0.00 9 LEU A N 8
ATOM 4368 C CA . LEU A 1 9 ? 7.663 6.770 -9.433 1.00 0.00 9 LEU A CA 8
ATOM 4369 C C . LEU A 1 9 ? 8.443 5.773 -8.574 1.00 0.00 9 LEU A C 8
ATOM 4370 O O . LEU A 1 9 ? 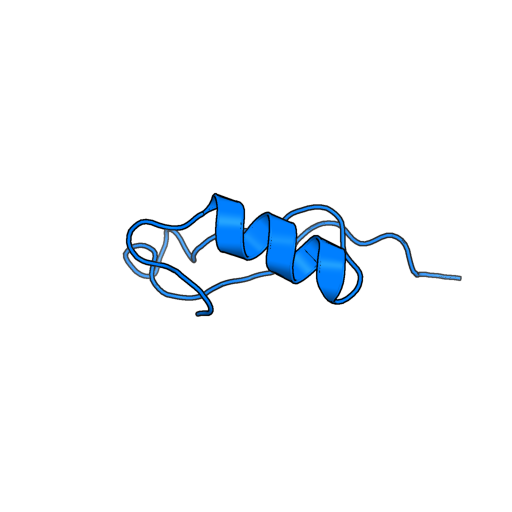9.220 4.973 -9.095 1.00 0.00 9 LEU A O 8
ATOM 4386 N N . LYS A 1 10 ? 8.210 5.853 -7.273 1.00 0.00 10 LYS A N 8
ATOM 4387 C CA . LYS A 1 10 ? 8.881 4.967 -6.336 1.00 0.00 10 LYS A CA 8
ATOM 4388 C C . LYS A 1 10 ? 8.394 3.535 -6.557 1.00 0.00 10 LYS A C 8
ATOM 4389 O O . LYS A 1 10 ? 9.100 2.579 -6.237 1.00 0.00 10 LYS A O 8
ATOM 4407 N N . CYS A 1 11 ? 7.191 3.430 -7.101 1.00 0.00 11 CYS A N 8
ATOM 4408 C CA . CYS A 1 11 ? 6.601 2.130 -7.369 1.00 0.00 11 CYS A CA 8
ATOM 4409 C C . CYS A 1 11 ? 7.281 1.538 -8.605 1.00 0.00 11 CYS A C 8
ATOM 4410 O O . CYS A 1 11 ? 7.616 0.355 -8.627 1.00 0.00 11 CYS A O 8
ATOM 4417 N N . ASN A 1 12 ? 7.464 2.389 -9.604 1.00 0.00 12 ASN A N 8
ATOM 4418 C CA . ASN A 1 12 ? 8.099 1.964 -10.841 1.00 0.00 12 ASN A CA 8
ATOM 4419 C C . ASN A 1 12 ? 9.537 1.532 -10.549 1.00 0.00 12 ASN A C 8
ATOM 4420 O O . ASN A 1 12 ? 9.936 0.421 -10.893 1.00 0.00 12 ASN A O 8
ATOM 4431 N N . ASN A 1 13 ? 10.276 2.432 -9.916 1.00 0.00 13 ASN A N 8
ATOM 4432 C CA . ASN A 1 13 ? 11.661 2.156 -9.575 1.00 0.00 13 ASN A CA 8
ATOM 4433 C C . ASN A 1 13 ? 11.731 0.876 -8.741 1.00 0.00 13 ASN A C 8
ATOM 4434 O O . ASN A 1 13 ? 12.602 0.035 -8.961 1.00 0.00 13 ASN A O 8
ATOM 4445 N N . HIS A 1 14 ? 10.803 0.767 -7.802 1.00 0.00 14 HIS A N 8
ATOM 4446 C CA . HIS A 1 14 ? 10.749 -0.396 -6.934 1.00 0.00 14 HIS A CA 8
ATOM 4447 C C . HIS A 1 14 ? 10.438 -1.642 -7.765 1.00 0.00 14 HIS A C 8
ATOM 4448 O O . HIS A 1 14 ? 10.875 -2.742 -7.430 1.00 0.00 14 HIS A O 8
ATOM 4462 N N . CYS A 1 15 ? 9.685 -1.428 -8.834 1.00 0.00 15 CYS A N 8
ATOM 4463 C CA . CYS A 1 15 ? 9.309 -2.520 -9.717 1.00 0.00 15 CYS A CA 8
ATOM 4464 C C . CYS A 1 15 ? 10.563 -2.994 -10.453 1.00 0.00 15 CYS A C 8
ATOM 4465 O O . CYS A 1 15 ? 10.725 -4.187 -10.707 1.00 0.00 15 CYS A O 8
ATOM 4472 N N . LYS A 1 16 ? 11.420 -2.036 -10.776 1.00 0.00 16 LYS A N 8
ATOM 4473 C CA . LYS A 1 16 ? 12.655 -2.341 -11.478 1.00 0.00 16 LYS A CA 8
ATOM 4474 C C . LYS A 1 16 ? 13.670 -2.918 -10.490 1.00 0.00 16 LYS A C 8
ATOM 4475 O O . LYS A 1 16 ? 14.608 -3.607 -10.889 1.00 0.00 16 LYS A O 8
ATOM 4493 N N . SER A 1 17 ? 13.448 -2.616 -9.220 1.00 0.00 17 SER A N 8
ATOM 4494 C CA . SER A 1 17 ? 14.331 -3.096 -8.170 1.00 0.00 17 SER A CA 8
ATOM 4495 C C . SER A 1 17 ? 13.978 -4.540 -7.809 1.00 0.00 17 SER A C 8
ATOM 4496 O O . SER A 1 17 ? 14.861 -5.344 -7.515 1.00 0.00 17 SER A O 8
ATOM 4504 N N . ILE A 1 18 ? 12.685 -4.825 -7.842 1.00 0.00 18 ILE A N 8
ATOM 4505 C CA . ILE A 1 18 ? 12.204 -6.158 -7.521 1.00 0.00 18 ILE A CA 8
ATOM 4506 C C . ILE A 1 18 ? 12.461 -7.088 -8.709 1.00 0.00 18 ILE A C 8
ATOM 4507 O O . ILE A 1 18 ? 13.120 -8.116 -8.566 1.00 0.00 18 ILE A O 8
ATOM 4523 N N . SER A 1 19 ? 11.926 -6.692 -9.856 1.00 0.00 19 SER A N 8
ATOM 4524 C CA . SER A 1 19 ? 12.089 -7.477 -11.067 1.00 0.00 19 SER A CA 8
ATOM 4525 C C . SER A 1 19 ? 10.885 -7.271 -11.990 1.00 0.00 19 SER A C 8
ATOM 4526 O O . SER A 1 19 ? 10.128 -8.206 -12.246 1.00 0.00 19 SER A O 8
ATOM 4534 N N . CYS A 1 20 ? 10.747 -6.041 -12.462 1.00 0.00 20 CYS A N 8
ATOM 4535 C CA . CYS A 1 20 ? 9.649 -5.700 -13.352 1.00 0.00 20 CYS A CA 8
ATOM 4536 C C . CYS A 1 20 ? 10.067 -4.491 -14.190 1.00 0.00 20 CYS A C 8
ATOM 4537 O O . CYS A 1 20 ? 11.219 -4.064 -14.139 1.00 0.00 20 CYS A O 8
ATOM 4544 N N . ARG A 1 21 ? 9.108 -3.973 -14.943 1.00 0.00 21 ARG A N 8
ATOM 4545 C CA . ARG A 1 21 ? 9.362 -2.821 -15.792 1.00 0.00 21 ARG A CA 8
ATOM 4546 C C . ARG A 1 21 ? 8.933 -1.535 -15.083 1.00 0.00 21 ARG A C 8
ATOM 4547 O O . ARG A 1 21 ? 9.760 -0.667 -14.807 1.00 0.00 21 ARG A O 8
ATOM 4567 N N . ALA A 1 22 ? 7.639 -1.451 -14.809 1.00 0.00 22 ALA A N 8
ATOM 4568 C CA . ALA A 1 22 ? 7.090 -0.286 -14.137 1.00 0.00 22 ALA A CA 8
ATOM 4569 C C . ALA A 1 22 ? 5.632 -0.558 -13.764 1.00 0.00 22 ALA A C 8
ATOM 4570 O O . ALA A 1 22 ? 4.937 -1.298 -14.457 1.00 0.00 22 ALA A O 8
ATOM 4577 N N . GLY A 1 23 ? 5.211 0.055 -12.667 1.00 0.00 23 GLY A N 8
ATOM 4578 C CA . GLY A 1 23 ? 3.848 -0.111 -12.192 1.00 0.00 23 GLY A CA 8
ATOM 4579 C C . GLY A 1 23 ? 3.220 1.239 -11.844 1.00 0.00 23 GLY A C 8
ATOM 4580 O O . GLY A 1 23 ? 3.354 2.203 -12.596 1.00 0.00 23 GLY A O 8
ATOM 4584 N N . TYR A 1 24 ? 2.546 1.266 -10.703 1.00 0.00 24 TYR A N 8
ATOM 4585 C CA . TYR A 1 24 ? 1.895 2.482 -10.247 1.00 0.00 24 TYR A CA 8
ATOM 4586 C C . TYR A 1 24 ? 1.173 2.252 -8.918 1.00 0.00 24 TYR A C 8
ATOM 4587 O O . TYR A 1 24 ? 1.369 1.225 -8.271 1.00 0.00 24 TYR A O 8
ATOM 4605 N N . CYS A 1 25 ? 0.352 3.226 -8.550 1.00 0.00 25 CYS A N 8
ATOM 4606 C CA . CYS A 1 25 ? -0.400 3.142 -7.311 1.00 0.00 25 CYS A CA 8
ATOM 4607 C C . CYS A 1 25 ? -1.874 2.924 -7.657 1.00 0.00 25 CYS A C 8
ATOM 4608 O O . CYS A 1 25 ? -2.465 3.710 -8.396 1.00 0.00 25 CYS A O 8
ATOM 4615 N N . ASP A 1 26 ? -2.426 1.852 -7.107 1.00 0.00 26 ASP A N 8
ATOM 4616 C CA . ASP A 1 26 ? -3.820 1.520 -7.349 1.00 0.00 26 ASP A CA 8
ATOM 4617 C C . ASP A 1 26 ? -4.646 2.807 -7.388 1.00 0.00 26 ASP A C 8
ATOM 4618 O O . ASP A 1 26 ? -5.036 3.330 -6.345 1.00 0.00 26 ASP A O 8
ATOM 4628 N N . ALA A 1 27 ? -4.890 3.279 -8.602 1.00 0.00 27 ALA A N 8
ATOM 4629 C CA . ALA A 1 27 ? -5.664 4.495 -8.790 1.00 0.00 27 ALA A CA 8
ATOM 4630 C C . ALA A 1 27 ? -7.124 4.227 -8.417 1.00 0.00 27 ALA A C 8
ATOM 4631 O O . ALA A 1 27 ? -7.944 5.145 -8.409 1.00 0.00 27 ALA A O 8
ATOM 4638 N N . ALA A 1 28 ? -7.403 2.968 -8.118 1.00 0.00 28 ALA A N 8
ATOM 4639 C CA . ALA A 1 28 ? -8.750 2.569 -7.746 1.00 0.00 28 ALA A CA 8
ATOM 4640 C C . ALA A 1 28 ? -8.821 2.381 -6.229 1.00 0.00 28 ALA A C 8
ATOM 4641 O O . ALA A 1 28 ? -9.860 1.996 -5.696 1.00 0.00 28 ALA A O 8
ATOM 4648 N N . THR A 1 29 ? -7.702 2.662 -5.578 1.00 0.00 29 THR A N 8
ATOM 4649 C CA . THR A 1 29 ? -7.623 2.529 -4.132 1.00 0.00 29 THR A CA 8
ATOM 4650 C C . THR A 1 29 ? -7.121 3.829 -3.504 1.00 0.00 29 THR A C 8
ATOM 4651 O O . THR A 1 29 ? -6.487 3.809 -2.450 1.00 0.00 29 THR A O 8
ATOM 4662 N N . LEU A 1 30 ? -7.425 4.930 -4.176 1.00 0.00 30 LEU A N 8
ATOM 4663 C CA . LEU A 1 30 ? -7.012 6.238 -3.696 1.00 0.00 30 LEU A CA 8
ATOM 4664 C C . LEU A 1 30 ? -5.485 6.331 -3.734 1.00 0.00 30 LEU A C 8
ATOM 4665 O O . LEU A 1 30 ? -4.884 7.057 -2.942 1.00 0.00 30 LEU A O 8
ATOM 4681 N N . TRP A 1 31 ? -4.901 5.588 -4.661 1.00 0.00 31 TRP A N 8
ATOM 4682 C CA . TRP A 1 31 ? -3.455 5.577 -4.812 1.00 0.00 31 TRP A CA 8
ATOM 4683 C C . TRP A 1 31 ? -2.839 5.307 -3.438 1.00 0.00 31 TRP A C 8
ATOM 4684 O O . TRP A 1 31 ? -2.590 6.236 -2.672 1.00 0.00 31 TRP A O 8
ATOM 4705 N N . LEU A 1 32 ? -2.610 4.029 -3.170 1.00 0.00 32 LEU A N 8
ATOM 4706 C CA . LEU A 1 32 ? -2.027 3.625 -1.902 1.00 0.00 32 LEU A CA 8
ATOM 4707 C C . LEU A 1 32 ? -1.072 2.453 -2.135 1.00 0.00 32 LEU A C 8
ATOM 4708 O O . LEU A 1 32 ? 0.065 2.470 -1.666 1.00 0.00 32 LEU A O 8
ATOM 4724 N N . ARG A 1 33 ? -1.568 1.462 -2.862 1.00 0.00 33 ARG A N 8
ATOM 4725 C CA . ARG A 1 33 ? -0.774 0.284 -3.164 1.00 0.00 33 ARG A CA 8
ATOM 4726 C C . ARG A 1 33 ? 0.316 0.625 -4.182 1.00 0.00 33 ARG A C 8
ATOM 4727 O O . ARG A 1 33 ? 0.375 1.748 -4.681 1.00 0.00 33 ARG A O 8
ATOM 4747 N N . CYS A 1 34 ? 1.152 -0.364 -4.460 1.00 0.00 34 CYS A N 8
ATOM 4748 C CA . CYS A 1 34 ? 2.237 -0.182 -5.410 1.00 0.00 34 CYS A CA 8
ATOM 4749 C C . CYS A 1 34 ? 2.305 -1.422 -6.304 1.00 0.00 34 CYS A C 8
ATOM 4750 O O . CYS A 1 34 ? 3.062 -2.351 -6.026 1.00 0.00 34 CYS A O 8
ATOM 4757 N N . THR A 1 35 ? 1.506 -1.395 -7.360 1.00 0.00 35 THR A N 8
ATOM 4758 C CA . THR A 1 35 ? 1.467 -2.505 -8.297 1.00 0.00 35 THR A CA 8
ATOM 4759 C C . THR A 1 35 ? 2.652 -2.432 -9.260 1.00 0.00 35 THR A C 8
ATOM 4760 O O . THR A 1 35 ? 3.274 -1.381 -9.408 1.00 0.00 35 THR A O 8
ATOM 4771 N N . CYS A 1 36 ? 2.933 -3.564 -9.890 1.00 0.00 36 CYS A N 8
ATOM 4772 C CA . CYS A 1 36 ? 4.033 -3.642 -10.834 1.00 0.00 36 CYS A CA 8
ATOM 4773 C C . CYS A 1 36 ? 3.512 -4.269 -12.129 1.00 0.00 36 CYS A C 8
ATOM 4774 O O . CYS A 1 36 ? 3.050 -5.409 -12.129 1.00 0.00 36 CYS A O 8
ATOM 4781 N N . THR A 1 37 ? 3.603 -3.496 -13.202 1.00 0.00 37 THR A N 8
ATOM 4782 C CA . THR A 1 37 ? 3.145 -3.963 -14.500 1.00 0.00 37 THR A CA 8
ATOM 4783 C C . THR A 1 37 ? 4.332 -4.146 -15.448 1.00 0.00 37 THR A C 8
ATOM 4784 O O . THR A 1 37 ? 5.346 -3.462 -15.320 1.00 0.00 37 THR A O 8
ATOM 4795 N N . ASP A 1 38 ? 4.165 -5.072 -16.381 1.00 0.00 38 ASP A N 8
ATOM 4796 C CA . ASP A 1 38 ? 5.211 -5.354 -17.351 1.00 0.00 38 ASP A CA 8
ATOM 4797 C C . ASP A 1 38 ? 6.471 -5.812 -16.617 1.00 0.00 38 ASP A C 8
ATOM 4798 O O . ASP A 1 38 ? 7.066 -5.046 -15.859 1.00 0.00 38 ASP A O 8
ATOM 4808 N N . CYS A 1 39 ? 6.845 -7.058 -16.868 1.00 0.00 39 CYS A N 8
ATOM 4809 C CA . CYS A 1 39 ? 8.025 -7.627 -16.240 1.00 0.00 39 CYS A CA 8
ATOM 4810 C C . CYS A 1 39 ? 8.786 -8.436 -17.292 1.00 0.00 39 CYS A C 8
ATOM 4811 O O . CYS A 1 39 ? 8.180 -9.013 -18.194 1.00 0.00 39 CYS A O 8
ATOM 4818 N N . ASN A 1 40 ? 10.103 -8.454 -17.142 1.00 0.00 40 ASN A N 8
ATOM 4819 C CA . ASN A 1 40 ? 10.952 -9.183 -18.067 1.00 0.00 40 ASN A CA 8
ATOM 4820 C C . ASN A 1 40 ? 11.232 -10.579 -17.504 1.00 0.00 40 ASN A C 8
ATOM 4821 O O . ASN A 1 40 ? 12.328 -10.845 -17.014 1.00 0.00 40 ASN A O 8
ATOM 4832 N N . GLY A 1 41 ? 10.223 -11.432 -17.595 1.00 0.00 41 GLY A N 8
ATOM 4833 C CA . GLY A 1 41 ? 10.346 -12.793 -17.102 1.00 0.00 41 GLY A CA 8
ATOM 4834 C C . GLY A 1 41 ? 8.998 -13.515 -17.142 1.00 0.00 41 GLY A C 8
ATOM 4835 O O . GLY A 1 41 ? 8.570 -14.093 -16.144 1.00 0.00 41 GLY A O 8
ATOM 4839 N N . LYS A 1 42 ? 8.366 -13.457 -18.305 1.00 0.00 42 LYS A N 8
ATOM 4840 C CA . LYS A 1 42 ? 7.075 -14.100 -18.488 1.00 0.00 42 LYS A CA 8
ATOM 4841 C C . LYS A 1 42 ? 6.836 -14.333 -19.981 1.00 0.00 42 LYS A C 8
ATOM 4842 O O . LYS A 1 42 ? 7.445 -13.676 -20.822 1.00 0.00 42 LYS A O 8
ATOM 4860 N N . LYS A 1 43 ? 5.944 -15.272 -20.264 1.00 0.00 43 LYS A N 8
ATOM 4861 C CA . LYS A 1 43 ? 5.615 -15.602 -21.641 1.00 0.00 43 LYS A CA 8
ATOM 4862 C C . LYS A 1 43 ? 4.351 -14.845 -22.053 1.00 0.00 43 LYS A C 8
ATOM 4863 O O . LYS A 1 43 ? 3.388 -15.448 -22.525 1.00 0.00 43 LYS A O 8
ATOM 4881 N N . GLY A 1 1 ? 2.403 0.418 2.005 1.00 0.00 1 GLY A N 9
ATOM 4882 C CA . GLY A 1 1 ? 2.501 0.264 0.564 1.00 0.00 1 GLY A CA 9
ATOM 4883 C C . GLY A 1 1 ? 3.946 -0.002 0.137 1.00 0.00 1 GLY A C 9
ATOM 4884 O O . GLY A 1 1 ? 4.501 -1.058 0.438 1.00 0.00 1 GLY A O 9
ATOM 4888 N N . PHE A 1 2 ? 4.514 0.973 -0.557 1.00 0.00 2 PHE A N 9
ATOM 4889 C CA . PHE A 1 2 ? 5.883 0.857 -1.027 1.00 0.00 2 PHE A CA 9
ATOM 4890 C C . PHE A 1 2 ? 6.355 2.163 -1.671 1.00 0.00 2 PHE A C 9
ATOM 4891 O O . PHE A 1 2 ? 7.117 2.145 -2.635 1.00 0.00 2 PHE A O 9
ATOM 4908 N N . GLY A 1 3 ? 5.879 3.266 -1.111 1.00 0.00 3 GLY A N 9
ATOM 4909 C CA . GLY A 1 3 ? 6.242 4.579 -1.618 1.00 0.00 3 GLY A CA 9
ATOM 4910 C C . GLY A 1 3 ? 5.011 5.480 -1.738 1.00 0.00 3 GLY A C 9
ATOM 4911 O O . GLY A 1 3 ? 5.111 6.697 -1.585 1.00 0.00 3 GLY A O 9
ATOM 4915 N N . CYS A 1 4 ? 3.878 4.848 -2.008 1.00 0.00 4 CYS A N 9
ATOM 4916 C CA . CYS A 1 4 ? 2.630 5.578 -2.150 1.00 0.00 4 CYS A CA 9
ATOM 4917 C C . CYS A 1 4 ? 1.859 5.470 -0.832 1.00 0.00 4 CYS A C 9
ATOM 4918 O O . CYS A 1 4 ? 2.022 4.503 -0.090 1.00 0.00 4 CYS A O 9
ATOM 4925 N N . PRO A 1 5 ? 1.014 6.505 -0.575 1.00 0.00 5 PRO A N 9
ATOM 4926 C CA . PRO A 1 5 ? 0.881 7.612 -1.507 1.00 0.00 5 PRO A CA 9
ATOM 4927 C C . PRO A 1 5 ? 2.095 8.539 -1.434 1.00 0.00 5 PRO A C 9
ATOM 4928 O O . PRO A 1 5 ? 2.836 8.522 -0.452 1.00 0.00 5 PRO A O 9
ATOM 4939 N N . GLY A 1 6 ? 2.261 9.328 -2.485 1.00 0.00 6 GLY A N 9
ATOM 4940 C CA . GLY A 1 6 ? 3.373 10.261 -2.552 1.00 0.00 6 GLY A CA 9
ATOM 4941 C C . GLY A 1 6 ? 3.914 10.368 -3.979 1.00 0.00 6 GLY A C 9
ATOM 4942 O O . GLY A 1 6 ? 4.214 11.463 -4.453 1.00 0.00 6 GLY A O 9
ATOM 4946 N N . ASN A 1 7 ? 4.023 9.216 -4.624 1.00 0.00 7 ASN A N 9
ATOM 4947 C CA . ASN A 1 7 ? 4.522 9.165 -5.987 1.00 0.00 7 ASN A CA 9
ATOM 4948 C C . ASN A 1 7 ? 4.419 7.731 -6.511 1.00 0.00 7 ASN A C 9
ATOM 4949 O O . ASN A 1 7 ? 4.776 6.784 -5.812 1.00 0.00 7 ASN A O 9
ATOM 4960 N N . GLN A 1 8 ? 3.931 7.617 -7.738 1.00 0.00 8 GLN A N 9
ATOM 4961 C CA . GLN A 1 8 ? 3.777 6.314 -8.363 1.00 0.00 8 GLN A CA 9
ATOM 4962 C C . GLN A 1 8 ? 5.073 5.907 -9.067 1.00 0.00 8 GLN A C 9
ATOM 4963 O O . GLN A 1 8 ? 5.175 4.800 -9.595 1.00 0.00 8 GLN A O 9
ATOM 4977 N N . LEU A 1 9 ? 6.029 6.824 -9.054 1.00 0.00 9 LEU A N 9
ATOM 4978 C CA . LEU A 1 9 ? 7.314 6.574 -9.685 1.00 0.00 9 LEU A CA 9
ATOM 4979 C C . LEU A 1 9 ? 8.176 5.719 -8.755 1.00 0.00 9 LEU A C 9
ATOM 4980 O O . LEU A 1 9 ? 9.048 4.983 -9.213 1.00 0.00 9 LEU A O 9
ATOM 4996 N N . LYS A 1 10 ? 7.903 5.844 -7.464 1.00 0.00 10 LYS A N 9
ATOM 4997 C CA . LYS A 1 10 ? 8.643 5.091 -6.465 1.00 0.00 10 LYS A CA 9
ATOM 4998 C C . LYS A 1 10 ? 8.264 3.612 -6.564 1.00 0.00 10 LYS A C 9
ATOM 4999 O O . LYS A 1 10 ? 9.079 2.738 -6.273 1.00 0.00 10 LYS A O 9
ATOM 5017 N N . CYS A 1 11 ? 7.026 3.378 -6.975 1.00 0.00 11 CYS A N 9
ATOM 5018 C CA . CYS A 1 11 ? 6.529 2.019 -7.113 1.00 0.00 11 CYS A CA 9
ATOM 5019 C C . CYS A 1 11 ? 7.177 1.396 -8.351 1.00 0.00 11 CYS A C 9
ATOM 5020 O O . CYS A 1 11 ? 7.458 0.198 -8.371 1.00 0.00 11 CYS A O 9
ATOM 5027 N N . ASN A 1 12 ? 7.395 2.235 -9.353 1.00 0.00 12 ASN A N 9
ATOM 5028 C CA . ASN A 1 12 ? 8.005 1.780 -10.591 1.00 0.00 12 ASN A CA 9
ATOM 5029 C C . ASN A 1 12 ? 9.467 1.415 -10.330 1.00 0.00 12 ASN A C 9
ATOM 5030 O O . ASN A 1 12 ? 9.904 0.314 -10.660 1.00 0.00 12 ASN A O 9
ATOM 5041 N N . ASN A 1 13 ? 10.184 2.361 -9.740 1.00 0.00 13 ASN A N 9
ATOM 5042 C CA . ASN A 1 13 ? 11.588 2.153 -9.432 1.00 0.00 13 ASN A CA 9
ATOM 5043 C C . ASN A 1 13 ? 11.737 0.891 -8.578 1.00 0.00 13 ASN A C 9
ATOM 5044 O O . ASN A 1 13 ? 12.659 0.104 -8.784 1.00 0.00 13 ASN A O 9
ATOM 5055 N N . HIS A 1 14 ? 10.815 0.738 -7.639 1.00 0.00 14 HIS A N 9
ATOM 5056 C CA . HIS A 1 14 ? 10.831 -0.414 -6.754 1.00 0.00 14 HIS A CA 9
ATOM 5057 C C . HIS A 1 14 ? 10.581 -1.687 -7.565 1.00 0.00 14 HIS A C 9
ATOM 5058 O O . HIS A 1 14 ? 11.222 -2.711 -7.334 1.00 0.00 14 HIS A O 9
ATOM 5072 N N . CYS A 1 15 ? 9.646 -1.582 -8.498 1.00 0.00 15 CYS A N 9
ATOM 5073 C CA . CYS A 1 15 ? 9.303 -2.712 -9.344 1.00 0.00 15 CYS A CA 9
ATOM 5074 C C . CYS A 1 15 ? 10.527 -3.068 -10.190 1.00 0.00 15 CYS A C 9
ATOM 5075 O O . CYS A 1 15 ? 10.670 -4.208 -10.632 1.00 0.00 15 CYS A O 9
ATOM 5082 N N . LYS A 1 16 ? 11.380 -2.074 -10.388 1.00 0.00 16 LYS A N 9
ATOM 5083 C CA . LYS A 1 16 ? 12.587 -2.268 -11.172 1.00 0.00 16 LYS A CA 9
ATOM 5084 C C . LYS A 1 16 ? 13.644 -2.963 -10.310 1.00 0.00 16 LYS A C 9
ATOM 5085 O O . LYS A 1 16 ? 14.397 -3.802 -10.801 1.00 0.00 16 LYS A O 9
ATOM 5103 N N . SER A 1 17 ? 13.665 -2.586 -9.040 1.00 0.00 17 SER A N 9
ATOM 5104 C CA . SER A 1 17 ? 14.617 -3.162 -8.105 1.00 0.00 17 SER A CA 9
ATOM 5105 C C . SER A 1 17 ? 14.292 -4.639 -7.870 1.00 0.00 17 SER A C 9
ATOM 5106 O O . SER A 1 17 ? 15.195 -5.467 -7.763 1.00 0.00 17 SER A O 9
ATOM 5114 N N . ILE A 1 18 ? 13.001 -4.924 -7.799 1.00 0.00 18 ILE A N 9
ATOM 5115 C CA . ILE A 1 18 ? 12.545 -6.287 -7.580 1.00 0.00 18 ILE A CA 9
ATOM 5116 C C . ILE A 1 18 ? 12.765 -7.104 -8.854 1.00 0.00 18 ILE A C 9
ATOM 5117 O O . ILE A 1 18 ? 13.450 -8.125 -8.831 1.00 0.00 18 ILE A O 9
ATOM 5133 N N . SER A 1 19 ? 12.169 -6.624 -9.936 1.00 0.00 19 SER A N 9
ATOM 5134 C CA . SER A 1 19 ? 12.290 -7.298 -11.218 1.00 0.00 19 SER A CA 9
ATOM 5135 C C . SER A 1 19 ? 11.025 -7.073 -12.049 1.00 0.00 19 SER A C 9
ATOM 5136 O O . SER A 1 19 ? 10.248 -8.002 -12.267 1.00 0.00 19 SER A O 9
ATOM 5144 N N . CYS A 1 20 ? 10.857 -5.836 -12.490 1.00 0.00 20 CYS A N 9
ATOM 5145 C CA . CYS A 1 20 ? 9.699 -5.478 -13.292 1.00 0.00 20 CYS A CA 9
ATOM 5146 C C . CYS A 1 20 ? 10.059 -4.253 -14.137 1.00 0.00 20 CYS A C 9
ATOM 5147 O O . CYS A 1 20 ? 11.153 -3.705 -14.006 1.00 0.00 20 CYS A O 9
ATOM 5154 N N . ARG A 1 21 ? 9.120 -3.861 -14.984 1.00 0.00 21 ARG A N 9
ATOM 5155 C CA . ARG A 1 21 ? 9.324 -2.713 -15.849 1.00 0.00 21 ARG A CA 9
ATOM 5156 C C . ARG A 1 21 ? 8.902 -1.427 -15.135 1.00 0.00 21 ARG A C 9
ATOM 5157 O O . ARG A 1 21 ? 9.714 -0.522 -14.945 1.00 0.00 21 ARG A O 9
ATOM 5177 N N . ALA A 1 22 ? 7.633 -1.387 -14.756 1.00 0.00 22 ALA A N 9
ATOM 5178 C CA . ALA A 1 22 ? 7.093 -0.228 -14.066 1.00 0.00 22 ALA A CA 9
ATOM 5179 C C . ALA A 1 22 ? 5.639 -0.502 -13.679 1.00 0.00 22 ALA A C 9
ATOM 5180 O O . ALA A 1 22 ? 4.931 -1.224 -14.380 1.00 0.00 22 ALA A O 9
ATOM 5187 N N . GLY A 1 23 ? 5.235 0.088 -12.564 1.00 0.00 23 GLY A N 9
ATOM 5188 C CA . GLY A 1 23 ? 3.878 -0.083 -12.073 1.00 0.00 23 GLY A CA 9
ATOM 5189 C C . GLY A 1 23 ? 3.239 1.267 -11.743 1.00 0.00 23 GLY A C 9
ATOM 5190 O O . GLY A 1 23 ? 3.387 2.228 -12.497 1.00 0.00 23 GLY A O 9
ATOM 5194 N N . TYR A 1 24 ? 2.544 1.296 -10.617 1.00 0.00 24 TYR A N 9
ATOM 5195 C CA . TYR A 1 24 ? 1.882 2.513 -10.178 1.00 0.00 24 TYR A CA 9
ATOM 5196 C C . TYR A 1 24 ? 1.139 2.289 -8.859 1.00 0.00 24 TYR A C 9
ATOM 5197 O O . TYR A 1 24 ? 1.335 1.270 -8.198 1.00 0.00 24 TYR A O 9
ATOM 5215 N N . CYS A 1 25 ? 0.303 3.256 -8.514 1.00 0.00 25 CYS A N 9
ATOM 5216 C CA . CYS A 1 25 ? -0.469 3.177 -7.287 1.00 0.00 25 CYS A CA 9
ATOM 5217 C C . CYS A 1 25 ? -1.944 3.006 -7.658 1.00 0.00 25 CYS A C 9
ATOM 5218 O O . CYS A 1 25 ? -2.534 3.880 -8.291 1.00 0.00 25 CYS A O 9
ATOM 5225 N N . ASP A 1 26 ? -2.497 1.874 -7.248 1.00 0.00 26 ASP A N 9
ATOM 5226 C CA . ASP A 1 26 ? -3.891 1.578 -7.529 1.00 0.00 26 ASP A CA 9
ATOM 5227 C C . ASP A 1 26 ? -4.706 2.870 -7.464 1.00 0.00 26 ASP A C 9
ATOM 5228 O O . ASP A 1 26 ? -5.107 3.302 -6.385 1.00 0.00 26 ASP A O 9
ATOM 5238 N N . ALA A 1 27 ? -4.928 3.452 -8.634 1.00 0.00 27 ALA A N 9
ATOM 5239 C CA . ALA A 1 27 ? -5.688 4.687 -8.724 1.00 0.00 27 ALA A CA 9
ATOM 5240 C C . ALA A 1 27 ? -7.132 4.425 -8.291 1.00 0.00 27 ALA A C 9
ATOM 5241 O O . ALA A 1 27 ? -7.913 5.360 -8.122 1.00 0.00 27 ALA A O 9
ATOM 5248 N N . ALA A 1 28 ? -7.444 3.147 -8.124 1.00 0.00 28 ALA A N 9
ATOM 5249 C CA . ALA A 1 28 ? -8.780 2.751 -7.713 1.00 0.00 28 ALA A CA 9
ATOM 5250 C C . ALA A 1 28 ? -8.804 2.551 -6.196 1.00 0.00 28 ALA A C 9
ATOM 5251 O O . ALA A 1 28 ? -9.849 2.243 -5.624 1.00 0.00 28 ALA A O 9
ATOM 5258 N N . THR A 1 29 ? -7.642 2.736 -5.589 1.00 0.00 29 THR A N 9
ATOM 5259 C CA . THR A 1 29 ? -7.517 2.579 -4.149 1.00 0.00 29 THR A CA 9
ATOM 5260 C C . THR A 1 29 ? -6.997 3.872 -3.516 1.00 0.00 29 THR A C 9
ATOM 5261 O O . THR A 1 29 ? -6.639 3.890 -2.339 1.00 0.00 29 THR A O 9
ATOM 5272 N N . LEU A 1 30 ? -6.972 4.921 -4.324 1.00 0.00 30 LEU A N 9
ATOM 5273 C CA . LEU A 1 30 ? -6.502 6.214 -3.858 1.00 0.00 30 LEU A CA 9
ATOM 5274 C C . LEU A 1 30 ? -4.973 6.240 -3.896 1.00 0.00 30 LEU A C 9
ATOM 5275 O O . LEU A 1 30 ? -4.337 6.876 -3.056 1.00 0.00 30 LEU A O 9
ATOM 5291 N N . TRP A 1 31 ? -4.425 5.540 -4.879 1.00 0.00 31 TRP A N 9
ATOM 5292 C CA . TRP A 1 31 ? -2.982 5.476 -5.038 1.00 0.00 31 TRP A CA 9
ATOM 5293 C C . TRP A 1 31 ? -2.370 5.161 -3.671 1.00 0.00 31 TRP A C 9
ATOM 5294 O O . TRP A 1 31 ? -1.563 5.933 -3.156 1.00 0.00 31 TRP A O 9
ATOM 5315 N N . LEU A 1 32 ? -2.777 4.025 -3.123 1.00 0.00 32 LEU A N 9
ATOM 5316 C CA . LEU A 1 32 ? -2.279 3.599 -1.826 1.00 0.00 32 LEU A CA 9
ATOM 5317 C C . LEU A 1 32 ? -1.400 2.359 -2.005 1.00 0.00 32 LEU A C 9
ATOM 5318 O O . LEU A 1 32 ? -0.408 2.189 -1.297 1.00 0.00 32 LEU A O 9
ATOM 5334 N N . ARG A 1 33 ? -1.795 1.524 -2.956 1.00 0.00 33 ARG A N 9
ATOM 5335 C CA . ARG A 1 33 ? -1.055 0.306 -3.236 1.00 0.00 33 ARG A CA 9
ATOM 5336 C C . ARG A 1 33 ? 0.107 0.597 -4.188 1.00 0.00 33 ARG A C 9
ATOM 5337 O O . ARG A 1 33 ? 0.257 1.722 -4.664 1.00 0.00 33 ARG A O 9
ATOM 5357 N N . CYS A 1 34 ? 0.900 -0.435 -4.436 1.00 0.00 34 CYS A N 9
ATOM 5358 C CA . CYS A 1 34 ? 2.043 -0.304 -5.322 1.00 0.00 34 CYS A CA 9
ATOM 5359 C C . CYS A 1 34 ? 2.064 -1.511 -6.263 1.00 0.00 34 CYS A C 9
ATOM 5360 O O . CYS A 1 34 ? 2.738 -2.503 -5.990 1.00 0.00 34 CYS A O 9
ATOM 5367 N N . THR A 1 35 ? 1.318 -1.386 -7.350 1.00 0.00 35 THR A N 9
ATOM 5368 C CA . THR A 1 35 ? 1.242 -2.453 -8.332 1.00 0.00 35 THR A CA 9
ATOM 5369 C C . THR A 1 35 ? 2.461 -2.416 -9.256 1.00 0.00 35 THR A C 9
ATOM 5370 O O . THR A 1 35 ? 3.135 -1.393 -9.359 1.00 0.00 35 THR A O 9
ATOM 5381 N N . CYS A 1 36 ? 2.706 -3.545 -9.906 1.00 0.00 36 CYS A N 9
ATOM 5382 C CA . CYS A 1 36 ? 3.831 -3.654 -10.818 1.00 0.00 36 CYS A CA 9
ATOM 5383 C C . CYS A 1 36 ? 3.321 -4.217 -12.147 1.00 0.00 36 CYS A C 9
ATOM 5384 O O . CYS A 1 36 ? 2.780 -5.320 -12.189 1.00 0.00 36 CYS A O 9
ATOM 5391 N N . THR A 1 37 ? 3.511 -3.433 -13.197 1.00 0.00 37 THR A N 9
ATOM 5392 C CA . THR A 1 37 ? 3.076 -3.839 -14.523 1.00 0.00 37 THR A CA 9
ATOM 5393 C C . THR A 1 37 ? 4.283 -4.032 -15.444 1.00 0.00 37 THR A C 9
ATOM 5394 O O . THR A 1 37 ? 5.283 -3.327 -15.317 1.00 0.00 37 THR A O 9
ATOM 5405 N N . ASP A 1 38 ? 4.149 -4.990 -16.349 1.00 0.00 38 ASP A N 9
ATOM 5406 C CA . ASP A 1 38 ? 5.215 -5.284 -17.291 1.00 0.00 38 ASP A CA 9
ATOM 5407 C C . ASP A 1 38 ? 6.471 -5.697 -16.520 1.00 0.00 38 ASP A C 9
ATOM 5408 O O . ASP A 1 38 ? 6.960 -4.947 -15.675 1.00 0.00 38 ASP A O 9
ATOM 5418 N N . CYS A 1 39 ? 6.957 -6.887 -16.838 1.00 0.00 39 CYS A N 9
ATOM 5419 C CA . CYS A 1 39 ? 8.146 -7.409 -16.186 1.00 0.00 39 CYS A CA 9
ATOM 5420 C C . CYS A 1 39 ? 8.927 -8.241 -17.206 1.00 0.00 39 CYS A C 9
ATOM 5421 O O . CYS A 1 39 ? 8.341 -8.824 -18.116 1.00 0.00 39 CYS A O 9
ATOM 5428 N N . ASN A 1 40 ? 10.239 -8.268 -17.018 1.00 0.00 40 ASN A N 9
ATOM 5429 C CA . ASN A 1 40 ? 11.107 -9.019 -17.910 1.00 0.00 40 ASN A CA 9
ATOM 5430 C C . ASN A 1 40 ? 11.011 -10.508 -17.573 1.00 0.00 40 ASN A C 9
ATOM 5431 O O . ASN A 1 40 ? 11.968 -11.097 -17.072 1.00 0.00 40 ASN A O 9
ATOM 5442 N N . GLY A 1 41 ? 9.849 -11.074 -17.860 1.00 0.00 41 GLY A N 9
ATOM 5443 C CA . GLY A 1 41 ? 9.616 -12.484 -17.595 1.00 0.00 41 GLY A CA 9
ATOM 5444 C C . GLY A 1 41 ? 9.656 -13.300 -18.888 1.00 0.00 41 GLY A C 9
ATOM 5445 O O . GLY A 1 41 ? 8.738 -13.222 -19.704 1.00 0.00 41 GLY A O 9
ATOM 5449 N N . LYS A 1 42 ? 10.727 -14.066 -19.035 1.00 0.00 42 LYS A N 9
ATOM 5450 C CA . LYS A 1 42 ? 10.897 -14.896 -20.215 1.00 0.00 42 LYS A CA 9
ATOM 5451 C C . LYS A 1 42 ? 11.079 -14.000 -21.441 1.00 0.00 42 LYS A C 9
ATOM 5452 O O . LYS A 1 42 ? 10.570 -12.882 -21.479 1.00 0.00 42 LYS A O 9
ATOM 5470 N N . LYS A 1 43 ? 11.809 -14.524 -22.415 1.00 0.00 43 LYS A N 9
ATOM 5471 C CA . LYS A 1 43 ? 12.066 -13.786 -23.640 1.00 0.00 43 LYS A CA 9
ATOM 5472 C C . LYS A 1 43 ? 10.828 -13.849 -24.537 1.00 0.00 43 LYS A C 9
ATOM 5473 O O . LYS A 1 43 ? 10.868 -13.416 -25.688 1.00 0.00 43 LYS A O 9
ATOM 5491 N N . GLY A 1 1 ? 1.888 -0.069 -0.781 1.00 0.00 1 GLY A N 10
ATOM 5492 C CA . GLY A 1 1 ? 2.262 1.328 -0.912 1.00 0.00 1 GLY A CA 10
ATOM 5493 C C . GLY A 1 1 ? 3.659 1.577 -0.341 1.00 0.00 1 GLY A C 10
ATOM 5494 O O . GLY A 1 1 ? 3.799 2.079 0.773 1.00 0.00 1 GLY A O 10
ATOM 5498 N N . PHE A 1 2 ? 4.660 1.215 -1.130 1.00 0.00 2 PHE A N 10
ATOM 5499 C CA . PHE A 1 2 ? 6.041 1.393 -0.717 1.00 0.00 2 PHE A CA 10
ATOM 5500 C C . PHE A 1 2 ? 6.398 2.877 -0.618 1.00 0.00 2 PHE A C 10
ATOM 5501 O O . PHE A 1 2 ? 7.091 3.293 0.309 1.00 0.00 2 PHE A O 10
ATOM 5518 N N . GLY A 1 3 ? 5.908 3.637 -1.588 1.00 0.00 3 GLY A N 10
ATOM 5519 C CA . GLY A 1 3 ? 6.167 5.066 -1.622 1.00 0.00 3 GLY A CA 10
ATOM 5520 C C . GLY A 1 3 ? 4.860 5.860 -1.562 1.00 0.00 3 GLY A C 10
ATOM 5521 O O . GLY A 1 3 ? 4.820 6.953 -1.000 1.00 0.00 3 GLY A O 10
ATOM 5525 N N . CYS A 1 4 ? 3.825 5.280 -2.149 1.00 0.00 4 CYS A N 10
ATOM 5526 C CA . CYS A 1 4 ? 2.520 5.919 -2.169 1.00 0.00 4 CYS A CA 10
ATOM 5527 C C . CYS A 1 4 ? 1.938 5.869 -0.755 1.00 0.00 4 CYS A C 10
ATOM 5528 O O . CYS A 1 4 ? 2.353 5.048 0.061 1.00 0.00 4 CYS A O 10
ATOM 5535 N N . PRO A 1 5 ? 0.959 6.778 -0.504 1.00 0.00 5 PRO A N 10
ATOM 5536 C CA . PRO A 1 5 ? 0.526 7.715 -1.527 1.00 0.00 5 PRO A CA 10
ATOM 5537 C C . PRO A 1 5 ? 1.558 8.827 -1.725 1.00 0.00 5 PRO A C 10
ATOM 5538 O O . PRO A 1 5 ? 2.369 9.091 -0.839 1.00 0.00 5 PRO A O 10
ATOM 5549 N N . GLY A 1 6 ? 1.493 9.449 -2.893 1.00 0.00 6 GLY A N 10
ATOM 5550 C CA . GLY A 1 6 ? 2.413 10.527 -3.218 1.00 0.00 6 GLY A CA 10
ATOM 5551 C C . GLY A 1 6 ? 3.797 9.979 -3.571 1.00 0.00 6 GLY A C 10
ATOM 5552 O O . GLY A 1 6 ? 4.806 10.449 -3.048 1.00 0.00 6 GLY A O 10
ATOM 5556 N N . ASN A 1 7 ? 3.800 8.993 -4.456 1.00 0.00 7 ASN A N 10
ATOM 5557 C CA . ASN A 1 7 ? 5.044 8.377 -4.885 1.00 0.00 7 ASN A CA 10
ATOM 5558 C C . ASN A 1 7 ? 4.731 7.172 -5.776 1.00 0.00 7 ASN A C 10
ATOM 5559 O O . ASN A 1 7 ? 4.787 6.030 -5.324 1.00 0.00 7 ASN A O 10
ATOM 5570 N N . GLN A 1 8 ? 4.409 7.470 -7.026 1.00 0.00 8 GLN A N 10
ATOM 5571 C CA . GLN A 1 8 ? 4.086 6.427 -7.984 1.00 0.00 8 GLN A CA 10
ATOM 5572 C C . GLN A 1 8 ? 5.347 5.981 -8.728 1.00 0.00 8 GLN A C 10
ATOM 5573 O O . GLN A 1 8 ? 5.420 4.854 -9.215 1.00 0.00 8 GLN A O 10
ATOM 5587 N N . LEU A 1 9 ? 6.310 6.889 -8.791 1.00 0.00 9 LEU A N 10
ATOM 5588 C CA . LEU A 1 9 ? 7.565 6.604 -9.467 1.00 0.00 9 LEU A CA 10
ATOM 5589 C C . LEU A 1 9 ? 8.396 5.649 -8.608 1.00 0.00 9 LEU A C 10
ATOM 5590 O O . LEU A 1 9 ? 9.231 4.910 -9.126 1.00 0.00 9 LEU A O 10
ATOM 5606 N N . LYS A 1 10 ? 8.138 5.696 -7.309 1.00 0.00 10 LYS A N 10
ATOM 5607 C CA . LYS A 1 10 ? 8.852 4.843 -6.374 1.00 0.00 10 LYS A CA 10
ATOM 5608 C C . LYS A 1 10 ? 8.408 3.392 -6.571 1.00 0.00 10 LYS A C 10
ATOM 5609 O O . LYS A 1 10 ? 9.168 2.464 -6.298 1.00 0.00 10 LYS A O 10
ATOM 5627 N N . CYS A 1 11 ? 7.180 3.242 -7.045 1.00 0.00 11 CYS A N 10
ATOM 5628 C CA . CYS A 1 11 ? 6.626 1.920 -7.281 1.00 0.00 11 CYS A CA 10
ATOM 5629 C C . CYS A 1 11 ? 7.299 1.333 -8.523 1.00 0.00 11 CYS A C 10
ATOM 5630 O O . CYS A 1 11 ? 7.529 0.127 -8.598 1.00 0.00 11 CYS A O 10
ATOM 5637 N N . ASN A 1 12 ? 7.597 2.213 -9.468 1.00 0.00 12 ASN A N 10
ATOM 5638 C CA . ASN A 1 12 ? 8.239 1.797 -10.704 1.00 0.00 12 ASN A CA 10
ATOM 5639 C C . ASN A 1 12 ? 9.702 1.449 -10.421 1.00 0.00 12 ASN A C 10
ATOM 5640 O O . ASN A 1 12 ? 10.179 0.388 -10.822 1.00 0.00 12 ASN A O 10
ATOM 5651 N N . ASN A 1 13 ? 10.371 2.361 -9.732 1.00 0.00 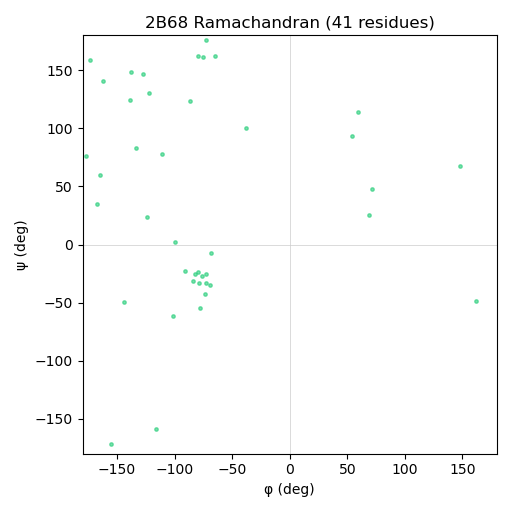13 ASN A N 10
ATOM 5652 C CA . ASN A 1 13 ? 11.770 2.163 -9.390 1.00 0.00 13 ASN A CA 10
ATOM 5653 C C . ASN A 1 13 ? 11.906 0.911 -8.523 1.00 0.00 13 ASN A C 10
ATOM 5654 O O . ASN A 1 13 ? 12.928 0.227 -8.569 1.00 0.00 13 ASN A O 10
ATOM 5665 N N . HIS A 1 14 ? 10.862 0.647 -7.751 1.00 0.00 14 HIS A N 10
ATOM 5666 C CA . HIS A 1 14 ? 10.851 -0.511 -6.874 1.00 0.00 14 HIS A CA 10
ATOM 5667 C C . HIS A 1 14 ? 10.709 -1.786 -7.709 1.00 0.00 14 HIS A C 10
ATOM 5668 O O . HIS A 1 14 ? 11.506 -2.713 -7.573 1.00 0.00 14 HIS A O 10
ATOM 5682 N N . CYS A 1 15 ? 9.690 -1.790 -8.554 1.00 0.00 15 CYS A N 10
ATOM 5683 C CA . CYS A 1 15 ? 9.433 -2.935 -9.411 1.00 0.00 15 CYS A CA 10
ATOM 5684 C C . CYS A 1 15 ? 10.646 -3.137 -10.321 1.00 0.00 15 CYS A C 10
ATOM 5685 O O . CYS A 1 15 ? 10.857 -4.229 -10.848 1.00 0.00 15 CYS A O 10
ATOM 5692 N N . LYS A 1 16 ? 11.413 -2.068 -10.476 1.00 0.00 16 LYS A N 10
ATOM 5693 C CA . LYS A 1 16 ? 12.600 -2.114 -11.313 1.00 0.00 16 LYS A CA 10
ATOM 5694 C C . LYS A 1 16 ? 13.761 -2.708 -10.512 1.00 0.00 16 LYS A C 10
ATOM 5695 O O . LYS A 1 16 ? 14.598 -3.421 -11.062 1.00 0.00 16 LYS A O 10
ATOM 5713 N N . SER A 1 17 ? 13.773 -2.393 -9.225 1.00 0.00 17 SER A N 10
ATOM 5714 C CA . SER A 1 17 ? 14.816 -2.887 -8.344 1.00 0.00 17 SER A CA 10
ATOM 5715 C C . SER A 1 17 ? 14.656 -4.395 -8.138 1.00 0.00 17 SER A C 10
ATOM 5716 O O . SER A 1 17 ? 15.645 -5.112 -7.988 1.00 0.00 17 SER A O 10
ATOM 5724 N N . ILE A 1 18 ? 13.406 -4.830 -8.137 1.00 0.00 18 ILE A N 10
ATOM 5725 C CA . ILE A 1 18 ? 13.104 -6.240 -7.952 1.00 0.00 18 ILE A CA 10
ATOM 5726 C C . ILE A 1 18 ? 13.339 -6.984 -9.269 1.00 0.00 18 ILE A C 10
ATOM 5727 O O . ILE A 1 18 ? 14.132 -7.922 -9.322 1.00 0.00 18 ILE A O 10
ATOM 5743 N N . SER A 1 19 ? 12.634 -6.538 -10.297 1.00 0.00 19 SER A N 10
ATOM 5744 C CA . SER A 1 19 ? 12.756 -7.150 -11.610 1.00 0.00 19 SER A CA 10
ATOM 5745 C C . SER A 1 19 ? 11.421 -7.061 -12.354 1.00 0.00 19 SER A C 10
ATOM 5746 O O . SER A 1 19 ? 10.755 -8.073 -12.565 1.00 0.00 19 SER A O 10
ATOM 5754 N N . CYS A 1 20 ? 11.072 -5.840 -12.732 1.00 0.00 20 CYS A N 10
ATOM 5755 C CA . CYS A 1 20 ? 9.830 -5.605 -13.449 1.00 0.00 20 CYS A CA 10
ATOM 5756 C C . CYS A 1 20 ? 10.081 -4.528 -14.505 1.00 0.00 20 CYS A C 10
ATOM 5757 O O . CYS A 1 20 ? 11.219 -4.309 -14.916 1.00 0.00 20 CYS A O 10
ATOM 5764 N N . ARG A 1 21 ? 8.998 -3.882 -14.915 1.00 0.00 21 ARG A N 10
ATOM 5765 C CA . ARG A 1 21 ? 9.087 -2.833 -15.915 1.00 0.00 21 ARG A CA 10
ATOM 5766 C C . ARG A 1 21 ? 8.635 -1.496 -15.324 1.00 0.00 21 ARG A C 10
ATOM 5767 O O . ARG A 1 21 ? 9.363 -0.508 -15.386 1.00 0.00 21 ARG A O 10
ATOM 5787 N N . ALA A 1 22 ? 7.435 -1.509 -14.762 1.00 0.00 22 ALA A N 10
ATOM 5788 C CA . ALA A 1 22 ? 6.877 -0.311 -14.160 1.00 0.00 22 ALA A CA 10
ATOM 5789 C C . ALA A 1 22 ? 5.531 -0.648 -13.515 1.00 0.00 22 ALA A C 10
ATOM 5790 O O . ALA A 1 22 ? 4.718 -1.362 -14.101 1.00 0.00 22 ALA A O 10
ATOM 5797 N N . GLY A 1 23 ? 5.337 -0.120 -12.315 1.00 0.00 23 GLY A N 10
ATOM 5798 C CA . GLY A 1 23 ? 4.104 -0.355 -11.584 1.00 0.00 23 GLY A CA 10
ATOM 5799 C C . GLY A 1 23 ? 3.312 0.942 -11.410 1.00 0.00 23 GLY A C 10
ATOM 5800 O O . GLY A 1 23 ? 3.616 1.949 -12.049 1.00 0.00 23 GLY A O 10
ATOM 5804 N N . TYR A 1 24 ? 2.313 0.876 -10.542 1.00 0.00 24 TYR A N 10
ATOM 5805 C CA . TYR A 1 24 ? 1.475 2.034 -10.277 1.00 0.00 24 TYR A CA 10
ATOM 5806 C C . TYR A 1 24 ? 0.589 1.799 -9.051 1.00 0.00 24 TYR A C 10
ATOM 5807 O O . TYR A 1 24 ? 0.206 0.666 -8.766 1.00 0.00 24 TYR A O 10
ATOM 5825 N N . CYS A 1 25 ? 0.291 2.889 -8.360 1.00 0.00 25 CYS A N 10
ATOM 5826 C CA . CYS A 1 25 ? -0.542 2.817 -7.172 1.00 0.00 25 CYS A CA 10
ATOM 5827 C C . CYS A 1 25 ? -2.005 2.749 -7.614 1.00 0.00 25 CYS A C 10
ATOM 5828 O O . CYS A 1 25 ? -2.474 3.613 -8.353 1.00 0.00 25 CYS A O 10
ATOM 5835 N N . ASP A 1 26 ? -2.685 1.714 -7.144 1.00 0.00 26 ASP A N 10
ATOM 5836 C CA . ASP A 1 26 ? -4.085 1.522 -7.482 1.00 0.00 26 ASP A CA 10
ATOM 5837 C C . ASP A 1 26 ? -4.771 2.886 -7.584 1.00 0.00 26 ASP A C 10
ATOM 5838 O O . ASP A 1 26 ? -5.060 3.518 -6.570 1.00 0.00 26 ASP A O 10
ATOM 5848 N N . ALA A 1 27 ? -5.013 3.299 -8.821 1.00 0.00 27 ALA A N 10
ATOM 5849 C CA . ALA A 1 27 ? -5.660 4.576 -9.069 1.00 0.00 27 ALA A CA 10
ATOM 5850 C C . ALA A 1 27 ? -7.141 4.473 -8.700 1.00 0.00 27 ALA A C 10
ATOM 5851 O O . ALA A 1 27 ? -7.877 5.454 -8.789 1.00 0.00 27 ALA A O 10
ATOM 5858 N N . ALA A 1 28 ? -7.535 3.274 -8.293 1.00 0.00 28 ALA A N 10
ATOM 5859 C CA . ALA A 1 28 ? -8.915 3.030 -7.909 1.00 0.00 28 ALA A CA 10
ATOM 5860 C C . ALA A 1 28 ? -8.992 2.840 -6.393 1.00 0.00 28 ALA A C 10
ATOM 5861 O O . ALA A 1 28 ? -10.012 2.389 -5.873 1.00 0.00 28 ALA A O 10
ATOM 5868 N N . THR A 1 29 ? -7.903 3.194 -5.728 1.00 0.00 29 THR A N 10
ATOM 5869 C CA . THR A 1 29 ? -7.835 3.068 -4.282 1.00 0.00 29 THR A CA 10
ATOM 5870 C C . THR A 1 29 ? -7.257 4.341 -3.662 1.00 0.00 29 THR A C 10
ATOM 5871 O O . THR A 1 29 ? -6.865 4.346 -2.497 1.00 0.00 29 THR A O 10
ATOM 5882 N N . LEU A 1 30 ? -7.223 5.392 -4.470 1.00 0.00 30 LEU A N 10
ATOM 5883 C CA . LEU A 1 30 ? -6.700 6.669 -4.015 1.00 0.00 30 LEU A CA 10
ATOM 5884 C C . LEU A 1 30 ? -5.171 6.642 -4.081 1.00 0.00 30 LEU A C 10
ATOM 5885 O O . LEU A 1 30 ? -4.505 7.460 -3.451 1.00 0.00 30 LEU A O 10
ATOM 5901 N N . TRP A 1 31 ? -4.662 5.690 -4.849 1.00 0.00 31 TRP A N 10
ATOM 5902 C CA . TRP A 1 31 ? -3.224 5.545 -5.005 1.00 0.00 31 TRP A CA 10
ATOM 5903 C C . TRP A 1 31 ? -2.619 5.312 -3.620 1.00 0.00 31 TRP A C 10
ATOM 5904 O O . TRP A 1 31 ? -1.941 6.185 -3.080 1.00 0.00 31 TRP A O 10
ATOM 5925 N N . LEU A 1 32 ? -2.886 4.130 -3.083 1.00 0.00 32 LEU A N 10
ATOM 5926 C CA . LEU A 1 32 ? -2.376 3.772 -1.771 1.00 0.00 32 LEU A CA 10
ATOM 5927 C C . LEU A 1 32 ? -1.432 2.575 -1.904 1.00 0.00 32 LEU A C 10
ATOM 5928 O O . LEU A 1 32 ? -0.380 2.536 -1.270 1.00 0.00 32 LEU A O 10
ATOM 5944 N N . ARG A 1 33 ? -1.844 1.627 -2.734 1.00 0.00 33 ARG A N 10
ATOM 5945 C CA . ARG A 1 33 ? -1.049 0.432 -2.958 1.00 0.00 33 ARG A CA 10
ATOM 5946 C C . ARG A 1 33 ? 0.057 0.715 -3.978 1.00 0.00 33 ARG A C 10
ATOM 5947 O O . ARG A 1 33 ? 0.154 1.822 -4.504 1.00 0.00 33 ARG A O 10
ATOM 5967 N N . CYS A 1 34 ? 0.864 -0.307 -4.227 1.00 0.00 34 CYS A N 10
ATOM 5968 C CA . CYS A 1 34 ? 1.959 -0.182 -5.173 1.00 0.00 34 CYS A CA 10
ATOM 5969 C C . CYS A 1 34 ? 2.014 -1.458 -6.014 1.00 0.00 34 CYS A C 10
ATOM 5970 O O . CYS A 1 34 ? 2.744 -2.392 -5.685 1.00 0.00 34 CYS A O 10
ATOM 5977 N N . THR A 1 35 ? 1.232 -1.459 -7.084 1.00 0.00 35 THR A N 10
ATOM 5978 C CA . THR A 1 35 ? 1.184 -2.606 -7.975 1.00 0.00 35 THR A CA 10
ATOM 5979 C C . THR A 1 35 ? 2.363 -2.577 -8.948 1.00 0.00 35 THR A C 10
ATOM 5980 O O . THR A 1 35 ? 2.997 -1.538 -9.130 1.00 0.00 35 THR A O 10
ATOM 5991 N N . CYS A 1 36 ? 2.623 -3.729 -9.548 1.00 0.00 36 CYS A N 10
ATOM 5992 C CA . CYS A 1 36 ? 3.716 -3.848 -10.498 1.00 0.00 36 CYS A CA 10
ATOM 5993 C C . CYS A 1 36 ? 3.152 -4.386 -11.815 1.00 0.00 36 CYS A C 10
ATOM 5994 O O . CYS A 1 36 ? 2.508 -5.434 -11.836 1.00 0.00 36 CYS A O 10
ATOM 6001 N N . THR A 1 37 ? 3.414 -3.644 -12.880 1.00 0.00 37 THR A N 10
ATOM 6002 C CA . THR A 1 37 ? 2.940 -4.033 -14.198 1.00 0.00 37 THR A CA 10
ATOM 6003 C C . THR A 1 37 ? 4.115 -4.165 -15.170 1.00 0.00 37 THR A C 10
ATOM 6004 O O . THR A 1 37 ? 5.094 -3.426 -15.070 1.00 0.00 37 THR A O 10
ATOM 6015 N N . ASP A 1 38 ? 3.979 -5.110 -16.088 1.00 0.00 38 ASP A N 10
ATOM 6016 C CA . ASP A 1 38 ? 5.016 -5.348 -17.077 1.00 0.00 38 ASP A CA 10
ATOM 6017 C C . ASP A 1 38 ? 6.314 -5.736 -16.366 1.00 0.00 38 ASP A C 10
ATOM 6018 O O . ASP A 1 38 ? 6.691 -5.115 -15.373 1.00 0.00 38 ASP A O 10
ATOM 6028 N N . CYS A 1 39 ? 6.960 -6.760 -16.900 1.00 0.00 39 CYS A N 10
ATOM 6029 C CA . CYS A 1 39 ? 8.208 -7.239 -16.329 1.00 0.00 39 CYS A CA 10
ATOM 6030 C C . CYS A 1 39 ? 8.989 -7.970 -17.423 1.00 0.00 39 CYS A C 10
ATOM 6031 O O . CYS A 1 39 ? 8.426 -8.335 -18.454 1.00 0.00 39 CYS A O 10
ATOM 6038 N N . ASN A 1 40 ? 10.273 -8.163 -17.161 1.00 0.00 40 ASN A N 10
ATOM 6039 C CA . ASN A 1 40 ? 11.137 -8.843 -18.111 1.00 0.00 40 ASN A CA 10
ATOM 6040 C C . ASN A 1 40 ? 11.541 -10.204 -17.540 1.00 0.00 40 ASN A C 10
ATOM 6041 O O . ASN A 1 40 ? 12.664 -10.374 -17.069 1.00 0.00 40 ASN A O 10
ATOM 6052 N N . GLY A 1 41 ? 10.604 -11.139 -17.604 1.00 0.00 41 GLY A N 10
ATOM 6053 C CA . GLY A 1 41 ? 10.849 -12.480 -17.100 1.00 0.00 41 GLY A CA 10
ATOM 6054 C C . GLY A 1 41 ? 10.074 -13.520 -17.912 1.00 0.00 41 GLY A C 10
ATOM 6055 O O . GLY A 1 41 ? 10.670 -14.312 -18.640 1.00 0.00 41 GLY A O 10
ATOM 6059 N N . LYS A 1 42 ? 8.760 -13.484 -17.759 1.00 0.00 42 LYS A N 10
ATOM 6060 C CA . LYS A 1 42 ? 7.897 -14.413 -18.468 1.00 0.00 42 LYS A CA 10
ATOM 6061 C C . LYS A 1 42 ? 6.439 -13.982 -18.298 1.00 0.00 42 LYS A C 10
ATOM 6062 O O . LYS A 1 42 ? 6.021 -13.614 -17.202 1.00 0.00 42 LYS A O 10
ATOM 6080 N N . LYS A 1 43 ? 5.706 -14.042 -19.401 1.00 0.00 43 LYS A N 10
ATOM 6081 C CA . LYS A 1 43 ? 4.303 -13.662 -19.387 1.00 0.00 43 LYS A CA 10
ATOM 6082 C C . LYS A 1 43 ? 3.586 -14.415 -18.265 1.00 0.00 43 LYS A C 10
ATOM 6083 O O . LYS A 1 43 ? 2.357 -14.426 -18.207 1.00 0.00 43 LYS A O 10
#

Foldseek 3Di:
DVDPPVPQVVLQVVCVVVFAHGWGQPVVVVRHDRGTDGGPDDD

Secondary structure (DSSP, 8-state):
--S-SS-SHHHHHHHHHHT-SEEE--TTTTS-S-EEE--S---

Solvent-accessible surface area: 3337 Å² total; per-residue (Å²): 58,124,29,17,88,73,46,89,122,108,0,45,53,46,0,140,98,82,85,25,139,45,14,97,0,51,52,98,46,148,106,80,163,16,49,47,50,100,69,132,63,191,251

Radius of gyration: 9.97 Å; Cα contacts (8 Å, |Δi|>4): 94; chains: 1; bounding box: 23×29×19 Å